Protein AF-0000000084495466 (afdb_homodimer)

Organism: NCBI:txid1637975

Structure (mmCIF, N/CA/C/O backbone):
data_AF-0000000084495466-model_v1
#
loop_
_entity.id
_entity.type
_entity.pdbx_description
1 polymer 'threonine-phosphate decarboxylase'
#
loop_
_atom_site.group_PDB
_atom_site.id
_atom_site.type_symbol
_atom_site.label_atom_id
_atom_site.label_alt_id
_atom_site.label_comp_id
_atom_site.label_asym_id
_atom_site.label_entity_id
_atom_site.label_seq_id
_atom_site.pdbx_PDB_ins_code
_atom_site.Cartn_x
_atom_site.Cartn_y
_atom_site.Cartn_z
_atom_site.occupancy
_atom_site.B_iso_or_equiv
_atom_site.auth_seq_id
_atom_site.auth_comp_id
_atom_site.auth_asym_id
_atom_site.auth_atom_id
_atom_site.pdbx_PDB_model_num
ATOM 1 N N . MET A 1 1 ? -22.172 -17.531 -14.336 1 53.22 1 MET A N 1
ATOM 2 C CA . MET A 1 1 ? -21.578 -17.438 -13 1 53.22 1 MET A CA 1
ATOM 3 C C . MET A 1 1 ? -20.312 -16.594 -13.023 1 53.22 1 MET A C 1
ATOM 5 O O . MET A 1 1 ? -19.547 -16.641 -13.977 1 53.22 1 MET A O 1
ATOM 9 N N . LYS A 1 2 ? -20.25 -15.656 -12.023 1 61.97 2 LYS A N 1
ATOM 10 C CA . LYS A 1 2 ? -19.031 -14.844 -11.891 1 61.97 2 LYS A CA 1
ATOM 11 C C . LYS A 1 2 ? -18.016 -15.523 -10.977 1 61.97 2 LYS A C 1
ATOM 13 O O . LYS A 1 2 ? -18.172 -15.523 -9.758 1 61.97 2 LYS A O 1
ATOM 18 N N . TRP A 1 3 ? -17.016 -16.141 -11.609 1 68.62 3 TRP A N 1
ATOM 19 C CA . TRP A 1 3 ? -15.977 -16.844 -10.859 1 68.62 3 TRP A CA 1
ATOM 20 C C . TRP A 1 3 ? -15.008 -15.859 -10.227 1 68.62 3 TRP A C 1
ATOM 22 O O . TRP A 1 3 ? -14.625 -14.867 -10.852 1 68.62 3 TRP A O 1
ATOM 32 N N . PRO A 1 4 ? -14.711 -16.203 -8.953 1 70.19 4 PRO A N 1
ATOM 33 C CA . PRO A 1 4 ? -13.703 -15.32 -8.359 1 70.19 4 PRO A CA 1
ATOM 34 C C . PRO A 1 4 ? -12.383 -15.32 -9.117 1 70.19 4 PRO A C 1
ATOM 36 O O . PRO A 1 4 ? -11.961 -16.359 -9.633 1 70.19 4 PRO A O 1
ATOM 39 N N . ALA A 1 5 ? -11.828 -14.234 -9.172 1 66.81 5 ALA A N 1
ATOM 40 C CA . ALA A 1 5 ? -10.633 -14.039 -9.984 1 66.81 5 ALA A CA 1
ATOM 41 C C . ALA A 1 5 ? -9.406 -14.664 -9.305 1 66.81 5 ALA A C 1
ATOM 43 O O . ALA A 1 5 ? -8.398 -14.93 -9.961 1 66.81 5 ALA A O 1
ATOM 44 N N . HIS A 1 6 ? -9.461 -14.781 -8.062 1 72.56 6 HIS A N 1
ATOM 45 C CA . HIS A 1 6 ? -8.305 -15.289 -7.332 1 72.56 6 HIS A CA 1
ATOM 46 C C . HIS A 1 6 ? -8.695 -16.406 -6.367 1 72.56 6 HIS A C 1
ATOM 48 O O . HIS A 1 6 ? -9.875 -16.531 -6.008 1 72.56 6 HIS A O 1
ATOM 54 N N . GLY A 1 7 ? -7.625 -17.125 -6.332 1 69.62 7 GLY A N 1
ATOM 55 C CA . GLY A 1 7 ? -7.773 -18.031 -5.207 1 69.62 7 GLY A CA 1
ATOM 56 C C . GLY A 1 7 ? -7.664 -17.344 -3.863 1 69.62 7 GLY A C 1
ATOM 57 O O . GLY A 1 7 ? -7.691 -16.109 -3.791 1 69.62 7 GLY A O 1
ATOM 58 N N . ALA A 1 8 ? -7.957 -17.844 -2.998 1 63.94 8 ALA A N 1
ATOM 59 C CA . ALA A 1 8 ? -7.961 -17.281 -1.646 1 63.94 8 ALA A CA 1
ATOM 60 C C . ALA A 1 8 ? -9.328 -16.719 -1.286 1 63.94 8 ALA A C 1
ATOM 62 O O . ALA A 1 8 ? -10.195 -16.578 -2.154 1 63.94 8 ALA A O 1
ATOM 63 N N . ASN A 1 9 ? -9.641 -16.641 -0.195 1 65.25 9 ASN A N 1
ATOM 64 C CA . ASN A 1 9 ? -10.914 -16.156 0.339 1 65.25 9 ASN A CA 1
ATOM 65 C C . ASN A 1 9 ? -12.078 -17.031 -0.117 1 65.25 9 ASN A C 1
ATOM 67 O O . ASN A 1 9 ? -12.953 -16.562 -0.855 1 65.25 9 ASN A O 1
ATOM 71 N N . PRO A 1 10 ? -12.023 -18.156 0.239 1 72.44 10 PRO A N 1
ATOM 72 C CA . PRO A 1 10 ? -12.992 -19.156 -0.218 1 72.44 10 PRO A CA 1
ATOM 73 C C . PRO A 1 10 ? -14.438 -18.688 -0.057 1 72.4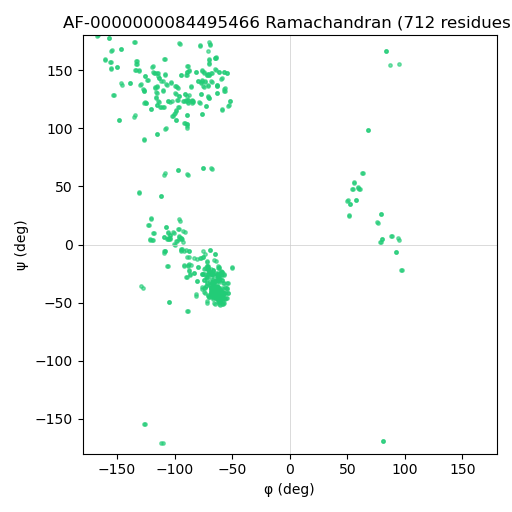4 10 PRO A C 1
ATOM 75 O O . PRO A 1 10 ? -15.336 -19.188 -0.733 1 72.44 10 PRO A O 1
ATOM 78 N N . HIS A 1 11 ? -14.602 -17.688 0.816 1 70.75 11 HIS A N 1
ATOM 79 C CA . HIS A 1 11 ? -15.969 -17.219 1.034 1 70.75 11 HIS A CA 1
ATOM 80 C C . HIS A 1 11 ? -16.562 -16.656 -0.25 1 70.75 11 HIS A C 1
ATOM 82 O O . HIS A 1 11 ? -17.766 -16.844 -0.513 1 70.75 11 HIS A O 1
ATOM 88 N N . TYR A 1 12 ? -15.773 -16.141 -1.076 1 70.06 12 TYR A N 1
ATOM 89 C CA . TYR A 1 12 ? -16.266 -15.578 -2.332 1 70.06 12 TYR A CA 1
ATOM 90 C C . TYR A 1 12 ? -16.688 -16.688 -3.289 1 70.06 12 TYR A C 1
ATOM 92 O O . TYR A 1 12 ? -17.656 -16.547 -4.035 1 70.06 12 TYR A O 1
ATOM 100 N N . LEU A 1 13 ? -15.914 -17.766 -3.203 1 73.56 13 LEU A N 1
ATOM 101 C CA . LEU A 1 13 ? -16.219 -18.906 -4.055 1 73.56 13 LEU A CA 1
ATOM 102 C C . LEU A 1 13 ? -17.531 -19.547 -3.65 1 73.56 13 LEU A C 1
ATOM 104 O O . LEU A 1 13 ? -18.391 -19.797 -4.5 1 73.56 13 LEU A O 1
ATOM 108 N N . PHE A 1 14 ? -17.766 -19.703 -2.373 1 72.62 14 PHE A N 1
ATOM 109 C CA . PHE A 1 14 ? -18.984 -20.359 -1.885 1 72.62 14 PHE A CA 1
ATOM 110 C C . PHE A 1 14 ? -20.203 -19.469 -2.088 1 72.62 14 PHE A C 1
ATOM 112 O O . PHE A 1 14 ? -21.281 -19.953 -2.393 1 72.62 14 PHE A O 1
ATOM 119 N N . GLU A 1 15 ? -19.938 -18.141 -1.978 1 69.69 15 GLU A N 1
ATOM 120 C CA . GLU A 1 15 ? -21.016 -17.203 -2.279 1 69.69 15 GLU A CA 1
ATOM 121 C C . GLU A 1 15 ? -21.391 -17.25 -3.758 1 69.69 15 GLU A C 1
ATOM 123 O O . GLU A 1 15 ? -22.578 -17.281 -4.102 1 69.69 15 GLU A O 1
ATOM 128 N N . ALA A 1 16 ? -20.375 -17.391 -4.566 1 68.62 16 ALA A N 1
ATOM 129 C CA . ALA A 1 16 ? -20.609 -17.438 -6.008 1 68.62 16 ALA A CA 1
ATOM 130 C C . ALA A 1 16 ? -21.328 -18.719 -6.406 1 68.62 16 ALA A C 1
ATOM 132 O O . ALA A 1 16 ? -22.172 -18.719 -7.305 1 68.62 16 ALA A O 1
ATOM 133 N N . LEU A 1 17 ? -21 -19.719 -5.617 1 69.06 17 LEU A N 1
ATOM 134 C CA . LEU A 1 17 ? -21.562 -21.031 -5.934 1 69.06 17 LEU A CA 1
ATOM 135 C C . LEU A 1 17 ? -22.875 -21.234 -5.188 1 69.06 17 LEU A C 1
ATOM 137 O O . LEU A 1 17 ? -23.625 -22.172 -5.484 1 69.06 17 LEU A O 1
ATOM 141 N N . ARG A 1 18 ? -23.359 -20.344 -4.277 1 68.31 18 ARG A N 1
ATOM 142 C CA . ARG A 1 18 ? -24.562 -20.406 -3.475 1 68.31 18 ARG A CA 1
ATOM 143 C C . ARG A 1 18 ? -24.672 -21.734 -2.742 1 68.31 18 ARG A C 1
ATOM 145 O O . ARG A 1 18 ? -25.734 -22.359 -2.74 1 68.31 18 ARG A O 1
ATOM 152 N N . ILE A 1 19 ? -23.516 -22.203 -2.281 1 73.38 19 ILE A N 1
ATOM 153 C CA . ILE A 1 19 ? -23.5 -23.422 -1.466 1 73.38 19 ILE A CA 1
ATOM 154 C C . ILE A 1 19 ? -22.938 -23.109 -0.082 1 73.38 19 ILE A C 1
ATOM 156 O O . ILE A 1 19 ? -22.109 -22.203 0.068 1 73.38 19 ILE A O 1
ATOM 160 N N . PRO A 1 20 ? -23.406 -23.812 0.908 1 73.88 20 PRO A N 1
ATOM 161 C CA . PRO A 1 20 ? -22.906 -23.562 2.26 1 73.88 20 PRO A CA 1
ATOM 162 C C . PRO A 1 20 ? -21.438 -23.984 2.434 1 73.88 20 PRO A C 1
ATOM 164 O O . PRO A 1 20 ? -21.016 -24.984 1.842 1 73.88 20 PRO A O 1
ATOM 167 N N . MET A 1 21 ? -20.812 -23.203 3.119 1 75.19 21 MET A N 1
ATOM 168 C CA . MET A 1 21 ? -19.438 -23.547 3.447 1 75.19 21 MET A CA 1
ATOM 169 C C . MET A 1 21 ? -19.391 -24.703 4.445 1 75.19 21 MET A C 1
ATOM 171 O O . MET A 1 21 ? -20.062 -24.656 5.477 1 75.19 21 MET A O 1
ATOM 175 N N . PRO A 1 22 ? -18.625 -25.703 4.027 1 76.06 22 PRO A N 1
ATOM 176 C CA . PRO A 1 22 ? -18.516 -26.812 4.965 1 76.06 22 PRO A CA 1
ATOM 177 C C . PRO A 1 22 ? -17.812 -26.422 6.262 1 76.06 22 PRO A C 1
ATOM 179 O O . PRO A 1 22 ? -17.062 -25.453 6.293 1 76.06 22 PRO A O 1
ATOM 182 N N . ASP A 1 23 ? -18.047 -27.25 7.277 1 77.12 23 ASP A N 1
ATOM 183 C CA . ASP A 1 23 ? -17.5 -26.984 8.602 1 77.12 23 ASP A CA 1
ATOM 184 C C . ASP A 1 23 ? -15.977 -27.141 8.594 1 77.12 23 ASP A C 1
ATOM 186 O O . ASP A 1 23 ? -15.266 -26.312 9.18 1 77.12 23 ASP A O 1
ATOM 190 N N . GLN A 1 24 ? -15.602 -28.266 7.867 1 84.38 24 GLN A N 1
ATOM 191 C CA . GLN A 1 24 ? -14.172 -28.5 7.746 1 84.38 24 GLN A CA 1
ATOM 192 C C . GLN A 1 24 ? -13.695 -28.266 6.312 1 84.38 24 GLN A C 1
ATOM 194 O O . GLN A 1 24 ? -14.242 -28.859 5.375 1 84.38 24 GLN A O 1
ATOM 199 N N . LYS A 1 25 ? -12.812 -27.297 6.176 1 91.19 25 LYS A N 1
ATOM 200 C CA . LYS A 1 25 ? -12.328 -26.984 4.832 1 91.19 25 LYS A CA 1
ATOM 201 C C . LYS A 1 25 ? -10.805 -26.953 4.789 1 91.19 25 LYS A C 1
ATOM 203 O O . LYS A 1 25 ? -10.164 -26.578 5.773 1 91.19 25 LYS A O 1
ATOM 208 N N . ILE A 1 26 ? -10.258 -27.547 3.701 1 94.19 26 ILE A N 1
ATOM 209 C CA . ILE A 1 26 ? -8.844 -27.438 3.377 1 94.19 26 ILE A CA 1
ATOM 210 C C . ILE A 1 26 ? -8.672 -26.625 2.09 1 94.19 26 ILE A C 1
ATOM 212 O O . ILE A 1 26 ? -9.18 -27.016 1.035 1 94.19 26 ILE A O 1
ATOM 216 N N . ASP A 1 27 ? -7.984 -25.484 2.18 1 93.38 27 ASP A N 1
ATOM 217 C CA . ASP A 1 27 ? -7.816 -24.594 1.039 1 93.38 27 ASP A CA 1
ATOM 218 C C . ASP A 1 27 ? -6.57 -24.953 0.236 1 93.38 27 ASP A C 1
ATOM 220 O O . ASP A 1 27 ? -5.449 -24.625 0.628 1 93.38 27 ASP A O 1
ATOM 224 N N . PHE A 1 28 ? -6.766 -25.609 -0.916 1 96.62 28 PHE A N 1
ATOM 225 C CA . PHE A 1 28 ? -5.676 -25.938 -1.83 1 96.62 28 PHE A CA 1
ATOM 226 C C . PHE A 1 28 ? -5.527 -24.875 -2.9 1 96.62 28 PHE A C 1
ATOM 228 O O . PHE A 1 28 ? -4.691 -24.984 -3.797 1 96.62 28 PHE A O 1
ATOM 235 N N . SER A 1 29 ? -6.32 -23.781 -2.775 1 93.81 29 SER A N 1
ATOM 236 C CA . SER A 1 29 ? -6.359 -22.797 -3.848 1 93.81 29 SER A CA 1
ATOM 237 C C . SER A 1 29 ? -5.258 -21.75 -3.68 1 93.81 29 SER A C 1
ATOM 239 O O . SER A 1 29 ? -4.875 -21.078 -4.641 1 93.81 29 SER A O 1
ATOM 241 N N . ALA A 1 30 ? -4.754 -21.578 -2.475 1 91.31 30 ALA A N 1
ATOM 242 C CA . ALA A 1 30 ? -3.713 -20.578 -2.221 1 91.31 30 ALA A CA 1
ATOM 243 C C . ALA A 1 30 ? -2.334 -21.234 -2.168 1 91.31 30 ALA A C 1
ATOM 245 O O . ALA A 1 30 ? -2.125 -22.203 -1.437 1 91.31 30 ALA A O 1
ATOM 246 N N . ASN A 1 31 ? -1.439 -20.672 -2.896 1 95.31 31 ASN A N 1
ATOM 247 C CA . ASN A 1 31 ? -0.088 -21.219 -3 1 95.31 31 ASN A CA 1
ATOM 248 C C . ASN A 1 31 ? 0.825 -20.656 -1.914 1 95.31 31 ASN A C 1
ATOM 250 O O . ASN A 1 31 ? 1.861 -20.062 -2.215 1 95.31 31 ASN A O 1
ATOM 254 N N . ILE A 1 32 ? 0.455 -20.906 -0.684 1 95.81 32 ILE A N 1
ATOM 255 C CA . ILE A 1 32 ? 1.203 -20.391 0.454 1 95.81 32 ILE A CA 1
ATOM 256 C C . ILE A 1 32 ? 1.949 -21.531 1.147 1 95.81 32 ILE A C 1
ATOM 258 O O . ILE A 1 32 ? 1.452 -22.656 1.217 1 95.81 32 ILE A O 1
ATOM 262 N N . ASN A 1 33 ? 3.119 -21.25 1.676 1 97.94 33 ASN A N 1
ATOM 263 C CA . ASN A 1 33 ? 3.916 -22.219 2.418 1 97.94 33 ASN A CA 1
ATOM 264 C C . ASN A 1 33 ? 3.105 -22.875 3.531 1 97.94 33 ASN A C 1
ATOM 266 O O . ASN A 1 33 ? 2.65 -22.203 4.457 1 97.94 33 ASN A O 1
ATOM 270 N N . PRO A 1 34 ? 2.955 -24.172 3.484 1 96.62 34 PRO A N 1
ATOM 271 C CA . PRO A 1 34 ? 2.123 -24.844 4.484 1 96.62 34 PRO A CA 1
ATOM 272 C C . PRO A 1 34 ? 2.771 -24.875 5.867 1 96.62 34 PRO A C 1
ATOM 274 O O . PRO A 1 34 ? 2.098 -25.141 6.863 1 96.62 34 PRO A O 1
ATOM 277 N N . LEU A 1 35 ? 4.039 -24.594 5.922 1 97.31 35 LEU A N 1
ATOM 278 C CA . LEU A 1 35 ? 4.719 -24.578 7.215 1 97.31 35 LEU A CA 1
ATOM 279 C C . LEU A 1 35 ? 4.406 -23.297 7.977 1 97.31 35 LEU A C 1
ATOM 281 O O . LEU A 1 35 ? 4.707 -23.188 9.172 1 97.31 35 LEU A O 1
ATOM 285 N N . GLY A 1 36 ? 3.824 -22.359 7.324 1 97.31 36 GLY A N 1
ATOM 286 C CA . GLY A 1 36 ? 3.566 -21.078 7.961 1 97.31 36 GLY A CA 1
ATOM 287 C C . GLY A 1 36 ? 4.777 -20.172 7.98 1 97.31 36 GLY A C 1
ATOM 288 O O . GLY A 1 36 ? 5.766 -20.422 7.285 1 97.31 36 GLY A O 1
ATOM 289 N N . PRO A 1 37 ? 4.645 -19.078 8.75 1 98.38 37 PRO A N 1
ATOM 290 C CA . PRO A 1 37 ? 5.777 -18.156 8.836 1 98.38 37 PRO A CA 1
ATOM 291 C C . PRO A 1 37 ? 6.953 -18.734 9.617 1 98.38 37 PRO A C 1
ATOM 293 O O . PRO A 1 37 ? 6.777 -19.641 10.43 1 98.38 37 PRO A O 1
ATOM 296 N N . PRO A 1 38 ? 8.117 -18.188 9.312 1 98.31 38 PRO A N 1
ATOM 297 C CA . PRO A 1 38 ? 9.258 -18.594 10.125 1 98.31 38 PRO A CA 1
ATOM 298 C C . PRO A 1 38 ? 9.031 -18.391 11.617 1 98.31 38 PRO A C 1
ATOM 300 O O . PRO A 1 38 ? 8.391 -17.406 12.016 1 98.31 38 PRO A O 1
ATOM 303 N N . ARG A 1 39 ? 9.609 -19.25 12.383 1 97.38 39 ARG A N 1
ATOM 304 C CA . ARG A 1 39 ? 9.43 -19.25 13.828 1 97.38 39 ARG A CA 1
ATOM 305 C C . ARG A 1 39 ? 9.828 -17.906 14.43 1 97.38 39 ARG A C 1
ATOM 307 O O . ARG A 1 39 ? 9.211 -17.438 15.391 1 97.38 39 ARG A O 1
ATOM 314 N N . ILE A 1 40 ? 10.797 -17.281 13.844 1 98 40 ILE A N 1
ATOM 315 C CA . ILE A 1 40 ? 11.344 -16.031 14.359 1 98 40 ILE A CA 1
ATOM 316 C C . ILE A 1 40 ? 10.266 -14.953 14.359 1 98 40 ILE A C 1
ATOM 318 O O . ILE A 1 40 ? 10.273 -14.062 15.211 1 98 40 ILE A O 1
ATOM 322 N N . LEU A 1 41 ? 9.336 -14.984 13.445 1 98.31 41 LEU A N 1
ATOM 323 C CA . LEU A 1 41 ? 8.273 -13.984 13.391 1 98.31 41 LEU A CA 1
ATOM 324 C C . LEU A 1 41 ? 7.395 -14.062 14.633 1 98.31 41 LEU A C 1
ATOM 326 O O . LEU A 1 41 ? 7.09 -13.039 15.25 1 98.31 41 LEU A O 1
ATOM 330 N N . LYS A 1 42 ? 7.023 -15.25 14.992 1 97.5 42 LYS A N 1
ATOM 331 C CA . LYS A 1 42 ? 6.223 -15.438 16.203 1 97.5 42 LYS A CA 1
ATOM 332 C C . LYS A 1 42 ? 7.012 -15.055 17.453 1 97.5 42 LYS A C 1
ATOM 334 O O . LYS A 1 42 ? 6.484 -14.398 18.344 1 97.5 42 LYS A O 1
ATOM 339 N N . GLU A 1 43 ? 8.25 -15.438 17.469 1 98 43 GLU A N 1
ATOM 340 C CA . GLU A 1 43 ? 9.109 -15.188 18.625 1 98 43 GLU A CA 1
ATOM 341 C C . GLU A 1 43 ? 9.297 -13.695 18.859 1 98 43 GLU A C 1
ATOM 343 O O . GLU A 1 43 ? 9.359 -13.242 20 1 98 43 GLU A O 1
ATOM 348 N N . LYS A 1 44 ? 9.359 -12.945 17.797 1 98.12 44 LYS A N 1
ATOM 349 C CA . LYS A 1 44 ? 9.648 -11.523 17.906 1 98.12 44 LYS A CA 1
ATOM 350 C C . LYS A 1 44 ? 8.406 -10.68 17.641 1 98.12 44 LYS A C 1
ATOM 352 O O . LYS A 1 44 ? 8.5 -9.461 17.469 1 98.12 44 LYS A O 1
ATOM 357 N N . TRP A 1 45 ? 7.281 -11.297 17.672 1 98.25 45 TRP A N 1
ATOM 358 C CA . TRP A 1 45 ? 6.035 -10.672 17.25 1 98.25 45 TRP A CA 1
ATOM 359 C C . TRP A 1 45 ? 5.781 -9.383 18.031 1 98.25 45 TRP A C 1
ATOM 361 O O . TRP A 1 45 ? 5.453 -8.352 17.453 1 98.25 45 TRP A O 1
ATOM 371 N N . ASP A 1 46 ? 6.016 -9.352 19.266 1 97.88 46 ASP A N 1
ATOM 372 C CA . ASP A 1 46 ? 5.691 -8.227 20.125 1 97.88 46 ASP A CA 1
ATOM 373 C C . ASP A 1 46 ? 6.559 -7.012 19.812 1 97.88 46 ASP A C 1
ATOM 375 O O . ASP A 1 46 ? 6.152 -5.871 20.031 1 97.88 46 ASP A O 1
ATOM 379 N N . GLN A 1 47 ? 7.723 -7.273 19.25 1 97.75 47 GLN A N 1
ATOM 380 C CA . GLN A 1 47 ? 8.617 -6.18 18.906 1 97.75 47 GLN A CA 1
ATOM 381 C C . GLN A 1 47 ? 8.039 -5.336 17.766 1 97.75 47 GLN A C 1
ATOM 383 O O . GLN A 1 47 ? 8.391 -4.164 17.609 1 97.75 47 GLN A O 1
ATOM 388 N N . LEU A 1 48 ? 7.141 -5.922 17.031 1 98.06 48 LEU A N 1
ATOM 389 C CA . LEU A 1 48 ? 6.547 -5.199 15.922 1 98.06 48 LEU A CA 1
ATOM 390 C C . LEU A 1 48 ? 5.625 -4.09 16.422 1 98.06 48 LEU A C 1
ATOM 392 O O . LEU A 1 48 ? 5.375 -3.117 15.703 1 98.06 48 LEU A O 1
ATOM 396 N N . TYR A 1 49 ? 5.121 -4.199 17.609 1 98.06 49 TYR A N 1
ATOM 397 C CA . TYR A 1 49 ? 4.277 -3.156 18.188 1 98.06 49 TYR A CA 1
ATOM 398 C C . TYR A 1 49 ? 5.027 -1.834 18.266 1 98.06 49 TYR A C 1
ATOM 400 O O . TYR A 1 49 ? 4.438 -0.763 18.125 1 98.06 49 TYR A O 1
ATOM 408 N N . ASP A 1 50 ? 6.309 -1.914 18.344 1 95.81 50 ASP A N 1
ATOM 409 C CA . ASP A 1 50 ? 7.145 -0.738 18.562 1 95.81 50 ASP A CA 1
ATOM 410 C C . ASP A 1 50 ? 7.184 0.146 17.312 1 95.81 50 ASP A C 1
ATOM 412 O O . ASP A 1 50 ? 7.516 1.33 17.406 1 95.81 50 ASP A O 1
ATOM 416 N N . VAL A 1 51 ? 6.832 -0.407 16.188 1 96.25 51 VAL A N 1
ATOM 417 C CA . VAL A 1 51 ? 6.977 0.37 14.961 1 96.25 51 VAL A CA 1
ATOM 418 C C . VAL A 1 51 ? 5.602 0.769 14.438 1 96.25 51 VAL A C 1
ATOM 420 O O . VAL A 1 51 ? 5.488 1.375 13.367 1 96.25 51 VAL A O 1
ATOM 423 N N . VAL A 1 52 ? 4.582 0.498 15.195 1 97.5 52 VAL A N 1
ATOM 424 C CA . VAL A 1 52 ? 3.219 0.82 14.797 1 97.5 52 VAL A CA 1
ATOM 425 C C . VAL A 1 52 ? 3.043 2.336 14.727 1 97.5 52 VAL A C 1
ATOM 427 O O . VAL A 1 52 ? 2.381 2.85 13.82 1 97.5 52 VAL A O 1
ATOM 430 N N . SER A 1 53 ? 3.689 3.076 15.602 1 95.56 53 SER A N 1
ATOM 431 C CA . SER A 1 53 ? 3.451 4.508 15.758 1 95.56 53 SER A CA 1
ATOM 432 C C . SER A 1 53 ? 4.465 5.324 14.969 1 95.56 53 SER A C 1
ATOM 434 O O . SER A 1 53 ? 4.477 6.555 15.047 1 95.56 53 SER A O 1
ATOM 436 N N . ASP A 1 54 ? 5.266 4.656 14.18 1 89.44 54 ASP A N 1
ATOM 437 C CA . ASP A 1 54 ? 6.25 5.344 13.352 1 89.44 54 ASP A CA 1
ATOM 438 C C . ASP A 1 54 ? 5.898 5.227 11.875 1 89.44 54 ASP A C 1
ATOM 440 O O . ASP A 1 54 ? 5.449 4.172 11.414 1 89.44 54 ASP A O 1
ATOM 444 N N . TYR A 1 55 ? 6.137 6.367 11.219 1 90.19 55 TYR A N 1
ATOM 445 C CA . TYR A 1 55 ? 6.062 6.234 9.766 1 90.19 55 TYR A CA 1
ATOM 446 C C . TYR A 1 55 ? 7.137 5.285 9.25 1 90.19 55 TYR A C 1
ATOM 448 O O . TYR A 1 55 ? 8.281 5.32 9.719 1 90.19 55 TYR A O 1
ATOM 456 N N . PRO A 1 56 ? 6.711 4.473 8.352 1 93.19 56 PRO A N 1
ATOM 457 C CA . PRO A 1 56 ? 7.719 3.586 7.773 1 93.19 56 PRO A CA 1
ATOM 458 C C . PRO A 1 56 ? 8.789 4.344 6.992 1 93.19 56 PRO A C 1
ATOM 460 O O . PRO A 1 56 ? 8.547 5.453 6.512 1 93.19 56 PRO A O 1
ATOM 463 N N . ASP A 1 57 ? 9.922 3.77 6.965 1 89.56 57 ASP A N 1
ATOM 464 C CA . ASP A 1 57 ? 10.93 4.297 6.047 1 89.56 57 ASP A CA 1
ATOM 465 C C . ASP A 1 57 ? 10.43 4.25 4.605 1 89.56 57 ASP A C 1
ATOM 467 O O . ASP A 1 57 ? 10.172 3.17 4.062 1 89.56 57 ASP A O 1
ATOM 471 N N . PRO A 1 58 ? 10.281 5.375 4.02 1 86.69 58 PRO A N 1
ATOM 472 C CA . PRO A 1 58 ? 9.695 5.395 2.68 1 86.69 58 PRO A CA 1
ATOM 473 C C . PRO A 1 58 ? 10.523 4.621 1.658 1 86.69 58 PRO A C 1
ATOM 475 O O . PRO A 1 58 ? 10 4.203 0.623 1 86.69 58 PRO A O 1
ATOM 478 N N . LYS A 1 59 ? 11.766 4.391 1.969 1 87.69 59 LYS A N 1
ATOM 479 C CA . LYS A 1 59 ? 12.633 3.693 1.019 1 87.69 59 LYS A CA 1
ATOM 480 C C . LYS A 1 59 ? 12.938 2.275 1.489 1 87.69 59 LYS A C 1
ATOM 482 O O . LYS A 1 59 ? 13.57 1.501 0.773 1 87.69 59 LYS A O 1
ATOM 487 N N . GLY A 1 60 ? 12.5 1.938 2.678 1 92.56 60 GLY A N 1
ATOM 488 C CA . GLY A 1 60 ? 12.828 0.625 3.213 1 92.56 60 GLY A CA 1
ATOM 489 C C . GLY A 1 60 ? 14.312 0.338 3.225 1 92.56 60 GLY A C 1
ATOM 490 O O . GLY A 1 60 ? 14.75 -0.728 2.783 1 92.56 60 GLY A O 1
ATOM 491 N N . TYR A 1 61 ? 15 1.25 3.689 1 92.44 61 TYR A N 1
ATOM 492 C CA . TYR A 1 61 ? 16.453 1.276 3.529 1 92.44 61 TYR A CA 1
ATOM 493 C C . TYR A 1 61 ? 17.078 0.015 4.102 1 92.44 61 TYR A C 1
ATOM 495 O O . TYR A 1 61 ? 17.891 -0.643 3.434 1 92.44 61 TYR A O 1
ATOM 503 N N . GLN A 1 62 ? 16.734 -0.337 5.336 1 95.38 62 GLN A N 1
ATOM 504 C CA . GLN A 1 62 ? 17.375 -1.473 5.992 1 95.38 62 GLN A CA 1
ATOM 505 C C . GLN A 1 62 ? 17.078 -2.771 5.242 1 95.38 62 GLN A C 1
ATOM 507 O O . GLN A 1 62 ? 18 -3.568 5 1 95.38 62 GLN A O 1
ATOM 512 N N . LEU A 1 63 ? 15.898 -2.984 4.863 1 97.56 63 LEU A N 1
ATOM 513 C CA . LEU A 1 63 ? 15.539 -4.176 4.102 1 97.56 63 LEU A CA 1
ATOM 514 C C . LEU A 1 63 ? 16.203 -4.164 2.732 1 97.56 63 LEU A C 1
ATOM 516 O O . LEU A 1 63 ? 16.719 -5.191 2.273 1 97.56 63 LEU A O 1
ATOM 520 N N . LYS A 1 64 ? 16.188 -3.02 2.109 1 97.56 64 LYS A N 1
ATOM 521 C CA . LYS A 1 64 ? 16.812 -2.859 0.8 1 97.56 64 LYS A CA 1
ATOM 522 C C . LYS A 1 64 ? 18.297 -3.209 0.857 1 97.56 64 LYS A C 1
ATOM 524 O O . LYS A 1 64 ? 18.812 -3.885 -0.034 1 97.56 64 LYS A O 1
ATOM 529 N N . LYS A 1 65 ? 18.938 -2.781 1.874 1 97.75 65 LYS A N 1
ATOM 530 C CA . LYS A 1 65 ? 20.359 -3.066 2.07 1 97.75 65 LYS A CA 1
ATOM 531 C C . LYS A 1 65 ? 20.609 -4.566 2.207 1 97.75 65 LYS A C 1
ATOM 533 O O . LYS A 1 65 ? 21.516 -5.109 1.59 1 97.75 65 LYS A O 1
ATOM 538 N N . LYS A 1 66 ? 19.828 -5.211 2.973 1 97.88 66 LYS A N 1
ATOM 539 C CA . LYS A 1 66 ? 19.969 -6.652 3.168 1 97.88 66 LYS A CA 1
ATOM 540 C C . LYS A 1 66 ? 19.703 -7.414 1.869 1 97.88 66 LYS A C 1
ATOM 542 O O . LYS A 1 66 ? 20.422 -8.367 1.554 1 97.88 66 LYS A O 1
ATOM 547 N N . LEU A 1 67 ? 18.766 -6.949 1.129 1 98.31 67 LEU A N 1
ATOM 548 C CA . LEU A 1 67 ? 18.453 -7.566 -0.155 1 98.31 67 LEU A CA 1
ATOM 549 C C . LEU A 1 67 ? 19.609 -7.379 -1.139 1 98.31 67 LEU A C 1
ATOM 551 O O . LEU A 1 67 ? 19.953 -8.297 -1.881 1 98.31 67 LEU A O 1
ATOM 555 N N . ALA A 1 68 ? 20.109 -6.172 -1.146 1 98.19 68 ALA A N 1
ATOM 556 C CA . ALA A 1 68 ? 21.219 -5.859 -2.041 1 98.19 68 ALA A CA 1
ATOM 557 C C . ALA A 1 68 ? 22.406 -6.773 -1.772 1 98.19 68 ALA A C 1
ATOM 559 O O . ALA A 1 68 ? 23.031 -7.277 -2.707 1 98.19 68 ALA A O 1
ATOM 560 N N . ILE A 1 69 ? 22.672 -6.992 -0.51 1 97.56 69 ILE A N 1
ATOM 561 C CA . ILE A 1 69 ? 23.766 -7.859 -0.112 1 97.56 69 ILE A CA 1
ATOM 562 C C . ILE A 1 69 ? 23.469 -9.297 -0.531 1 97.56 69 ILE A C 1
ATOM 564 O O . ILE A 1 69 ? 24.312 -9.953 -1.159 1 97.56 69 ILE A O 1
ATOM 568 N N . LYS A 1 70 ? 22.344 -9.734 -0.281 1 96.31 70 LYS A N 1
ATOM 569 C CA . LYS A 1 70 ? 21.953 -11.117 -0.564 1 96.31 70 LYS A CA 1
ATOM 570 C C . LYS A 1 70 ? 22.016 -11.406 -2.061 1 96.31 70 LYS A C 1
ATOM 572 O O . LYS A 1 70 ? 22.438 -12.492 -2.469 1 96.31 70 LYS A O 1
ATOM 577 N N . GLU A 1 71 ? 21.562 -10.422 -2.881 1 97.12 71 GLU A N 1
ATOM 578 C CA . GLU A 1 71 ? 21.453 -10.633 -4.32 1 97.12 71 GLU A CA 1
ATOM 579 C C . GLU A 1 71 ? 22.688 -10.148 -5.059 1 97.12 71 GLU A C 1
ATOM 581 O O . GLU A 1 71 ? 22.797 -10.305 -6.277 1 97.12 71 GLU A O 1
ATOM 586 N N . ASP A 1 72 ? 23.578 -9.555 -4.348 1 97.12 72 ASP A N 1
ATOM 587 C CA . ASP A 1 72 ? 24.844 -9.047 -4.879 1 97.12 72 ASP A CA 1
ATOM 588 C C . ASP A 1 72 ? 24.594 -8.016 -5.977 1 97.12 72 ASP A C 1
ATOM 590 O O . ASP A 1 72 ? 25.109 -8.141 -7.086 1 97.12 72 ASP A O 1
ATOM 594 N N . ILE A 1 73 ? 23.719 -7.047 -5.695 1 98.06 73 ILE A N 1
ATOM 595 C CA . ILE A 1 73 ? 23.469 -5.898 -6.559 1 98.06 73 ILE A CA 1
ATOM 596 C C . ILE A 1 73 ? 23.438 -4.625 -5.719 1 98.06 73 ILE A C 1
ATOM 598 O O . ILE A 1 73 ? 23.594 -4.672 -4.5 1 98.06 73 ILE A O 1
ATOM 602 N N . ARG A 1 74 ? 23.328 -3.389 -6.383 1 98.06 74 ARG A N 1
ATOM 603 C CA . ARG A 1 74 ? 23.297 -2.104 -5.691 1 98.06 74 ARG A CA 1
ATOM 604 C C . ARG A 1 74 ? 21.891 -1.797 -5.168 1 98.06 74 ARG A C 1
ATOM 606 O O . ARG A 1 74 ? 20.891 -2.223 -5.758 1 98.06 74 ARG A O 1
ATOM 613 N N . GLU A 1 75 ? 21.859 -1.104 -4.09 1 98.06 75 GLU A N 1
ATOM 614 C CA . GLU A 1 75 ? 20.594 -0.673 -3.516 1 98.06 75 GLU A CA 1
ATOM 615 C C . GLU A 1 75 ? 19.75 0.082 -4.543 1 98.06 75 GLU A C 1
ATOM 617 O O . GLU A 1 75 ? 18.516 -0.024 -4.543 1 98.06 75 GLU A O 1
ATOM 622 N N . SER A 1 76 ? 20.406 0.812 -5.434 1 98 76 SER A N 1
ATOM 623 C CA . SER A 1 76 ? 19.719 1.622 -6.438 1 98 76 SER A CA 1
ATOM 624 C C . SER A 1 76 ? 19.016 0.749 -7.469 1 98 76 SER A C 1
ATOM 626 O O . SER A 1 76 ? 18.25 1.248 -8.289 1 98 76 SER A O 1
ATOM 628 N N . GLN A 1 77 ? 19.188 -0.608 -7.383 1 98.69 77 GLN A N 1
ATOM 629 C CA . GLN A 1 77 ? 18.594 -1.546 -8.336 1 98.69 77 GLN A CA 1
ATOM 630 C C . GLN A 1 77 ? 17.406 -2.283 -7.715 1 98.69 77 GLN A C 1
ATOM 632 O O . GLN A 1 77 ? 16.906 -3.256 -8.289 1 98.69 77 GLN A O 1
ATOM 637 N N . ILE A 1 78 ? 17.016 -1.775 -6.539 1 98.81 78 ILE A N 1
ATOM 638 C CA . ILE A 1 78 ? 15.953 -2.475 -5.824 1 98.81 78 ILE A CA 1
ATOM 639 C C . ILE A 1 78 ? 14.836 -1.498 -5.484 1 98.81 78 ILE A C 1
ATOM 641 O O . ILE A 1 78 ? 15.094 -0.38 -5.031 1 98.81 78 ILE A O 1
ATOM 645 N N . LEU A 1 79 ? 13.633 -1.879 -5.754 1 98.62 79 LEU A N 1
ATOM 646 C CA . LEU A 1 79 ? 12.43 -1.188 -5.297 1 98.62 79 LEU A CA 1
ATOM 647 C C . LEU A 1 79 ? 11.562 -2.109 -4.445 1 98.62 79 LEU A C 1
ATOM 649 O O . LEU A 1 79 ? 11.109 -3.154 -4.918 1 98.62 79 LEU A O 1
ATOM 653 N N . ILE A 1 80 ? 11.375 -1.762 -3.166 1 98.44 80 ILE A N 1
ATOM 654 C CA . ILE A 1 80 ? 10.492 -2.525 -2.289 1 98.44 80 ILE A CA 1
ATOM 655 C C . ILE A 1 80 ? 9.039 -2.135 -2.551 1 98.44 80 ILE A C 1
ATOM 657 O O . ILE A 1 80 ? 8.742 -0.96 -2.77 1 98.44 80 ILE A O 1
ATOM 661 N N . GLY A 1 81 ? 8.18 -3.129 -2.521 1 98.06 81 GLY A N 1
ATOM 662 C CA . GLY A 1 81 ? 6.781 -2.855 -2.82 1 98.06 81 GLY A CA 1
ATOM 663 C C . GLY A 1 81 ? 5.824 -3.48 -1.824 1 98.06 81 GLY A C 1
ATOM 664 O O . GLY A 1 81 ? 6.168 -4.457 -1.156 1 98.06 81 GLY A O 1
ATOM 665 N N . ASN A 1 82 ? 4.633 -2.863 -1.729 1 97.75 82 ASN A N 1
ATOM 666 C CA . ASN A 1 82 ? 3.51 -3.422 -0.983 1 97.75 82 ASN A CA 1
ATOM 667 C C . ASN A 1 82 ? 2.965 -4.684 -1.647 1 97.75 82 ASN A C 1
ATOM 669 O O . ASN A 1 82 ? 1.811 -4.715 -2.078 1 97.75 82 ASN A O 1
ATOM 673 N N . GLY A 1 83 ? 3.816 -5.715 -1.661 1 96.75 83 GLY A N 1
ATOM 674 C CA . GLY A 1 83 ? 3.537 -6.938 -2.398 1 96.75 83 GLY A CA 1
ATOM 675 C C . GLY A 1 83 ? 3.912 -6.844 -3.867 1 96.75 83 GLY A C 1
ATOM 676 O O . GLY A 1 83 ? 4.172 -5.754 -4.379 1 96.75 83 GLY A O 1
ATOM 677 N N . GLY A 1 84 ? 3.914 -8.039 -4.457 1 96.94 84 GLY A N 1
ATOM 678 C CA . GLY A 1 84 ? 4.148 -8.078 -5.891 1 96.94 84 GLY A CA 1
ATOM 679 C C . GLY A 1 84 ? 3.07 -7.375 -6.691 1 96.94 84 GLY A C 1
ATOM 680 O O . GLY A 1 84 ? 3.34 -6.84 -7.77 1 96.94 84 GLY A O 1
ATOM 681 N N . ALA A 1 85 ? 1.923 -7.289 -6.145 1 96.5 85 ALA A N 1
ATOM 682 C CA . ALA A 1 85 ? 0.789 -6.672 -6.828 1 96.5 85 ALA A CA 1
ATOM 683 C C . ALA A 1 85 ? 1.046 -5.191 -7.09 1 96.5 85 ALA A C 1
ATOM 685 O O . ALA A 1 85 ? 0.746 -4.688 -8.172 1 96.5 85 ALA A O 1
ATOM 686 N N . GLU A 1 86 ? 1.617 -4.512 -6.102 1 97.94 86 GLU A N 1
ATOM 687 C CA . GLU A 1 86 ? 1.928 -3.104 -6.328 1 97.94 86 GLU A CA 1
ATOM 688 C C . GLU A 1 86 ? 2.982 -2.939 -7.418 1 97.94 86 GLU A C 1
ATOM 690 O O . GLU A 1 86 ? 2.873 -2.049 -8.266 1 97.94 86 GLU A O 1
ATOM 695 N N . ILE A 1 87 ? 3.969 -3.797 -7.398 1 98.62 87 ILE A N 1
ATOM 696 C CA . ILE A 1 87 ? 5.047 -3.73 -8.375 1 98.62 87 ILE A CA 1
ATOM 697 C C . ILE A 1 87 ? 4.48 -3.916 -9.781 1 98.62 87 ILE A C 1
ATOM 699 O O . ILE A 1 87 ? 4.809 -3.156 -10.695 1 98.62 87 ILE A O 1
ATOM 703 N N . ILE A 1 88 ? 3.609 -4.867 -9.922 1 98.69 88 ILE A N 1
ATOM 704 C CA . ILE A 1 88 ? 2.98 -5.129 -11.211 1 98.69 88 ILE A CA 1
ATOM 705 C C . ILE A 1 88 ? 2.162 -3.916 -11.648 1 98.69 88 ILE A C 1
ATOM 707 O O . ILE A 1 88 ? 2.197 -3.52 -12.812 1 98.69 88 ILE A O 1
ATOM 711 N N . SER A 1 89 ? 1.485 -3.293 -10.742 1 98.06 89 SER A N 1
ATOM 712 C CA . SER A 1 89 ? 0.708 -2.092 -11.031 1 98.06 89 SER A CA 1
ATOM 713 C C . SER A 1 89 ? 1.606 -0.951 -11.5 1 98.06 89 SER A C 1
ATOM 715 O O . SER A 1 89 ? 1.279 -0.245 -12.453 1 98.06 89 SER A O 1
ATOM 717 N N . LEU A 1 90 ? 2.721 -0.76 -10.812 1 98.38 90 LEU A N 1
ATOM 718 C CA . LEU A 1 90 ? 3.674 0.285 -11.172 1 98.38 90 LEU A CA 1
ATOM 719 C C . LEU A 1 90 ? 4.242 0.042 -12.562 1 98.38 90 LEU A C 1
ATOM 721 O O . LEU A 1 90 ? 4.387 0.98 -13.352 1 98.38 90 LEU A O 1
ATOM 725 N N . ILE A 1 91 ? 4.512 -1.224 -12.883 1 98.75 91 ILE A N 1
ATOM 726 C CA . ILE A 1 91 ? 5.012 -1.577 -14.211 1 98.75 91 ILE A CA 1
ATOM 727 C C . ILE A 1 91 ? 3.943 -1.275 -15.258 1 98.75 91 ILE A C 1
ATOM 729 O O . ILE A 1 91 ? 4.254 -0.75 -16.328 1 98.75 91 ILE A O 1
ATOM 733 N N . GLY A 1 92 ? 2.717 -1.625 -14.945 1 98.19 92 GLY A N 1
ATOM 734 C CA . GLY A 1 92 ? 1.632 -1.271 -15.844 1 98.19 92 GLY A CA 1
ATOM 735 C C . GLY A 1 92 ? 1.591 0.208 -16.172 1 98.19 92 GLY A C 1
ATOM 736 O O . GLY A 1 92 ? 1.394 0.583 -17.328 1 98.19 92 GLY A O 1
ATOM 737 N N . ARG A 1 93 ? 1.806 1.01 -15.164 1 97 93 ARG A N 1
ATOM 738 C CA . ARG A 1 93 ? 1.812 2.455 -15.367 1 97 93 ARG A CA 1
ATOM 739 C C . ARG A 1 93 ? 2.965 2.875 -16.281 1 97 93 ARG A C 1
ATOM 741 O O . ARG A 1 93 ? 2.785 3.701 -17.172 1 97 93 ARG A O 1
ATOM 748 N N . MET A 1 94 ? 4.062 2.332 -16.016 1 97.5 94 MET A N 1
ATOM 749 C CA . MET A 1 94 ? 5.246 2.625 -16.812 1 97.5 94 MET A CA 1
ATOM 750 C C . MET A 1 94 ? 5.016 2.266 -18.281 1 97.5 94 MET A C 1
ATOM 752 O O . MET A 1 94 ? 5.523 2.939 -19.172 1 97.5 94 MET A O 1
ATOM 756 N N . LEU A 1 95 ? 4.195 1.272 -18.547 1 98.38 95 LEU A N 1
ATOM 757 C CA . LEU A 1 95 ? 3.979 0.731 -19.875 1 98.38 95 LEU A CA 1
ATOM 758 C C . LEU A 1 95 ? 2.738 1.346 -20.516 1 98.38 95 LEU A C 1
ATOM 760 O O . LEU A 1 95 ? 2.25 0.851 -21.531 1 98.38 95 LEU A O 1
ATOM 764 N N . ALA A 1 96 ? 2.23 2.428 -19.922 1 97.12 96 ALA A N 1
ATOM 765 C CA . ALA A 1 96 ? 0.979 3.023 -20.391 1 97.12 96 ALA A CA 1
ATOM 766 C C . ALA A 1 96 ? 1.023 3.291 -21.891 1 97.12 96 ALA A C 1
ATOM 768 O O . ALA A 1 96 ? 1.958 3.926 -22.391 1 97.12 96 ALA A O 1
ATOM 769 N N . GLY A 1 97 ? 0.041 2.707 -22.594 1 97.81 97 GLY A N 1
ATOM 770 C CA . GLY A 1 97 ? -0.125 2.953 -24.016 1 97.81 97 GLY A CA 1
ATOM 771 C C . GLY A 1 97 ? 0.821 2.139 -24.875 1 97.81 97 GLY A C 1
ATOM 772 O O . GLY A 1 97 ? 0.788 2.232 -26.109 1 97.81 97 GLY A O 1
ATOM 773 N N . LYS A 1 98 ? 1.609 1.235 -24.297 1 98.56 98 LYS A N 1
ATOM 774 C CA . LYS A 1 98 ? 2.613 0.477 -25.047 1 98.56 98 LYS A CA 1
ATOM 775 C C . LYS A 1 98 ? 2.068 -0.885 -25.469 1 98.56 98 LYS A C 1
ATOM 777 O O . LYS A 1 98 ? 0.925 -1.226 -25.156 1 98.56 98 LYS A O 1
ATOM 782 N N . ARG A 1 99 ? 2.848 -1.578 -26.25 1 98.75 99 ARG A N 1
ATOM 783 C CA . ARG A 1 99 ? 2.506 -2.924 -26.703 1 98.75 99 ARG A CA 1
ATOM 784 C C . ARG A 1 99 ? 3.199 -3.98 -25.844 1 98.75 99 ARG A C 1
ATOM 786 O O . ARG A 1 99 ? 4.426 -3.977 -25.719 1 98.75 99 ARG A O 1
ATOM 793 N N . VAL A 1 100 ? 2.4 -4.879 -25.281 1 98.75 100 VAL A N 1
ATOM 794 C CA . VAL A 1 100 ? 2.957 -5.867 -24.359 1 98.75 100 VAL A CA 1
ATOM 795 C C . VAL A 1 100 ? 2.57 -7.273 -24.812 1 98.75 100 VAL A C 1
ATOM 797 O O . VAL A 1 100 ? 1.516 -7.465 -25.422 1 98.75 100 VAL A O 1
ATOM 800 N N . VAL A 1 101 ? 3.475 -8.219 -24.609 1 98.69 101 VAL A N 1
ATOM 801 C CA . VAL A 1 101 ? 3.197 -9.641 -24.812 1 98.69 101 VAL A CA 1
ATOM 802 C C . VAL A 1 101 ? 3.172 -10.352 -23.453 1 98.69 101 VAL A C 1
ATOM 804 O O . VAL A 1 101 ? 4.012 -10.086 -22.594 1 98.69 101 VAL A O 1
ATOM 807 N N . ILE A 1 102 ? 2.189 -11.148 -23.203 1 98.31 102 ILE A N 1
ATOM 808 C CA . ILE A 1 102 ? 2.088 -11.953 -22 1 98.31 102 ILE A CA 1
ATOM 809 C C . ILE A 1 102 ? 2.156 -13.438 -22.359 1 98.31 102 ILE A C 1
ATOM 811 O O . ILE A 1 102 ? 1.363 -13.922 -23.172 1 98.31 102 ILE A O 1
ATOM 815 N N . VAL A 1 103 ? 3.137 -14.141 -21.844 1 97.88 103 VAL A N 1
ATOM 816 C CA . VAL A 1 103 ? 3.164 -15.594 -22 1 97.88 103 VAL A CA 1
ATOM 817 C C . VAL A 1 103 ? 2.055 -16.219 -21.156 1 97.88 103 VAL A C 1
ATOM 819 O O . VAL A 1 103 ? 2.004 -16.031 -19.938 1 97.88 103 VAL A O 1
ATOM 822 N N . GLN A 1 104 ? 1.224 -17.016 -21.781 1 95 104 GLN A N 1
ATOM 823 C CA . GLN A 1 104 ? 0.033 -17.562 -21.141 1 95 104 GLN A CA 1
ATOM 824 C C . GLN A 1 104 ? 0.083 -19.094 -21.094 1 95 104 GLN A C 1
ATOM 826 O O . GLN A 1 104 ? 0.677 -19.719 -21.984 1 95 104 GLN A O 1
ATOM 831 N N . PRO A 1 105 ? -0.631 -19.75 -20.078 1 95.25 105 PRO A N 1
ATOM 832 C CA . PRO A 1 105 ? -1.436 -19.172 -19 1 95.25 105 PRO A CA 1
ATOM 833 C C . PRO A 1 105 ? -0.59 -18.453 -17.953 1 95.25 105 PRO A C 1
ATOM 835 O O . PRO A 1 105 ? 0.56 -18.828 -17.719 1 95.25 105 PRO A O 1
ATOM 838 N N . ALA A 1 106 ? -1.18 -17.359 -17.406 1 93.5 106 ALA A N 1
ATOM 839 C CA . ALA A 1 106 ? -0.397 -16.5 -16.516 1 93.5 106 ALA A CA 1
ATOM 840 C C . ALA A 1 106 ? -1.274 -15.906 -15.422 1 93.5 106 ALA A C 1
ATOM 842 O O . ALA A 1 106 ? -2.5 -16.047 -15.453 1 93.5 106 ALA A O 1
ATOM 843 N N . PHE A 1 107 ? -0.633 -15.352 -14.492 1 91.88 107 PHE A N 1
ATOM 844 C CA . PHE A 1 107 ? -1.266 -14.57 -13.438 1 91.88 107 PHE A CA 1
ATOM 845 C C . PHE A 1 107 ? -2.084 -13.43 -14.031 1 91.88 107 PHE A C 1
ATOM 847 O O . PHE A 1 107 ? -1.587 -12.672 -14.867 1 91.88 107 PHE A O 1
ATOM 854 N N . SER A 1 108 ? -3.27 -13.203 -13.656 1 92.5 108 SER A N 1
ATOM 855 C CA . SER A 1 108 ? -4.242 -12.312 -14.281 1 92.5 108 SER A CA 1
ATOM 856 C C . SER A 1 108 ? -3.873 -10.852 -14.062 1 92.5 108 SER A C 1
ATOM 858 O O . SER A 1 108 ? -4.27 -9.984 -14.844 1 92.5 108 SER A O 1
ATOM 860 N N . GLU A 1 109 ? -3.074 -10.602 -13.062 1 93.69 109 GLU A N 1
ATOM 861 C CA . GLU A 1 109 ? -2.76 -9.227 -12.695 1 93.69 109 GLU A CA 1
ATOM 862 C C . GLU A 1 109 ? -1.933 -8.539 -13.773 1 93.69 109 GLU A C 1
ATOM 864 O O . GLU A 1 109 ? -1.972 -7.312 -13.906 1 93.69 109 GLU A O 1
ATOM 869 N N . TYR A 1 110 ? -1.181 -9.312 -14.594 1 97.62 110 TYR A N 1
ATOM 870 C CA . TYR A 1 110 ? -0.412 -8.703 -15.672 1 97.62 110 TYR A CA 1
ATOM 871 C C . TYR A 1 110 ? -1.33 -7.996 -16.656 1 97.62 110 TYR A C 1
ATOM 873 O O . TYR A 1 110 ? -1.14 -6.812 -16.953 1 97.62 110 TYR A O 1
ATOM 881 N N . GLU A 1 111 ? -2.311 -8.766 -17.078 1 96.88 111 GLU A N 1
ATOM 882 C CA . GLU A 1 111 ? -3.246 -8.234 -18.062 1 96.88 111 GLU A CA 1
ATOM 883 C C . GLU A 1 111 ? -4.062 -7.082 -17.484 1 96.88 111 GLU A C 1
ATOM 885 O O . GLU A 1 111 ? -4.289 -6.078 -18.172 1 96.88 111 GLU A O 1
ATOM 890 N N . GLU A 1 112 ? -4.504 -7.238 -16.297 1 95.94 112 GLU A N 1
ATOM 891 C CA . GLU A 1 112 ? -5.305 -6.199 -15.664 1 95.94 112 GLU A CA 1
ATOM 892 C C . GLU A 1 112 ? -4.531 -4.891 -15.562 1 95.94 112 GLU A C 1
ATOM 894 O O . GLU A 1 112 ? -5.062 -3.822 -15.883 1 95.94 112 GLU A O 1
ATOM 899 N N . ALA A 1 113 ? -3.287 -4.965 -15.133 1 97.31 113 ALA A N 1
ATOM 900 C CA . ALA A 1 113 ? -2.441 -3.783 -15 1 97.31 113 ALA A CA 1
ATOM 901 C C . ALA A 1 113 ? -2.211 -3.113 -16.344 1 97.31 113 ALA A C 1
ATOM 903 O O . ALA A 1 113 ? -2.201 -1.883 -16.438 1 97.31 113 ALA A O 1
ATOM 904 N N . CYS A 1 114 ? -2.084 -3.908 -17.359 1 98.12 114 CYS A N 1
ATOM 905 C CA . CYS A 1 114 ? -1.842 -3.375 -18.703 1 98.12 114 CYS A CA 1
ATOM 906 C C . CYS A 1 114 ? -3.109 -2.758 -19.281 1 98.12 114 CYS A C 1
ATOM 908 O O . CYS A 1 114 ? -3.066 -1.668 -19.859 1 98.12 114 CYS A O 1
ATOM 910 N N . ARG A 1 115 ? -4.246 -3.43 -19.062 1 97.5 115 ARG A N 1
ATOM 911 C CA . ARG A 1 115 ? -5.512 -2.975 -19.625 1 97.5 115 ARG A CA 1
ATOM 912 C C . ARG A 1 115 ? -5.918 -1.626 -19.031 1 97.5 115 ARG A C 1
ATOM 914 O O . ARG A 1 115 ? -6.32 -0.719 -19.766 1 97.5 115 ARG A O 1
ATOM 921 N N . ILE A 1 116 ? -5.723 -1.469 -17.797 1 95.88 116 ILE A N 1
ATOM 922 C CA . ILE A 1 116 ? -6.168 -0.254 -17.125 1 95.88 116 ILE A CA 1
ATOM 923 C C . ILE A 1 116 ? -5.297 0.923 -17.562 1 95.88 116 ILE A C 1
ATOM 925 O O . ILE A 1 116 ? -5.699 2.082 -17.422 1 95.88 116 ILE A O 1
ATOM 929 N N . ASN A 1 117 ? -4.129 0.635 -18.094 1 96.88 117 ASN A N 1
ATOM 930 C CA . ASN A 1 117 ? -3.207 1.681 -18.531 1 96.88 117 ASN A CA 1
ATOM 931 C C . ASN A 1 117 ? -3.205 1.831 -20.047 1 96.88 117 ASN A C 1
ATOM 933 O O . ASN A 1 117 ? -2.324 2.48 -20.609 1 96.88 117 ASN A O 1
ATOM 937 N N . GLY A 1 118 ? -4.121 1.144 -20.75 1 97.56 118 GLY A N 1
ATOM 938 C CA . GLY A 1 118 ? -4.332 1.354 -22.172 1 97.56 118 GLY A CA 1
ATOM 939 C C . GLY A 1 118 ? -3.301 0.658 -23.031 1 97.56 118 GLY A C 1
ATOM 940 O O . GLY A 1 118 ? -3.033 1.091 -24.156 1 97.56 118 GLY A O 1
ATOM 941 N N . CYS A 1 119 ? -2.725 -0.377 -22.578 1 98.44 119 CYS A N 1
ATOM 942 C CA . CYS A 1 119 ? -1.753 -1.135 -23.359 1 98.44 119 CYS A CA 1
ATOM 943 C C . CYS A 1 119 ? -2.445 -1.955 -24.438 1 98.44 119 CYS A C 1
ATOM 945 O O . CYS A 1 119 ? -3.613 -2.32 -24.297 1 98.44 119 CYS A O 1
ATOM 947 N N . THR A 1 120 ? -1.71 -2.121 -25.547 1 98.56 120 THR A N 1
ATOM 948 C CA . THR A 1 120 ? -2.074 -3.168 -26.5 1 98.56 120 THR A CA 1
ATOM 949 C C . THR A 1 120 ? -1.476 -4.508 -26.078 1 98.56 120 THR A C 1
ATOM 951 O O . THR A 1 120 ? -0.258 -4.633 -25.938 1 98.56 120 THR A O 1
ATOM 954 N N . ILE A 1 121 ? -2.338 -5.527 -25.922 1 98 121 ILE A N 1
ATOM 955 C CA . ILE A 1 121 ? -1.864 -6.77 -25.328 1 98 121 ILE A CA 1
ATOM 956 C C . ILE A 1 121 ? -1.923 -7.898 -26.344 1 98 121 ILE A C 1
ATOM 958 O O . ILE A 1 121 ? -2.967 -8.133 -26.969 1 98 121 ILE A O 1
ATOM 962 N N . ASP A 1 122 ? -0.799 -8.523 -26.578 1 97.31 122 ASP A N 1
ATOM 963 C CA . ASP A 1 122 ? -0.692 -9.773 -27.328 1 97.31 122 ASP A CA 1
ATOM 964 C C . ASP A 1 122 ? -0.347 -10.938 -26.406 1 97.31 122 ASP A C 1
ATOM 966 O O . ASP A 1 122 ? 0.121 -10.734 -25.281 1 97.31 122 ASP A O 1
ATOM 970 N N . TYR A 1 123 ? -0.644 -12.148 -26.922 1 96.5 123 TYR A N 1
ATOM 971 C CA . TYR A 1 123 ? -0.422 -13.328 -26.094 1 96.5 123 TYR A CA 1
ATOM 972 C C . TYR A 1 123 ? 0.489 -14.32 -26.797 1 96.5 123 TYR A C 1
ATOM 974 O O . TYR A 1 123 ? 0.483 -14.422 -28.016 1 96.5 123 TYR A O 1
ATOM 982 N N . HIS A 1 124 ? 1.338 -14.922 -26.047 1 97 124 HIS A N 1
ATOM 983 C CA . HIS A 1 124 ? 2.057 -16.125 -26.438 1 97 124 HIS A CA 1
ATOM 984 C C . HIS A 1 124 ? 1.54 -17.344 -25.688 1 97 124 HIS A C 1
ATOM 986 O O . HIS A 1 124 ? 1.978 -17.625 -24.578 1 97 124 HIS A O 1
ATOM 992 N N . GLN A 1 125 ? 0.72 -18.109 -26.328 1 94.94 125 GLN A N 1
ATOM 993 C CA . GLN A 1 125 ? -0.005 -19.203 -25.688 1 94.94 125 GLN A CA 1
ATOM 994 C C . GLN A 1 125 ? 0.839 -20.469 -25.641 1 94.94 125 GLN A C 1
ATOM 996 O O . GLN A 1 125 ? 1.289 -20.953 -26.688 1 94.94 125 GLN A O 1
ATOM 1001 N N . LEU A 1 126 ? 1.007 -20.969 -24.422 1 94.44 126 LEU A N 1
ATOM 1002 C CA . LEU A 1 126 ? 1.688 -22.25 -24.266 1 94.44 126 LEU A CA 1
ATOM 1003 C C . LEU A 1 126 ? 0.699 -23.406 -24.375 1 94.44 126 LEU A C 1
ATOM 1005 O O . LEU A 1 126 ? -0.431 -23.312 -23.891 1 94.44 126 LEU A O 1
ATOM 1009 N N . GLU A 1 127 ? 1.195 -24.438 -24.828 1 88.88 127 GLU A N 1
ATOM 1010 C CA . GLU A 1 127 ? 0.355 -25.625 -24.953 1 88.88 127 GLU A CA 1
ATOM 1011 C C . GLU A 1 127 ? 0.429 -26.484 -23.703 1 88.88 127 GLU A C 1
ATOM 1013 O O . GLU A 1 127 ? 1.52 -26.781 -23.203 1 88.88 127 GLU A O 1
ATOM 1018 N N . PRO A 1 128 ? -0.698 -26.922 -23.062 1 82.19 128 PRO A N 1
ATOM 1019 C CA . PRO A 1 128 ? -0.764 -27.609 -21.766 1 82.19 128 PRO A CA 1
ATOM 1020 C C . PRO A 1 128 ? 0.063 -28.891 -21.75 1 82.19 128 PRO A C 1
ATOM 1022 O O . PRO A 1 128 ? 0.571 -29.297 -20.703 1 82.19 128 PRO A O 1
ATOM 1025 N N . ASP A 1 129 ? 0.343 -29.578 -22.797 1 77.5 129 ASP A N 1
ATOM 1026 C CA . ASP A 1 129 ? 1.055 -30.859 -22.781 1 77.5 129 ASP A CA 1
ATOM 1027 C C . ASP A 1 129 ? 2.566 -30.641 -22.844 1 77.5 129 ASP A C 1
ATOM 1029 O O . ASP A 1 129 ? 3.336 -31.438 -22.297 1 77.5 129 ASP A O 1
ATOM 1033 N N . ASN A 1 130 ? 2.943 -29.484 -23.234 1 84.44 130 ASN A N 1
ATOM 1034 C CA . ASN A 1 130 ? 4.363 -29.203 -23.422 1 84.44 130 ASN A CA 1
ATOM 1035 C C . ASN A 1 130 ? 4.801 -27.953 -22.672 1 84.44 130 ASN A C 1
ATOM 1037 O O . ASN A 1 130 ? 5.828 -27.953 -22 1 84.44 130 ASN A O 1
ATOM 1041 N N . TRP A 1 131 ? 4.062 -27 -22.594 1 92.81 131 TRP A N 1
ATOM 1042 C CA . TRP A 1 131 ? 4.25 -25.703 -21.953 1 92.81 131 TRP A CA 1
ATOM 1043 C C . TRP A 1 131 ? 5.559 -25.062 -22.391 1 92.81 131 TRP A C 1
ATOM 1045 O O . TRP A 1 131 ? 6.176 -24.312 -21.641 1 92.81 131 TRP A O 1
ATOM 1055 N N . GLU A 1 132 ? 6.109 -25.422 -23.609 1 93 132 GLU A N 1
ATOM 1056 C CA . GLU A 1 132 ? 7.316 -24.812 -24.172 1 93 132 GLU A CA 1
ATOM 1057 C C . GLU A 1 132 ? 7.02 -23.422 -24.75 1 93 132 GLU A C 1
ATOM 1059 O O . GLU A 1 132 ? 5.969 -23.219 -25.359 1 93 132 GLU A O 1
ATOM 1064 N N . TRP A 1 133 ? 7.957 -22.5 -24.562 1 93.19 133 TRP A N 1
ATOM 1065 C CA . TRP A 1 133 ? 7.664 -21.109 -24.938 1 93.19 133 TRP A CA 1
ATOM 1066 C C . TRP A 1 133 ? 8.469 -20.719 -26.172 1 93.19 133 TRP A C 1
ATOM 1068 O O . TRP A 1 133 ? 8.195 -19.688 -26.797 1 93.19 133 TRP A O 1
ATOM 1078 N N . GLN A 1 134 ? 9.391 -21.469 -26.719 1 91.5 134 GLN A N 1
ATOM 1079 C CA . GLN A 1 134 ? 10.445 -21.016 -27.625 1 91.5 134 GLN A CA 1
ATOM 1080 C C . GLN A 1 134 ? 9.906 -20.766 -29.016 1 91.5 134 GLN A C 1
ATOM 1082 O O . GLN A 1 134 ? 10.305 -19.797 -29.688 1 91.5 134 GLN A O 1
ATOM 1087 N N . GLU A 1 135 ? 9.047 -21.547 -29.375 1 90.81 135 GLU A N 1
ATOM 1088 C CA . GLU A 1 135 ? 8.578 -21.438 -30.75 1 90.81 135 GLU A CA 1
ATOM 1089 C C . GLU A 1 135 ? 7.695 -20.203 -30.953 1 90.81 135 GLU A C 1
ATOM 1091 O O . GLU A 1 135 ? 6.727 -20.016 -30.203 1 90.81 135 GLU A O 1
ATOM 1096 N N . GLY A 1 136 ? 8.109 -19.312 -31.812 1 92.81 136 GLY A N 1
ATOM 1097 C CA . GLY A 1 136 ? 7.246 -18.219 -32.25 1 92.81 136 GLY A CA 1
ATOM 1098 C C . GLY A 1 136 ? 7.398 -16.969 -31.422 1 92.81 136 GLY A C 1
ATOM 1099 O O . GLY A 1 136 ? 6.887 -15.906 -31.797 1 92.81 136 GLY A O 1
ATOM 1100 N N . ILE A 1 137 ? 8.148 -17.047 -30.375 1 95.25 137 ILE A N 1
ATOM 1101 C CA . ILE A 1 137 ? 8.203 -15.914 -29.469 1 95.25 137 ILE A CA 1
ATOM 1102 C C . ILE A 1 137 ? 9.039 -14.789 -30.078 1 95.25 137 ILE A C 1
ATOM 1104 O O . ILE A 1 137 ? 8.75 -13.609 -29.875 1 95.25 137 ILE A O 1
ATOM 1108 N N . ALA A 1 138 ? 9.984 -15.102 -30.859 1 93.62 138 ALA A N 1
ATOM 1109 C CA . ALA A 1 138 ? 10.891 -14.117 -31.453 1 93.62 138 ALA A CA 1
ATOM 1110 C C . ALA A 1 138 ? 10.133 -13.141 -32.344 1 93.62 138 ALA A C 1
ATOM 1112 O O . ALA A 1 138 ? 10.43 -11.945 -32.375 1 93.62 138 ALA A O 1
ATOM 1113 N N . SER A 1 139 ? 9.203 -13.609 -33.094 1 94.81 139 SER A N 1
ATOM 1114 C CA . SER A 1 139 ? 8.438 -12.766 -34 1 94.81 139 SER A CA 1
ATOM 1115 C C . SER A 1 139 ? 7.57 -11.766 -33.219 1 94.81 139 SER A C 1
ATOM 1117 O O . SER A 1 139 ? 7.348 -10.648 -33.688 1 94.81 139 SER A O 1
ATOM 1119 N N . LYS A 1 140 ? 7.148 -12.141 -32.062 1 96.5 140 LYS A N 1
ATOM 1120 C CA . LYS A 1 140 ? 6.301 -11.281 -31.266 1 96.5 140 LYS A CA 1
ATOM 1121 C C . LYS A 1 140 ? 7.109 -10.164 -30.609 1 96.5 140 LYS A C 1
ATOM 1123 O O . LYS A 1 140 ? 6.602 -9.062 -30.391 1 96.5 140 LYS A O 1
ATOM 1128 N N . LEU A 1 141 ? 8.359 -10.414 -30.406 1 97.25 141 LEU A N 1
ATOM 1129 C CA . LEU A 1 141 ? 9.219 -9.461 -29.734 1 97.25 141 LEU A CA 1
ATOM 1130 C C . LEU A 1 141 ? 9.555 -8.281 -30.641 1 97.25 141 LEU A C 1
ATOM 1132 O O . LEU A 1 141 ? 9.836 -7.184 -30.156 1 97.25 141 LEU A O 1
ATOM 1136 N N . LYS A 1 142 ? 9.422 -8.43 -31.922 1 95.69 142 LYS A N 1
ATOM 1137 C CA . LYS A 1 142 ? 9.781 -7.395 -32.875 1 95.69 142 LYS A CA 1
ATOM 1138 C C . LYS A 1 142 ? 8.867 -6.18 -32.75 1 95.69 142 LYS A C 1
ATOM 1140 O O . LYS A 1 142 ? 9.273 -5.055 -33.062 1 95.69 142 LYS A O 1
ATOM 1145 N N . LYS A 1 143 ? 7.719 -6.414 -32.219 1 95.12 143 LYS A N 1
ATOM 1146 C CA . LYS A 1 143 ? 6.73 -5.34 -32.156 1 95.12 143 LYS A CA 1
ATOM 1147 C C . LYS A 1 143 ? 6.355 -5.02 -30.703 1 95.12 143 LYS A C 1
ATOM 1149 O O . LYS A 1 143 ? 5.492 -4.176 -30.453 1 95.12 143 LYS A O 1
ATOM 1154 N N . ALA A 1 144 ? 6.992 -5.652 -29.781 1 98.31 144 ALA A N 1
ATOM 1155 C CA . ALA A 1 144 ? 6.566 -5.527 -28.391 1 98.31 144 ALA A CA 1
ATOM 1156 C C . ALA A 1 144 ? 7.496 -4.594 -27.609 1 98.31 144 ALA A C 1
ATOM 1158 O O . ALA A 1 144 ? 8.711 -4.617 -27.812 1 98.31 144 ALA A O 1
ATOM 1159 N N . ASP A 1 145 ? 6.863 -3.758 -26.75 1 98.75 145 ASP A N 1
ATOM 1160 C CA . ASP A 1 145 ? 7.641 -2.92 -25.844 1 98.75 145 ASP A CA 1
ATOM 1161 C C . ASP A 1 145 ? 8.039 -3.693 -24.594 1 98.75 145 ASP A C 1
ATOM 1163 O O . ASP A 1 145 ? 9.031 -3.357 -23.938 1 98.75 145 ASP A O 1
ATOM 1167 N N . ALA A 1 146 ? 7.285 -4.719 -24.25 1 98.88 146 ALA A N 1
ATOM 1168 C CA . ALA A 1 146 ? 7.559 -5.496 -23.047 1 98.88 146 ALA A CA 1
ATOM 1169 C C . ALA A 1 146 ? 6.988 -6.906 -23.172 1 98.88 146 ALA A C 1
ATOM 1171 O O . ALA A 1 146 ? 6.035 -7.137 -23.906 1 98.88 146 ALA A O 1
ATOM 1172 N N . LEU A 1 147 ? 7.617 -7.852 -22.484 1 98.88 147 LEU A N 1
ATOM 1173 C CA . LEU A 1 147 ? 7.199 -9.242 -22.359 1 98.88 147 LEU A CA 1
ATOM 1174 C C . LEU A 1 147 ? 7.098 -9.656 -20.891 1 98.88 147 LEU A C 1
ATOM 1176 O O . LEU A 1 147 ? 8.062 -9.492 -20.125 1 98.88 147 LEU A O 1
ATOM 1180 N N . PHE A 1 148 ? 5.895 -10.109 -20.484 1 98.88 148 PHE A N 1
ATOM 1181 C CA . PHE A 1 148 ? 5.734 -10.734 -19.172 1 98.88 148 PHE A CA 1
ATOM 1182 C C . PHE A 1 148 ? 6.004 -12.234 -19.25 1 98.88 148 PHE A C 1
ATOM 1184 O O . PHE A 1 148 ? 5.398 -12.938 -20.062 1 98.88 148 PHE A O 1
ATOM 1191 N N . PHE A 1 149 ? 6.918 -12.695 -18.453 1 98.62 149 PHE A N 1
ATOM 1192 C CA . PHE A 1 149 ? 7.316 -14.094 -18.391 1 98.62 149 PHE A CA 1
ATOM 1193 C C . PHE A 1 149 ? 7.43 -14.578 -16.953 1 98.62 149 PHE A C 1
ATOM 1195 O O . PHE A 1 149 ? 8.297 -14.117 -16.203 1 98.62 149 PHE A O 1
ATOM 1202 N N . CYS A 1 150 ? 6.555 -15.43 -16.562 1 98.38 150 CYS A N 1
ATOM 1203 C CA . CYS A 1 150 ? 6.535 -15.945 -15.203 1 98.38 150 CYS A CA 1
ATOM 1204 C C . CYS A 1 150 ? 7.34 -17.234 -15.102 1 98.38 150 CYS A C 1
ATOM 1206 O O . CYS A 1 150 ? 7.035 -18.219 -15.781 1 98.38 150 CYS A O 1
ATOM 1208 N N . ASN A 1 151 ? 8.352 -17.25 -14.195 1 98.25 151 ASN A N 1
ATOM 1209 C CA . ASN A 1 151 ? 9.234 -18.406 -14.055 1 98.25 151 ASN A CA 1
ATOM 1210 C C . ASN A 1 151 ? 9.719 -18.562 -12.617 1 98.25 151 ASN A C 1
ATOM 1212 O O . ASN A 1 151 ? 10.578 -17.797 -12.164 1 98.25 151 ASN A O 1
ATOM 1216 N N . PRO A 1 152 ? 9.219 -19.562 -11.867 1 97.94 152 PRO A N 1
ATOM 1217 C CA . PRO A 1 152 ? 8.305 -20.641 -12.25 1 97.94 152 PRO A CA 1
ATOM 1218 C C . PRO A 1 152 ? 6.902 -20.141 -12.594 1 97.94 152 PRO A C 1
ATOM 1220 O O . PRO A 1 152 ? 6.422 -19.172 -11.984 1 97.94 152 PRO A O 1
ATOM 1223 N N . SER A 1 153 ? 6.324 -20.844 -13.492 1 97.06 153 SER A N 1
ATOM 1224 C CA . SER A 1 153 ? 5.078 -20.359 -14.078 1 97.06 153 SER A CA 1
ATOM 1225 C C . SER A 1 153 ? 3.895 -20.609 -13.148 1 97.06 153 SER A C 1
ATOM 1227 O O . SER A 1 153 ? 3.684 -21.734 -12.695 1 97.06 153 SER A O 1
ATOM 1229 N N . ASN A 1 154 ? 3.186 -19.609 -12.766 1 96.25 154 ASN A N 1
ATOM 1230 C CA . ASN A 1 154 ? 1.837 -19.703 -12.211 1 96.25 154 ASN A CA 1
ATOM 1231 C C . ASN A 1 154 ? 0.776 -19.578 -13.305 1 96.25 154 ASN A C 1
ATOM 1233 O O . ASN A 1 154 ? 0.645 -18.516 -13.922 1 96.25 154 ASN A O 1
ATOM 1237 N N . PRO A 1 155 ? 0.202 -20.672 -13.648 1 96 155 PRO A N 1
ATOM 1238 C CA . PRO A 1 155 ? -0.305 -21.672 -12.695 1 96 155 PRO A CA 1
ATOM 1239 C C . PRO A 1 155 ? 0.332 -23.047 -12.891 1 96 155 PRO A C 1
ATOM 1241 O O . PRO A 1 155 ? -0.017 -24 -12.18 1 96 155 PRO A O 1
ATOM 1244 N N . THR A 1 156 ? 1.29 -23.234 -13.773 1 96.44 156 THR A N 1
ATOM 1245 C CA . THR A 1 156 ? 1.665 -24.578 -14.18 1 96.44 156 THR A CA 1
ATOM 1246 C C . THR A 1 156 ? 2.711 -25.172 -13.234 1 96.44 156 THR A C 1
ATOM 1248 O O . THR A 1 156 ? 2.881 -26.391 -13.164 1 96.44 156 THR A O 1
ATOM 1251 N N . GLY A 1 157 ? 3.439 -24.297 -12.625 1 97.25 157 GLY A N 1
ATOM 1252 C CA . GLY A 1 157 ? 4.539 -24.734 -11.781 1 97.25 157 GLY A CA 1
ATOM 1253 C C . GLY A 1 157 ? 5.777 -25.109 -12.562 1 97.25 157 GLY A C 1
ATOM 1254 O O . GLY A 1 157 ? 6.797 -25.484 -11.977 1 97.25 157 GLY A O 1
ATOM 1255 N N . VAL A 1 158 ? 5.754 -24.969 -13.891 1 97.12 158 VAL A N 1
ATOM 1256 C CA . VAL A 1 158 ? 6.879 -25.312 -14.75 1 97.12 158 VAL A CA 1
ATOM 1257 C C . VAL A 1 158 ? 8.016 -24.312 -14.562 1 97.12 158 VAL A C 1
ATOM 1259 O O . VAL A 1 158 ? 7.773 -23.109 -14.469 1 97.12 158 VAL A O 1
ATOM 1262 N N . PHE A 1 159 ? 9.234 -24.859 -14.477 1 97.38 159 PHE A N 1
ATOM 1263 C CA . PHE A 1 159 ? 10.43 -24.031 -14.344 1 97.38 159 PHE A CA 1
ATOM 1264 C C . PHE A 1 159 ? 11.336 -24.203 -15.555 1 97.38 159 PHE A C 1
ATOM 1266 O O . PHE A 1 159 ? 11.609 -25.328 -15.984 1 97.38 159 PHE A O 1
ATOM 1273 N N . TYR A 1 160 ? 11.711 -23.141 -16.188 1 97.31 160 TYR A N 1
ATOM 1274 C CA . TYR A 1 160 ? 12.648 -23.125 -17.297 1 97.31 160 TYR A CA 1
ATOM 1275 C C . TYR A 1 160 ? 14.062 -22.812 -16.812 1 97.31 160 TYR A C 1
ATOM 1277 O O . TYR A 1 160 ? 14.289 -21.797 -16.156 1 97.31 160 TYR A O 1
ATOM 1285 N N . PRO A 1 161 ? 15.016 -23.625 -17.156 1 96.62 161 PRO A N 1
ATOM 1286 C CA . PRO A 1 161 ? 16.391 -23.422 -16.672 1 96.62 161 PRO A CA 1
ATOM 1287 C C . PRO A 1 161 ? 17.016 -22.141 -17.172 1 96.62 161 PRO A C 1
ATOM 1289 O O . PRO A 1 161 ? 16.562 -21.578 -18.188 1 96.62 161 PRO A O 1
ATOM 1292 N N . LYS A 1 162 ? 18.016 -21.719 -16.531 1 97.81 162 LYS A N 1
ATOM 1293 C CA . LYS A 1 162 ? 18.688 -20.453 -16.781 1 97.81 162 LYS A CA 1
ATOM 1294 C C . LYS A 1 162 ? 19.109 -20.328 -18.234 1 97.81 162 LYS A C 1
ATOM 1296 O O . LYS A 1 162 ? 18.984 -19.25 -18.844 1 97.81 162 LYS A O 1
ATOM 1301 N N . ILE A 1 163 ? 19.547 -21.375 -18.828 1 96.75 163 ILE A N 1
ATOM 1302 C CA . ILE A 1 163 ? 20.062 -21.344 -20.188 1 96.75 163 ILE A CA 1
ATOM 1303 C C . ILE A 1 163 ? 18.969 -20.906 -21.156 1 96.75 163 ILE A C 1
ATOM 1305 O O . ILE A 1 163 ? 19.203 -20.156 -22.094 1 96.75 163 ILE A O 1
ATOM 1309 N N . LEU A 1 164 ? 17.781 -21.359 -20.906 1 96.5 164 LEU A N 1
ATOM 1310 C CA . LEU A 1 164 ? 16.656 -21.016 -21.766 1 96.5 164 LEU A CA 1
ATOM 1311 C C . LEU A 1 164 ? 16.219 -19.578 -21.516 1 96.5 164 LEU A C 1
ATOM 1313 O O . LEU A 1 164 ? 15.891 -18.844 -22.453 1 96.5 164 LEU A O 1
ATOM 1317 N N . VAL A 1 165 ? 16.25 -19.125 -20.281 1 97.69 165 VAL A N 1
ATOM 1318 C CA . VAL A 1 165 ? 15.844 -17.766 -19.938 1 97.69 165 VAL A CA 1
ATOM 1319 C C . VAL A 1 165 ? 16.844 -16.766 -20.484 1 97.69 165 VAL A C 1
ATOM 1321 O O . VAL A 1 165 ? 16.469 -15.664 -20.906 1 97.69 165 VAL A O 1
ATOM 1324 N N . LEU A 1 166 ? 18.094 -17.141 -20.5 1 97.81 166 LEU A N 1
ATOM 1325 C CA . LEU A 1 166 ? 19.125 -16.266 -21.047 1 97.81 166 LEU A CA 1
ATOM 1326 C C . LEU A 1 166 ? 18.891 -15.992 -22.531 1 97.81 166 LEU A C 1
ATOM 1328 O O . LEU A 1 166 ? 19.156 -14.883 -23 1 97.81 166 LEU A O 1
ATOM 1332 N N . GLU A 1 167 ? 18.422 -17.016 -23.203 1 97.12 167 GLU A N 1
ATOM 1333 C CA . GLU A 1 167 ? 18.062 -16.812 -24.609 1 97.12 167 GLU A CA 1
ATOM 1334 C C . GLU A 1 167 ? 16.969 -15.75 -24.75 1 97.12 167 GLU A C 1
ATOM 1336 O O . GLU A 1 167 ? 17.047 -14.898 -25.641 1 97.12 167 GLU A O 1
ATOM 1341 N N . LEU A 1 168 ? 16.094 -15.805 -23.922 1 97.69 168 LEU A N 1
ATOM 1342 C CA . LEU A 1 168 ? 14.992 -14.852 -23.938 1 97.69 168 LEU A CA 1
ATOM 1343 C C . LEU A 1 168 ? 15.484 -13.445 -23.578 1 97.69 168 LEU A C 1
ATOM 1345 O O . LEU A 1 168 ? 15.055 -12.469 -24.188 1 97.69 168 LEU A O 1
ATOM 1349 N N . ILE A 1 169 ? 16.375 -13.336 -22.594 1 98.44 169 ILE A N 1
ATOM 1350 C CA . ILE A 1 169 ? 16.969 -12.062 -22.172 1 98.44 169 ILE A CA 1
ATOM 1351 C C . ILE A 1 169 ? 17.672 -11.414 -23.375 1 98.44 169 ILE A C 1
ATOM 1353 O O . ILE A 1 169 ? 17.438 -10.242 -23.672 1 98.44 169 ILE A O 1
ATOM 1357 N N . LYS A 1 170 ? 18.422 -12.203 -24.078 1 97.81 170 LYS A N 1
ATOM 1358 C CA . LYS A 1 170 ? 19.172 -11.703 -25.234 1 97.81 170 LYS A CA 1
ATOM 1359 C C . LYS A 1 170 ? 18.234 -11.273 -26.359 1 97.81 170 LYS A C 1
ATOM 1361 O O . LYS A 1 170 ? 18.453 -10.242 -26.984 1 97.81 170 LYS A O 1
ATOM 1366 N N . ALA A 1 171 ? 17.25 -12.078 -26.578 1 97.56 171 ALA A N 1
ATOM 1367 C CA . ALA A 1 171 ? 16.297 -11.766 -27.641 1 97.56 171 ALA A CA 1
ATOM 1368 C C . ALA A 1 171 ? 15.555 -10.469 -27.344 1 97.56 171 ALA A C 1
ATOM 1370 O O . ALA A 1 171 ? 15.344 -9.648 -28.25 1 97.56 171 ALA A O 1
ATOM 1371 N N . CYS A 1 172 ? 15.156 -10.258 -26.109 1 98.25 172 CYS A N 1
ATOM 1372 C CA . CYS A 1 172 ? 14.461 -9.039 -25.719 1 98.25 172 CYS A CA 1
ATOM 1373 C C . CYS A 1 172 ? 15.375 -7.82 -25.844 1 98.25 172 CYS A C 1
ATOM 1375 O O . CYS A 1 172 ? 14.953 -6.773 -26.344 1 98.25 172 CYS A O 1
ATOM 1377 N N . GLU A 1 173 ? 16.594 -8.008 -25.406 1 97.5 173 GLU A N 1
ATOM 1378 C CA . GLU A 1 173 ? 17.562 -6.918 -25.516 1 97.5 173 GLU A CA 1
ATOM 1379 C C . GLU A 1 173 ? 17.75 -6.484 -26.969 1 97.5 173 GLU A C 1
ATOM 1381 O O . GLU A 1 173 ? 17.75 -5.289 -27.266 1 97.5 173 GLU A O 1
ATOM 1386 N N . LYS A 1 174 ? 17.844 -7.441 -27.812 1 97.06 174 LYS A N 1
ATOM 1387 C CA . LYS A 1 174 ? 18.062 -7.188 -29.234 1 97.06 174 LYS A CA 1
ATOM 1388 C C . LYS A 1 174 ? 16.906 -6.391 -29.828 1 97.06 174 LYS A C 1
ATOM 1390 O O . LYS A 1 174 ? 17.109 -5.598 -30.766 1 97.06 174 LYS A O 1
ATOM 1395 N N . ASN A 1 175 ? 15.75 -6.527 -29.312 1 97.75 175 ASN A N 1
ATOM 1396 C CA . ASN A 1 175 ? 14.562 -5.895 -29.859 1 97.75 175 ASN A CA 1
ATOM 1397 C C . ASN A 1 175 ? 14.125 -4.688 -29.031 1 97.75 175 ASN A C 1
ATOM 1399 O O . ASN A 1 175 ? 13.039 -4.145 -29.25 1 97.75 175 ASN A O 1
ATOM 1403 N N . ASP A 1 176 ? 14.922 -4.324 -28.031 1 97.31 176 ASP A N 1
ATOM 1404 C CA . ASP A 1 176 ? 14.602 -3.225 -27.125 1 97.31 176 ASP A CA 1
ATOM 1405 C C . ASP A 1 176 ? 13.258 -3.451 -26.438 1 97.31 176 ASP A C 1
ATOM 1407 O O . ASP A 1 176 ? 12.422 -2.549 -26.391 1 97.31 176 ASP A O 1
ATOM 1411 N N . CYS A 1 177 ? 13.023 -4.711 -26.094 1 98.44 177 CYS A N 1
ATOM 1412 C CA . CYS A 1 177 ? 11.836 -5.172 -25.391 1 98.44 177 CYS A CA 1
ATOM 1413 C C . CYS A 1 177 ? 12.133 -5.449 -23.922 1 98.44 177 CYS A C 1
ATOM 1415 O O . CYS A 1 177 ? 13.062 -6.199 -23.609 1 98.44 177 CYS A O 1
ATOM 1417 N N . LEU A 1 178 ? 11.398 -4.777 -23.016 1 98.75 178 LEU A N 1
ATOM 1418 C CA . LEU A 1 178 ? 11.562 -5.098 -21.594 1 98.75 178 LEU A CA 1
ATOM 1419 C C . LEU A 1 178 ? 11.156 -6.539 -21.312 1 98.75 178 LEU A C 1
ATOM 1421 O O . LEU A 1 178 ? 10.125 -7.004 -21.812 1 98.75 178 LEU A O 1
ATOM 1425 N N . LEU A 1 179 ? 11.977 -7.273 -20.641 1 98.88 179 LEU A N 1
ATOM 1426 C CA . LEU A 1 179 ? 11.617 -8.594 -20.141 1 98.88 179 LEU A CA 1
ATOM 1427 C C . LEU A 1 179 ? 11.289 -8.539 -18.656 1 98.88 179 LEU A C 1
ATOM 1429 O O . LEU A 1 179 ? 12.18 -8.328 -17.828 1 98.88 179 LEU A O 1
ATOM 1433 N N . ILE A 1 180 ? 10.047 -8.734 -18.328 1 98.94 180 ILE A N 1
ATOM 1434 C CA . ILE A 1 180 ? 9.602 -8.773 -16.938 1 98.94 180 ILE A CA 1
ATOM 1435 C C . ILE A 1 180 ? 9.461 -10.227 -16.484 1 98.94 180 ILE A C 1
ATOM 1437 O O . ILE A 1 180 ? 8.5 -10.906 -16.859 1 98.94 180 ILE A O 1
ATOM 1441 N N . VAL A 1 181 ? 10.359 -10.656 -15.68 1 98.88 181 VAL A N 1
ATOM 1442 C CA . VAL A 1 181 ? 10.336 -12.016 -15.156 1 98.88 181 VAL A CA 1
ATOM 1443 C C . VAL A 1 181 ? 9.742 -12.023 -13.75 1 98.88 181 VAL A C 1
ATOM 1445 O O . VAL A 1 181 ? 10.32 -11.453 -12.828 1 98.88 181 VAL A O 1
ATOM 1448 N N . ASP A 1 182 ? 8.625 -12.656 -13.602 1 98.81 182 ASP A N 1
ATOM 1449 C CA . ASP A 1 182 ? 8.008 -12.828 -12.289 1 98.81 182 ASP A CA 1
ATOM 1450 C C . ASP A 1 182 ? 8.508 -14.109 -11.617 1 98.81 182 ASP A C 1
ATOM 1452 O O . ASP A 1 182 ? 8.156 -15.211 -12.039 1 98.81 182 ASP A O 1
ATOM 1456 N N . GLU A 1 183 ? 9.258 -13.883 -10.562 1 98.75 183 GLU A N 1
ATOM 1457 C CA . GLU A 1 183 ? 9.844 -14.992 -9.812 1 98.75 183 GLU A CA 1
ATOM 1458 C C . GLU A 1 183 ? 9.219 -15.117 -8.43 1 98.75 183 GLU A C 1
ATOM 1460 O O . GLU A 1 183 ? 9.914 -15.406 -7.449 1 98.75 183 GLU A O 1
ATOM 1465 N N . ALA A 1 184 ? 7.918 -14.969 -8.367 1 98.12 184 ALA A N 1
ATOM 1466 C CA . ALA A 1 184 ? 7.207 -14.984 -7.094 1 98.12 184 ALA A CA 1
ATOM 1467 C C . ALA A 1 184 ? 7.422 -16.312 -6.363 1 98.12 184 ALA A C 1
ATOM 1469 O O . ALA A 1 184 ? 7.344 -16.375 -5.133 1 98.12 184 ALA A O 1
ATOM 1470 N N . PHE A 1 185 ? 7.789 -17.422 -7.109 1 98.31 185 PHE A N 1
ATOM 1471 C CA . PHE A 1 185 ? 7.824 -18.734 -6.488 1 98.31 185 PHE A CA 1
ATOM 1472 C C . PHE A 1 185 ? 9.203 -19.359 -6.625 1 98.31 185 PHE A C 1
ATOM 1474 O O . PHE A 1 185 ? 9.383 -20.547 -6.355 1 98.31 185 PHE A O 1
ATOM 1481 N N . TYR A 1 186 ? 10.195 -18.594 -6.938 1 97.81 186 TYR A N 1
ATOM 1482 C CA . TYR A 1 186 ? 11.539 -19.109 -7.199 1 97.81 186 TYR A CA 1
ATOM 1483 C C . TYR A 1 186 ? 12.102 -19.797 -5.969 1 97.81 186 TYR A C 1
ATOM 1485 O O . TYR A 1 186 ? 12.891 -20.75 -6.09 1 97.81 186 TYR A O 1
ATOM 1493 N N . ASP A 1 187 ? 11.695 -19.328 -4.836 1 97.31 187 ASP A N 1
ATOM 1494 C CA . ASP A 1 187 ? 12.328 -19.75 -3.594 1 97.31 187 ASP A CA 1
ATOM 1495 C C . ASP A 1 187 ? 11.891 -21.172 -3.211 1 97.31 187 ASP A C 1
ATOM 1497 O O . ASP A 1 187 ? 12.445 -21.766 -2.283 1 97.31 187 ASP A O 1
ATOM 1501 N N . PHE A 1 188 ? 10.984 -21.719 -3.939 1 98.25 188 PHE A N 1
ATOM 1502 C CA . PHE A 1 188 ? 10.562 -23.094 -3.684 1 98.25 188 PHE A CA 1
ATOM 1503 C C . PHE A 1 188 ? 11.422 -24.078 -4.465 1 98.25 188 PHE A C 1
ATOM 1505 O O . PHE A 1 188 ? 11.367 -25.281 -4.219 1 98.25 188 PHE A O 1
ATOM 1512 N N . LEU A 1 189 ? 12.234 -23.594 -5.391 1 97.88 189 LEU A N 1
ATOM 1513 C CA . LEU A 1 189 ? 13.07 -24.453 -6.219 1 97.88 189 LEU A CA 1
ATOM 1514 C C . LEU A 1 189 ? 14.289 -24.938 -5.441 1 97.88 189 LEU A C 1
ATOM 1516 O O . LEU A 1 189 ? 14.906 -24.156 -4.703 1 97.88 189 LEU A O 1
ATOM 1520 N N . ILE A 1 190 ? 14.648 -26.141 -5.598 1 94.5 190 ILE A N 1
ATOM 1521 C CA . ILE A 1 190 ? 15.836 -26.703 -4.961 1 94.5 190 ILE A CA 1
ATOM 1522 C C . ILE A 1 190 ? 17.078 -26.328 -5.773 1 94.5 190 ILE A C 1
ATOM 1524 O O . ILE A 1 190 ? 18.094 -25.922 -5.207 1 94.5 190 ILE A O 1
ATOM 1528 N N . ASP A 1 191 ? 17.031 -26.438 -7.109 1 90.69 191 ASP A N 1
ATOM 1529 C CA . ASP A 1 191 ? 18.156 -26.172 -7.992 1 90.69 191 ASP A CA 1
ATOM 1530 C C . ASP A 1 191 ? 17.953 -24.875 -8.773 1 90.69 191 ASP A C 1
ATOM 1532 O O . ASP A 1 191 ? 17.984 -24.875 -10.008 1 90.69 191 ASP A O 1
ATOM 1536 N N . TYR A 1 192 ? 17.859 -23.797 -8.016 1 95.81 192 TYR A N 1
ATOM 1537 C CA . TYR A 1 192 ? 17.672 -22.516 -8.664 1 95.81 192 TYR A CA 1
ATOM 1538 C C . TYR A 1 192 ? 19 -21.859 -9.008 1 95.81 192 TYR A C 1
ATOM 1540 O O . TYR A 1 192 ? 19.891 -21.781 -8.156 1 95.81 192 TYR A O 1
ATOM 1548 N N . GLU A 1 193 ? 19.141 -21.453 -10.305 1 97 193 GLU A N 1
ATOM 1549 C CA . GLU A 1 193 ? 20.25 -20.609 -10.742 1 97 193 GLU A CA 1
ATOM 1550 C C . GLU A 1 193 ? 19.766 -19.172 -11 1 97 193 GLU A C 1
ATOM 1552 O O . GLU A 1 193 ? 18.938 -18.938 -11.883 1 97 193 GLU A O 1
ATOM 1557 N N . SER A 1 194 ? 20.406 -18.281 -10.305 1 97.81 194 SER A N 1
ATOM 1558 C CA . SER A 1 194 ? 19.906 -16.906 -10.297 1 97.81 194 SER A CA 1
ATOM 1559 C C . SER A 1 194 ? 20.203 -16.203 -11.625 1 97.81 194 SER A C 1
ATOM 1561 O O . SER A 1 194 ? 21.281 -16.359 -12.195 1 97.81 194 SER A O 1
ATOM 1563 N N . ILE A 1 195 ? 19.234 -15.422 -12.078 1 98.25 195 ILE A N 1
ATOM 1564 C CA . ILE A 1 195 ? 19.422 -14.594 -13.273 1 98.25 195 ILE A CA 1
ATOM 1565 C C . ILE A 1 195 ? 19.625 -13.133 -12.859 1 98.25 195 ILE A C 1
ATOM 1567 O O . ILE A 1 195 ? 19.797 -12.266 -13.711 1 98.25 195 ILE A O 1
ATOM 1571 N N . VAL A 1 196 ? 19.703 -12.797 -11.57 1 98.44 196 VAL A N 1
ATOM 1572 C CA . VAL A 1 196 ? 19.75 -11.445 -11.031 1 98.44 196 VAL A CA 1
ATOM 1573 C C . VAL A 1 196 ? 20.984 -10.727 -11.539 1 98.44 196 VAL A C 1
ATOM 1575 O O . VAL A 1 196 ? 20.906 -9.57 -11.961 1 98.44 196 VAL A O 1
ATOM 1578 N N . PRO A 1 197 ? 22.109 -11.414 -11.625 1 97 197 PRO A N 1
ATOM 1579 C CA . PRO A 1 197 ? 23.328 -10.719 -12.055 1 97 197 PRO A CA 1
ATOM 1580 C C . PRO A 1 197 ? 23.219 -10.148 -13.469 1 97 197 PRO A C 1
ATOM 1582 O O . PRO A 1 197 ? 23.922 -9.195 -13.812 1 97 197 PRO A O 1
ATOM 1585 N N . TYR A 1 198 ? 22.328 -10.625 -14.258 1 98.06 198 TYR A N 1
ATOM 1586 C CA . TYR A 1 198 ? 22.203 -10.211 -15.656 1 98.06 198 TYR A CA 1
ATOM 1587 C C . TYR A 1 198 ? 21.578 -8.836 -15.766 1 98.06 198 TYR A C 1
ATOM 1589 O O . TYR A 1 198 ? 21.625 -8.203 -16.828 1 98.06 198 TYR A O 1
ATOM 1597 N N . ILE A 1 199 ? 21.047 -8.328 -14.68 1 97.75 199 ILE A N 1
ATOM 1598 C CA . ILE A 1 199 ? 20.484 -6.98 -14.648 1 97.75 199 ILE A CA 1
ATOM 1599 C C . ILE A 1 199 ? 21.578 -5.961 -14.953 1 97.75 199 ILE A C 1
ATOM 1601 O O . ILE A 1 199 ? 21.312 -4.914 -15.547 1 97.75 199 ILE A O 1
ATOM 1605 N N . ASN A 1 200 ? 22.797 -6.293 -14.633 1 96.94 200 ASN A N 1
ATOM 1606 C CA . ASN A 1 200 ? 23.922 -5.383 -14.812 1 96.94 200 ASN A CA 1
ATOM 1607 C C . ASN A 1 200 ? 24.281 -5.227 -16.281 1 96.94 200 ASN A C 1
ATOM 1609 O O . ASN A 1 200 ? 24.781 -4.172 -16.703 1 96.94 200 ASN A O 1
ATOM 1613 N N . ASN A 1 201 ? 24 -6.266 -17.062 1 97 201 ASN A N 1
ATOM 1614 C CA . ASN A 1 201 ? 24.406 -6.27 -18.469 1 97 201 ASN A CA 1
ATOM 1615 C C . ASN A 1 201 ? 23.219 -6.062 -19.391 1 97 201 ASN A C 1
ATOM 1617 O O . ASN A 1 201 ? 23.375 -5.723 -20.562 1 97 201 ASN A O 1
ATOM 1621 N N . PHE A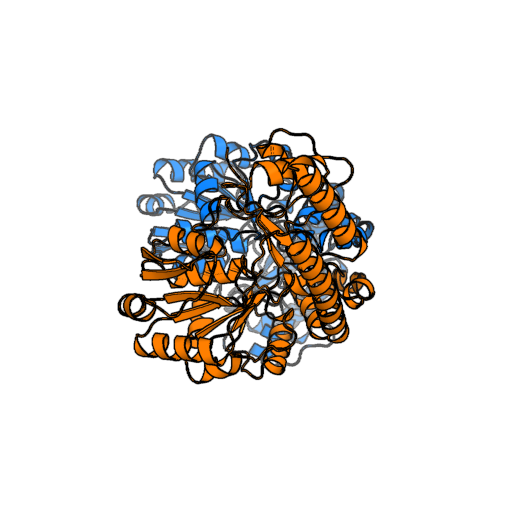 1 202 ? 22.078 -6.293 -18.875 1 98.19 202 PHE A N 1
ATOM 1622 C CA . PHE A 1 202 ? 20.859 -6.199 -19.672 1 98.19 202 PHE A CA 1
ATOM 1623 C C . PHE A 1 202 ? 19.859 -5.273 -19.016 1 98.19 202 PHE A C 1
ATOM 1625 O O . PHE A 1 202 ? 18.953 -5.73 -18.297 1 98.19 202 PHE A O 1
ATOM 1632 N N . PRO A 1 203 ? 19.891 -4.008 -19.328 1 97.38 203 PRO A N 1
ATOM 1633 C CA . PRO A 1 203 ? 19.016 -3.021 -18.672 1 97.38 203 PRO A CA 1
ATOM 1634 C C . PRO A 1 203 ? 17.547 -3.248 -18.969 1 97.38 203 PRO A C 1
ATOM 1636 O O . PRO A 1 203 ? 16.672 -2.658 -18.312 1 97.38 203 PRO A O 1
ATOM 1639 N N . THR A 1 204 ? 17.25 -4.176 -19.891 1 98 204 THR A N 1
ATOM 1640 C CA . THR A 1 204 ? 15.859 -4.457 -20.25 1 98 204 THR A CA 1
ATOM 1641 C C . THR A 1 204 ? 15.273 -5.516 -19.312 1 98 204 THR A C 1
ATOM 1643 O O . THR A 1 204 ? 14.07 -5.781 -19.359 1 98 204 THR A O 1
ATOM 1646 N N . LEU A 1 205 ? 16.078 -6.07 -18.453 1 98.81 205 LEU A N 1
ATOM 1647 C CA . LEU A 1 205 ? 15.617 -7.152 -17.578 1 98.81 205 LEU A CA 1
ATOM 1648 C C . LEU A 1 205 ? 15.055 -6.602 -16.281 1 98.81 205 LEU A C 1
ATOM 1650 O O . LEU A 1 205 ? 15.719 -5.828 -15.586 1 98.81 205 LEU A O 1
ATOM 1654 N N . LEU A 1 206 ? 13.828 -6.922 -15.922 1 98.94 206 LEU A N 1
ATOM 1655 C CA . LEU A 1 206 ? 13.172 -6.688 -14.641 1 98.94 206 LEU A CA 1
ATOM 1656 C C . LEU A 1 206 ? 12.797 -8.008 -13.969 1 98.94 206 LEU A C 1
ATOM 1658 O O . LEU A 1 206 ? 12.266 -8.906 -14.617 1 98.94 206 LEU A O 1
ATOM 1662 N N . ILE A 1 207 ? 13.07 -8.117 -12.672 1 98.94 207 ILE A N 1
ATOM 1663 C CA . ILE A 1 207 ? 12.75 -9.328 -11.93 1 98.94 207 ILE A CA 1
ATOM 1664 C C . ILE A 1 207 ? 11.875 -8.977 -10.727 1 98.94 207 ILE A C 1
ATOM 1666 O O . ILE A 1 207 ? 12.266 -8.188 -9.875 1 98.94 207 ILE A O 1
ATOM 1670 N N . ILE A 1 208 ? 10.711 -9.562 -10.648 1 98.88 208 ILE A N 1
ATOM 1671 C CA . ILE A 1 208 ? 9.789 -9.375 -9.531 1 98.88 208 ILE A CA 1
ATOM 1672 C C . ILE A 1 208 ? 9.906 -10.555 -8.57 1 98.88 208 ILE A C 1
ATOM 1674 O O . ILE A 1 208 ? 9.922 -11.711 -8.992 1 98.88 208 ILE A O 1
ATOM 1678 N N . ARG A 1 209 ? 9.938 -10.242 -7.297 1 98.69 209 ARG A N 1
ATOM 1679 C CA . ARG A 1 209 ? 9.93 -11.297 -6.285 1 98.69 209 ARG A CA 1
ATOM 1680 C C . ARG A 1 209 ? 8.93 -10.992 -5.176 1 98.69 209 ARG A C 1
ATOM 1682 O O . ARG A 1 209 ? 8.609 -9.828 -4.93 1 98.69 209 ARG A O 1
ATOM 1689 N N . SER A 1 210 ? 8.422 -12.055 -4.625 1 97.38 210 SER A N 1
ATOM 1690 C CA . SER A 1 210 ? 7.496 -11.977 -3.5 1 97.38 210 SER A CA 1
ATOM 1691 C C . SER A 1 210 ? 8.117 -12.555 -2.232 1 97.38 210 SER A C 1
ATOM 1693 O O . SER A 1 210 ? 8.828 -13.555 -2.289 1 97.38 210 SER A O 1
ATOM 1695 N N . MET A 1 211 ? 7.797 -11.938 -1.146 1 97.62 211 MET A N 1
ATOM 1696 C CA . MET A 1 211 ? 8.203 -12.508 0.134 1 97.62 211 MET A CA 1
ATOM 1697 C C . MET A 1 211 ? 7.012 -13.117 0.864 1 97.62 211 MET A C 1
ATOM 1699 O O . MET A 1 211 ? 7.148 -13.594 1.993 1 97.62 211 MET A O 1
ATOM 1703 N N . THR A 1 212 ? 5.855 -13.133 0.221 1 97.31 212 THR A N 1
ATOM 1704 C CA . THR A 1 212 ? 4.617 -13.492 0.905 1 97.31 212 THR A CA 1
ATOM 1705 C C . THR A 1 212 ? 4.344 -14.984 0.774 1 97.31 212 THR A C 1
ATOM 1707 O O . THR A 1 212 ? 3.547 -15.547 1.529 1 97.31 212 THR A O 1
ATOM 1710 N N . LYS A 1 213 ? 5.031 -15.633 -0.231 1 97.88 213 LYS A N 1
ATOM 1711 C CA . LYS A 1 213 ? 4.711 -17.031 -0.52 1 97.88 213 LYS A CA 1
ATOM 1712 C C . LYS A 1 213 ? 5.559 -17.984 0.322 1 97.88 213 LYS A C 1
ATOM 1714 O O . LYS A 1 213 ? 5.039 -18.688 1.189 1 97.88 213 LYS A O 1
ATOM 1719 N N . MET A 1 214 ? 6.832 -17.859 0.203 1 98.19 214 MET A N 1
ATOM 1720 C CA . MET A 1 214 ? 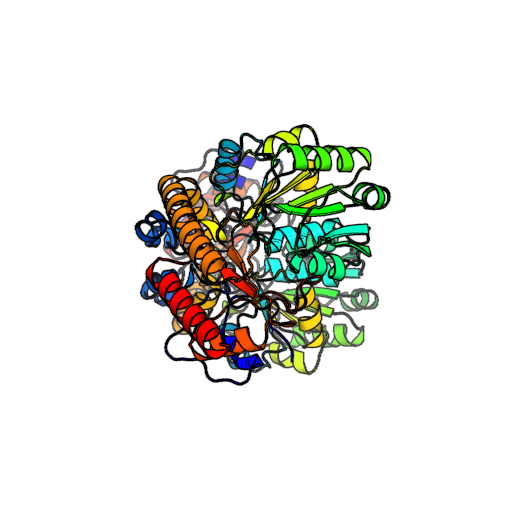7.777 -18.719 0.911 1 98.19 214 MET A CA 1
ATOM 1721 C C . MET A 1 214 ? 7.66 -18.531 2.42 1 98.19 214 MET A C 1
ATOM 1723 O O . MET A 1 214 ? 7.684 -19.5 3.176 1 98.19 214 MET A O 1
ATOM 1727 N N . PHE A 1 215 ? 7.414 -17.266 2.814 1 98.56 215 PHE A N 1
ATOM 1728 C CA . PHE A 1 215 ? 7.441 -16.969 4.238 1 98.56 215 PHE A CA 1
ATOM 1729 C C . PHE A 1 215 ? 6.031 -16.922 4.812 1 98.56 215 PHE A C 1
ATOM 1731 O O . PHE A 1 215 ? 5.848 -16.625 5.996 1 98.56 215 PHE A O 1
ATOM 1738 N N . ALA A 1 216 ? 5.043 -17.141 4 1 98.12 216 ALA A N 1
ATOM 1739 C CA . ALA A 1 216 ? 3.645 -17.25 4.41 1 98.12 216 ALA A CA 1
ATOM 1740 C C . ALA A 1 216 ? 3.205 -16 5.176 1 98.12 216 ALA A C 1
ATOM 1742 O O . ALA A 1 216 ? 2.641 -16.094 6.27 1 98.12 216 ALA A O 1
ATOM 1743 N N . ILE A 1 217 ? 3.426 -14.836 4.539 1 98.25 217 ILE A N 1
ATOM 1744 C CA . ILE A 1 217 ? 3.029 -13.594 5.188 1 98.25 217 ILE A CA 1
ATOM 1745 C C . ILE A 1 217 ? 2.232 -12.734 4.207 1 98.25 217 ILE A C 1
ATOM 1747 O O . ILE A 1 217 ? 2.494 -11.531 4.066 1 98.25 217 ILE A O 1
ATOM 1751 N N . PRO A 1 218 ? 1.287 -13.328 3.484 1 97.19 218 PRO A N 1
ATOM 1752 C CA . PRO A 1 218 ? 0.518 -12.508 2.543 1 97.19 218 PRO A CA 1
ATOM 1753 C C . PRO A 1 218 ? -0.235 -11.367 3.23 1 97.19 218 PRO A C 1
ATOM 1755 O O . PRO A 1 218 ? -0.517 -10.344 2.604 1 97.19 218 PRO A O 1
ATOM 1758 N N . GLY A 1 219 ? -0.517 -11.484 4.496 1 97.75 219 GLY A N 1
ATOM 1759 C CA . GLY A 1 219 ? -1.229 -10.461 5.242 1 97.75 219 GLY A CA 1
ATOM 1760 C C . GLY A 1 219 ? -0.403 -9.211 5.477 1 97.75 219 GLY A C 1
ATOM 1761 O O . GLY A 1 219 ? -0.948 -8.148 5.785 1 97.75 219 GLY A O 1
ATOM 1762 N N . LEU A 1 220 ? 0.893 -9.305 5.398 1 98.25 220 LEU A N 1
ATOM 1763 C CA . LEU A 1 220 ? 1.775 -8.164 5.637 1 98.25 220 LEU A CA 1
ATOM 1764 C C . LEU A 1 220 ? 2.039 -7.402 4.344 1 98.25 220 LEU A C 1
ATOM 1766 O O . LEU A 1 220 ? 2.328 -6.203 4.375 1 98.25 220 LEU A O 1
ATOM 1770 N N . ARG A 1 221 ? 1.982 -8.102 3.205 1 97.75 221 ARG A N 1
ATOM 1771 C CA . ARG A 1 221 ? 2.188 -7.508 1.888 1 97.75 221 ARG A CA 1
ATOM 1772 C C . ARG A 1 221 ? 3.633 -7.055 1.71 1 97.75 221 ARG A C 1
ATOM 1774 O O . ARG A 1 221 ? 3.99 -5.938 2.09 1 97.75 221 ARG A O 1
ATOM 1781 N N . LEU A 1 222 ? 4.418 -7.859 1.056 1 98.38 222 LEU A N 1
ATOM 1782 C CA . LEU A 1 222 ? 5.82 -7.496 0.872 1 98.38 222 LEU A CA 1
ATOM 1783 C C . LEU A 1 222 ? 6.391 -8.148 -0.382 1 98.38 222 LEU A C 1
ATOM 1785 O O . LEU A 1 222 ? 6.199 -9.352 -0.604 1 98.38 222 LEU A O 1
ATOM 1789 N N . GLY A 1 223 ? 6.984 -7.41 -1.197 1 98.19 223 GLY A N 1
ATOM 1790 C CA . GLY A 1 223 ? 7.699 -7.84 -2.389 1 98.19 223 GLY A CA 1
ATOM 1791 C C . GLY A 1 223 ? 8.742 -6.844 -2.854 1 98.19 223 GLY A C 1
ATOM 1792 O O . GLY A 1 223 ? 8.969 -5.824 -2.199 1 98.19 223 GLY A O 1
ATOM 1793 N N . TYR A 1 224 ? 9.453 -7.215 -3.92 1 98.69 224 TYR A N 1
ATOM 1794 C CA . TYR A 1 224 ? 10.445 -6.27 -4.422 1 98.69 224 TYR A CA 1
ATOM 1795 C C . TYR A 1 224 ? 10.734 -6.516 -5.895 1 98.69 224 TYR A C 1
ATOM 1797 O O . TYR A 1 224 ? 10.422 -7.582 -6.426 1 98.69 224 TYR A O 1
ATOM 1805 N N . LEU A 1 225 ? 11.211 -5.484 -6.516 1 98.81 225 LEU A N 1
ATOM 1806 C CA . LEU A 1 225 ? 11.641 -5.465 -7.91 1 98.81 225 LEU A CA 1
ATOM 1807 C C . LEU A 1 225 ? 13.141 -5.203 -8.016 1 98.81 225 LEU A C 1
ATOM 1809 O O . LEU A 1 225 ? 13.68 -4.367 -7.285 1 98.81 225 LEU A O 1
ATOM 1813 N N . MET A 1 226 ? 13.789 -5.949 -8.852 1 98.94 226 MET A N 1
ATOM 1814 C CA . MET A 1 226 ? 15.188 -5.695 -9.203 1 98.94 226 MET A CA 1
ATOM 1815 C C . MET A 1 226 ? 15.32 -5.336 -10.68 1 98.94 226 MET A C 1
ATOM 1817 O O . MET A 1 226 ? 14.758 -6.016 -11.539 1 98.94 226 MET A O 1
ATOM 1821 N N . ALA A 1 227 ? 16 -4.293 -11 1 98.88 227 ALA A N 1
ATOM 1822 C CA . ALA A 1 227 ? 16.156 -3.777 -12.359 1 98.88 227 ALA A CA 1
ATOM 1823 C C . ALA A 1 227 ? 17.281 -2.746 -12.43 1 98.88 227 ALA A C 1
ATOM 1825 O O . ALA A 1 227 ? 17.953 -2.48 -11.43 1 98.88 227 ALA A O 1
ATOM 1826 N N . ALA A 1 228 ? 17.484 -2.232 -13.641 1 98.62 228 ALA A N 1
ATOM 1827 C CA . ALA A 1 228 ? 18.422 -1.132 -13.82 1 98.62 228 ALA A CA 1
ATOM 1828 C C . ALA A 1 228 ? 17.984 0.095 -13.023 1 98.62 228 ALA A C 1
ATOM 1830 O O . ALA A 1 228 ? 16.797 0.349 -12.867 1 98.62 228 ALA A O 1
ATOM 1831 N N . PRO A 1 229 ? 18.969 0.909 -12.531 1 98.31 229 PRO A N 1
ATOM 1832 C CA . PRO A 1 229 ? 18.641 2.072 -11.703 1 98.31 229 PRO A CA 1
ATOM 1833 C C . PRO A 1 229 ? 17.672 3.031 -12.391 1 98.31 229 PRO A C 1
ATOM 1835 O O . PRO A 1 229 ? 16.812 3.607 -11.734 1 98.31 229 PRO A O 1
ATOM 1838 N N . SER A 1 230 ? 17.812 3.17 -13.648 1 98.06 230 SER A N 1
ATOM 1839 C CA . SER A 1 230 ? 16.938 4.09 -14.367 1 98.06 230 SER A CA 1
ATOM 1840 C C . SER A 1 230 ? 15.492 3.633 -14.32 1 98.06 230 SER A C 1
ATOM 1842 O O . SER A 1 230 ? 14.578 4.453 -14.195 1 98.06 230 SER A O 1
ATOM 1844 N N . VAL A 1 231 ? 15.281 2.326 -14.398 1 98.38 231 VAL A N 1
ATOM 1845 C CA . VAL A 1 231 ? 13.938 1.755 -14.312 1 98.38 231 VAL A CA 1
ATOM 1846 C C . VAL A 1 231 ? 13.383 1.942 -12.906 1 98.38 231 VAL A C 1
ATOM 1848 O O . VAL A 1 231 ? 12.219 2.326 -12.742 1 98.38 231 VAL A O 1
ATOM 1851 N N . ILE A 1 232 ? 14.234 1.729 -11.906 1 98.62 232 ILE A N 1
ATOM 1852 C CA . ILE A 1 232 ? 13.836 1.87 -10.508 1 98.62 232 ILE A CA 1
ATOM 1853 C C . ILE A 1 232 ? 13.422 3.314 -10.234 1 98.62 232 ILE A C 1
ATOM 1855 O O . ILE A 1 232 ? 12.406 3.561 -9.578 1 98.62 232 ILE A O 1
ATOM 1859 N N . GLU A 1 233 ? 14.164 4.219 -10.734 1 97.62 233 GLU A N 1
ATOM 1860 C CA . GLU A 1 233 ? 13.859 5.637 -10.555 1 97.62 233 GLU A CA 1
ATOM 1861 C C . GLU A 1 233 ? 12.516 5.996 -11.18 1 97.62 233 GLU A C 1
ATOM 1863 O O . GLU A 1 233 ? 11.711 6.703 -10.57 1 97.62 233 GLU A O 1
ATOM 1868 N N . GLU A 1 234 ? 12.297 5.48 -1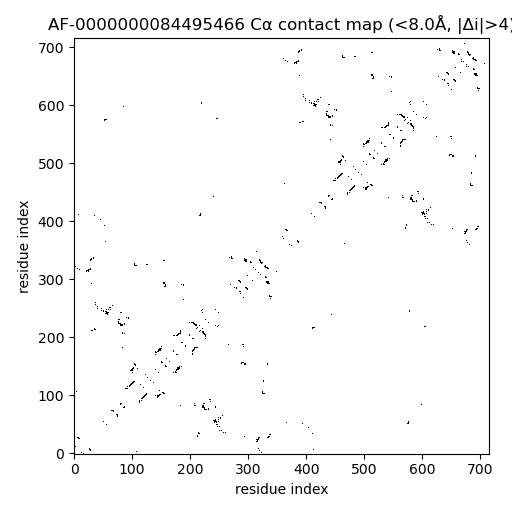2.312 1 97.31 234 GLU A N 1
ATOM 1869 C CA . GLU A 1 234 ? 11.039 5.754 -12.992 1 97.31 234 GLU A CA 1
ATOM 1870 C C . GLU A 1 234 ? 9.852 5.168 -12.227 1 97.31 234 GLU A C 1
ATOM 1872 O O . GLU A 1 234 ? 8.852 5.848 -12.016 1 97.31 234 GLU A O 1
ATOM 1877 N N . LEU A 1 235 ? 10.023 3.975 -11.812 1 98.06 235 LEU A N 1
ATOM 1878 C CA . LEU A 1 235 ? 8.93 3.309 -11.109 1 98.06 235 LEU A CA 1
ATOM 1879 C C . LEU A 1 235 ? 8.688 3.959 -9.75 1 98.06 235 LEU A C 1
ATOM 1881 O O . LEU A 1 235 ? 7.543 4.086 -9.312 1 98.06 235 LEU A O 1
ATOM 1885 N N . SER A 1 236 ? 9.75 4.359 -9.109 1 97.06 236 SER A N 1
ATOM 1886 C CA . SER A 1 236 ? 9.648 4.977 -7.793 1 97.06 236 SER A CA 1
ATOM 1887 C C . SER A 1 236 ? 8.859 6.281 -7.852 1 97.06 236 SER A C 1
ATOM 1889 O O . SER A 1 236 ? 8.18 6.641 -6.891 1 97.06 236 SER A O 1
ATOM 1891 N N . ALA A 1 237 ? 8.914 6.938 -8.938 1 95.25 237 ALA A N 1
ATOM 1892 C CA . ALA A 1 237 ? 8.203 8.203 -9.102 1 95.25 237 ALA A CA 1
ATOM 1893 C C . ALA A 1 237 ? 6.691 7.98 -9.086 1 95.25 237 ALA A C 1
ATOM 1895 O O . ALA A 1 237 ? 5.934 8.867 -8.695 1 95.25 237 ALA A O 1
ATOM 1896 N N . PHE A 1 238 ? 6.262 6.738 -9.469 1 96.38 238 PHE A N 1
ATOM 1897 C CA . PHE A 1 238 ? 4.84 6.406 -9.508 1 96.38 238 PHE A CA 1
ATOM 1898 C C . PHE A 1 238 ? 4.363 5.883 -8.164 1 96.38 238 PHE A C 1
ATOM 1900 O O . PHE A 1 238 ? 3.16 5.816 -7.906 1 96.38 238 PHE A O 1
ATOM 1907 N N . GLN A 1 239 ? 5.262 5.473 -7.336 1 96.94 239 GLN A N 1
ATOM 1908 C CA . GLN A 1 239 ? 4.906 4.809 -6.086 1 96.94 239 GLN A CA 1
ATOM 1909 C C . GLN A 1 239 ? 4.441 5.816 -5.039 1 96.94 239 GLN A C 1
ATOM 1911 O O . GLN A 1 239 ? 5.098 6.836 -4.82 1 96.94 239 GLN A O 1
ATOM 1916 N N . PRO A 1 240 ? 3.25 5.547 -4.406 1 94.81 240 PRO A N 1
ATOM 1917 C CA . PRO A 1 240 ? 2.83 6.426 -3.314 1 94.81 240 PRO A CA 1
ATOM 1918 C C . PRO A 1 240 ? 3.867 6.512 -2.197 1 94.81 240 PRO A C 1
ATOM 1920 O O . PRO A 1 240 ? 4.559 5.531 -1.914 1 94.81 240 PRO A O 1
ATOM 1923 N N . GLN A 1 241 ? 3.881 7.691 -1.587 1 90.12 241 GLN A N 1
ATOM 1924 C CA . GLN A 1 241 ? 4.746 7.82 -0.419 1 90.12 241 GLN A CA 1
ATOM 1925 C C . GLN A 1 241 ? 4.305 6.883 0.7 1 90.12 241 GLN A C 1
ATOM 1927 O O . GLN A 1 241 ? 3.107 6.715 0.941 1 90.12 241 GLN A O 1
ATOM 1932 N N . TRP A 1 242 ? 5.176 6.207 1.367 1 92.12 242 TRP A N 1
ATOM 1933 C CA . TRP A 1 242 ? 4.914 5.289 2.471 1 92.12 242 TRP A CA 1
ATOM 1934 C C . TRP A 1 242 ? 4.02 4.137 2.021 1 92.12 242 TRP A C 1
ATOM 1936 O O . TRP A 1 242 ? 3.033 3.814 2.686 1 92.12 242 TRP A O 1
ATOM 1946 N N . SER A 1 243 ? 4.41 3.605 0.942 1 95.19 243 SER A N 1
ATOM 1947 C CA . SER A 1 243 ? 3.625 2.502 0.396 1 95.19 243 SER A CA 1
ATOM 1948 C C . SER A 1 243 ? 3.771 1.245 1.248 1 95.19 243 SER A C 1
ATOM 1950 O O . SER A 1 243 ? 2.859 0.418 1.306 1 95.19 243 SER A O 1
ATOM 1952 N N . MET A 1 244 ? 4.859 1.138 1.945 1 96.62 244 MET A N 1
ATOM 1953 C CA . MET A 1 244 ? 5.098 -0.037 2.779 1 96.62 244 MET A CA 1
ATOM 1954 C C . MET A 1 244 ? 4.645 0.212 4.215 1 96.62 244 MET A C 1
ATOM 1956 O O . MET A 1 244 ? 4.73 1.337 4.711 1 96.62 244 MET A O 1
ATOM 1960 N N . ASN A 1 245 ? 4.164 -0.842 4.793 1 98 245 ASN A N 1
ATOM 1961 C CA . ASN A 1 245 ? 3.922 -0.708 6.227 1 98 245 ASN A CA 1
ATOM 1962 C C . ASN A 1 245 ? 5.16 -1.081 7.039 1 98 245 ASN A C 1
ATOM 1964 O O . ASN A 1 245 ? 6.004 -1.852 6.578 1 98 245 ASN A O 1
ATOM 1968 N N . ALA A 1 246 ? 5.262 -0.525 8.203 1 97.88 246 ALA A N 1
ATOM 1969 C CA . ALA A 1 246 ? 6.465 -0.66 9.023 1 97.88 246 ALA A CA 1
ATOM 1970 C C . ALA A 1 246 ? 6.648 -2.1 9.5 1 97.88 246 ALA A C 1
ATOM 1972 O O . ALA A 1 246 ? 7.777 -2.576 9.633 1 97.88 246 ALA A O 1
ATOM 1973 N N . LEU A 1 247 ? 5.559 -2.807 9.727 1 98.44 247 LEU A N 1
ATOM 1974 C CA . LEU A 1 247 ? 5.625 -4.184 10.211 1 98.44 247 LEU A CA 1
ATOM 1975 C C . LEU A 1 247 ? 6.207 -5.105 9.148 1 98.44 247 LEU A C 1
ATOM 1977 O O . LEU A 1 247 ? 7.043 -5.961 9.453 1 98.44 247 LEU A O 1
ATOM 1981 N N . ALA A 1 248 ? 5.793 -4.891 7.926 1 98.38 248 ALA A N 1
ATOM 1982 C CA . ALA A 1 248 ? 6.293 -5.703 6.82 1 98.38 248 ALA A CA 1
ATOM 1983 C C . ALA A 1 248 ? 7.793 -5.508 6.629 1 98.38 248 ALA A C 1
ATOM 1985 O O . ALA A 1 248 ? 8.523 -6.469 6.383 1 98.38 248 ALA A O 1
ATOM 1986 N N . LEU A 1 249 ? 8.234 -4.258 6.73 1 98.19 249 LEU A N 1
ATOM 1987 C CA . LEU A 1 249 ? 9.656 -3.965 6.555 1 98.19 249 LEU A CA 1
ATOM 1988 C C . LEU A 1 249 ? 10.492 -4.676 7.609 1 98.19 249 LEU A C 1
ATOM 1990 O O . LEU A 1 249 ? 11.477 -5.344 7.281 1 98.19 249 LEU A O 1
ATOM 1994 N N . MET A 1 250 ? 10.055 -4.594 8.844 1 98 250 MET A N 1
ATOM 1995 C CA . MET A 1 250 ? 10.797 -5.219 9.938 1 98 250 MET A CA 1
ATOM 1996 C C . MET A 1 250 ? 10.703 -6.738 9.859 1 98 250 MET A C 1
ATOM 1998 O O . MET A 1 250 ? 11.719 -7.434 9.961 1 98 250 MET A O 1
ATOM 2002 N N . ALA A 1 251 ? 9.547 -7.25 9.625 1 98.44 251 ALA A N 1
ATOM 2003 C CA . ALA A 1 251 ? 9.352 -8.688 9.477 1 98.44 251 ALA A CA 1
ATOM 2004 C C . ALA A 1 251 ? 10.156 -9.234 8.297 1 98.44 251 ALA A C 1
ATOM 2006 O O . ALA A 1 251 ? 10.703 -10.336 8.367 1 98.44 251 ALA A O 1
ATOM 2007 N N . GLY A 1 252 ? 10.18 -8.445 7.238 1 98.31 252 GLY A N 1
ATOM 2008 C CA . GLY A 1 252 ? 10.938 -8.844 6.062 1 98.31 252 GLY A CA 1
ATOM 2009 C C . GLY A 1 252 ? 12.406 -9.078 6.348 1 98.31 252 GLY A C 1
ATOM 2010 O O . GLY A 1 252 ? 13.008 -10.008 5.812 1 98.31 252 GLY A O 1
ATOM 2011 N N . GLU A 1 253 ? 12.953 -8.258 7.199 1 98 253 GLU A N 1
ATOM 2012 C CA . GLU A 1 253 ? 14.352 -8.43 7.59 1 98 253 GLU A CA 1
ATOM 2013 C C . GLU A 1 253 ? 14.57 -9.766 8.289 1 98 253 GLU A C 1
ATOM 2015 O O . GLU A 1 253 ? 15.539 -10.469 8 1 98 253 GLU A O 1
ATOM 2020 N N . TRP A 1 254 ? 13.641 -10.109 9.188 1 98.06 254 TRP A N 1
ATOM 2021 C CA . TRP A 1 254 ? 13.734 -11.367 9.922 1 98.06 254 TRP A CA 1
ATOM 2022 C C . TRP A 1 254 ? 13.555 -12.562 8.984 1 98.06 254 TRP A C 1
ATOM 2024 O O . TRP A 1 254 ? 14.281 -13.555 9.086 1 98.06 254 TRP A O 1
ATOM 2034 N N . CYS A 1 255 ? 12.641 -12.453 8.055 1 97.62 255 CYS A N 1
ATOM 2035 C CA . CYS A 1 255 ? 12.359 -13.523 7.105 1 97.62 255 CYS A CA 1
ATOM 2036 C C . CYS A 1 255 ? 13.555 -13.797 6.211 1 97.62 255 CYS A C 1
ATOM 2038 O O . CYS A 1 255 ? 13.891 -14.945 5.941 1 97.62 255 CYS A O 1
ATOM 2040 N N . LEU A 1 256 ? 14.195 -12.742 5.809 1 95.94 256 LEU A N 1
ATOM 2041 C CA . LEU A 1 256 ? 15.352 -12.859 4.926 1 95.94 256 LEU A CA 1
ATOM 2042 C C . LEU A 1 256 ? 16.469 -13.664 5.586 1 95.94 256 LEU A C 1
ATOM 2044 O O . LEU A 1 256 ? 17.234 -14.328 4.906 1 95.94 256 LEU A O 1
ATOM 2048 N N . GLU A 1 257 ? 16.484 -13.656 6.863 1 94.75 257 GLU A N 1
ATOM 2049 C CA . GLU A 1 257 ? 17.531 -14.328 7.613 1 94.75 257 GLU A CA 1
ATOM 2050 C C . GLU A 1 257 ? 17.125 -15.742 7.996 1 94.75 257 GLU A C 1
ATOM 2052 O O . GLU A 1 257 ? 17.891 -16.484 8.617 1 94.75 257 GLU A O 1
ATOM 2057 N N . SER A 1 258 ? 15.977 -16.234 7.551 1 96.5 258 SER A N 1
ATOM 2058 C CA . SER A 1 258 ? 15.43 -17.531 7.961 1 96.5 258 SER A CA 1
ATOM 2059 C C . SER A 1 258 ? 15.758 -18.625 6.941 1 96.5 258 SER A C 1
ATOM 2061 O O . SER A 1 25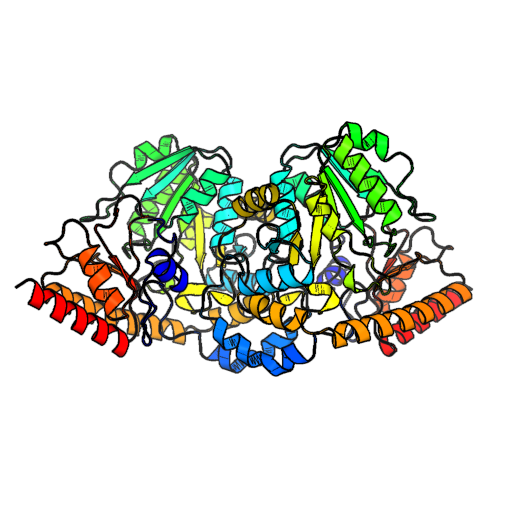8 ? 14.859 -19.312 6.453 1 96.5 258 SER A O 1
ATOM 2063 N N . GLU A 1 259 ? 17.016 -18.922 6.766 1 95.19 259 GLU A N 1
ATOM 2064 C CA . GLU A 1 259 ? 17.484 -19.875 5.766 1 95.19 259 GLU A CA 1
ATOM 2065 C C . GLU A 1 259 ? 17.016 -21.281 6.105 1 95.19 259 GLU A C 1
ATOM 2067 O O . GLU A 1 259 ? 16.672 -22.062 5.211 1 95.19 259 GLU A O 1
ATOM 2072 N N . SER A 1 260 ? 17.062 -21.625 7.352 1 97.44 260 SER A N 1
ATOM 2073 C CA . SER A 1 260 ? 16.656 -22.969 7.77 1 97.44 260 SER A CA 1
ATOM 2074 C C . SER A 1 260 ? 15.188 -23.219 7.41 1 97.44 260 SER A C 1
ATOM 2076 O O . SER A 1 260 ? 14.828 -24.328 7 1 97.44 260 SER A O 1
ATOM 2078 N N . HIS A 1 261 ? 14.383 -22.219 7.57 1 98.12 261 HIS A N 1
ATOM 2079 C CA . HIS A 1 261 ? 12.977 -22.328 7.223 1 98.12 261 HIS A CA 1
ATOM 2080 C C . HIS A 1 261 ? 12.789 -22.625 5.738 1 98.12 261 HIS A C 1
ATOM 2082 O O . HIS A 1 261 ? 11.961 -23.453 5.367 1 98.12 261 HIS A O 1
ATOM 2088 N N . MET A 1 262 ? 13.555 -22.031 4.906 1 97.62 262 MET A N 1
ATOM 2089 C CA . MET A 1 262 ? 13.484 -22.219 3.461 1 97.62 262 MET A CA 1
ATOM 2090 C C . MET A 1 262 ? 13.922 -23.625 3.074 1 97.62 262 MET A C 1
ATOM 2092 O O . MET A 1 262 ? 13.281 -24.281 2.244 1 97.62 262 MET A O 1
ATOM 2096 N N . ILE A 1 263 ? 14.953 -24.078 3.703 1 97.69 263 ILE A N 1
ATOM 2097 C CA . ILE A 1 263 ? 15.484 -25.406 3.422 1 97.69 263 ILE A CA 1
ATOM 2098 C C . ILE A 1 263 ? 14.461 -26.469 3.826 1 97.69 263 ILE A C 1
ATOM 2100 O O . ILE A 1 263 ? 14.188 -27.391 3.062 1 97.69 263 ILE A O 1
ATOM 2104 N N . GLU A 1 264 ? 13.914 -26.25 5 1 98.06 264 GLU A N 1
ATOM 2105 C CA . GLU A 1 264 ? 12.898 -27.188 5.484 1 98.06 264 GLU A CA 1
ATOM 2106 C C . GLU A 1 264 ? 11.688 -27.203 4.562 1 98.06 264 GLU A C 1
ATOM 2108 O O . GLU A 1 264 ? 11.141 -28.266 4.258 1 98.06 264 GLU A O 1
ATOM 2113 N N . THR A 1 265 ? 11.281 -26.047 4.148 1 98.31 265 THR A N 1
ATOM 2114 C CA . THR A 1 265 ? 10.133 -25.922 3.254 1 98.31 265 THR A CA 1
ATOM 2115 C C . THR A 1 265 ? 10.391 -26.656 1.941 1 98.31 265 THR A C 1
ATOM 2117 O O . THR A 1 265 ? 9.555 -27.453 1.496 1 98.31 265 THR A O 1
ATOM 2120 N N . ARG A 1 266 ? 11.539 -26.469 1.32 1 98.38 266 ARG A N 1
ATOM 2121 C CA . ARG A 1 266 ? 11.867 -27.094 0.045 1 98.38 266 ARG A CA 1
ATOM 2122 C C . ARG A 1 266 ? 11.883 -28.609 0.17 1 98.38 266 ARG A C 1
ATOM 2124 O O . ARG A 1 266 ? 11.391 -29.312 -0.712 1 98.38 266 ARG A O 1
ATOM 2131 N N . GLY A 1 267 ? 12.469 -29.031 1.247 1 98.25 267 GLY A N 1
ATOM 2132 C CA . GLY A 1 267 ? 12.5 -30.469 1.477 1 98.25 267 GLY A CA 1
ATOM 2133 C C . GLY A 1 267 ? 11.117 -31.078 1.607 1 98.25 267 GLY A C 1
ATOM 2134 O O . GLY A 1 267 ? 10.82 -32.094 0.962 1 98.25 267 GLY A O 1
ATOM 2135 N N . MET A 1 268 ? 10.297 -30.453 2.402 1 98.19 268 MET A N 1
ATOM 2136 C CA . MET A 1 268 ? 8.938 -30.953 2.631 1 98.19 268 MET A CA 1
ATOM 2137 C C . MET A 1 268 ? 8.125 -30.906 1.343 1 98.19 268 MET A C 1
ATOM 2139 O O . MET A 1 268 ? 7.43 -31.875 1.016 1 98.19 268 MET A O 1
ATOM 2143 N N . ILE A 1 269 ? 8.234 -29.859 0.605 1 98.5 269 ILE A N 1
ATOM 2144 C CA . ILE A 1 269 ? 7.488 -29.688 -0.635 1 98.5 269 ILE A CA 1
ATOM 2145 C C . ILE A 1 269 ? 7.93 -30.75 -1.647 1 98.5 269 ILE A C 1
ATOM 2147 O O . ILE A 1 269 ? 7.098 -31.359 -2.324 1 98.5 269 ILE A O 1
ATOM 2151 N N . LYS A 1 270 ? 9.234 -30.969 -1.735 1 98.19 270 LYS A N 1
ATOM 2152 C CA . LYS A 1 270 ? 9.75 -31.984 -2.648 1 98.19 270 LYS A CA 1
ATOM 2153 C C . LYS A 1 270 ? 9.203 -33.344 -2.299 1 98.19 270 LYS A C 1
ATOM 2155 O O . LYS A 1 270 ? 8.734 -34.094 -3.174 1 98.19 270 LYS A O 1
ATOM 2160 N N . GLN A 1 271 ? 9.211 -33.688 -1.085 1 98.38 271 GLN A N 1
ATOM 2161 C CA . GLN A 1 271 ? 8.742 -34.969 -0.622 1 98.38 271 GLN A CA 1
ATOM 2162 C C . GLN A 1 271 ? 7.262 -35.188 -0.925 1 98.38 271 GLN A C 1
ATOM 2164 O O . GLN A 1 271 ? 6.863 -36.219 -1.468 1 98.38 271 GLN A O 1
ATOM 2169 N N . GLU A 1 272 ? 6.48 -34.219 -0.575 1 98.62 272 GLU A N 1
ATOM 2170 C CA . GLU A 1 272 ? 5.039 -34.312 -0.775 1 98.62 272 GLU A CA 1
ATOM 2171 C C . GLU A 1 272 ? 4.684 -34.281 -2.258 1 98.62 272 GLU A C 1
ATOM 2173 O O . GLU A 1 272 ? 3.738 -34.938 -2.693 1 98.62 272 GLU A O 1
ATOM 2178 N N . ARG A 1 273 ? 5.398 -33.5 -3.016 1 98.5 273 ARG A N 1
ATOM 2179 C CA . ARG A 1 273 ? 5.188 -33.438 -4.461 1 98.5 273 ARG A CA 1
ATOM 2180 C C . ARG A 1 273 ? 5.422 -34.812 -5.102 1 98.5 273 ARG A C 1
ATOM 2182 O O . ARG A 1 273 ? 4.617 -35.281 -5.914 1 98.5 273 ARG A O 1
ATOM 2189 N N . GLU A 1 274 ? 6.5 -35.438 -4.719 1 98.31 274 GLU A N 1
ATOM 2190 C CA . GLU A 1 274 ? 6.828 -36.75 -5.246 1 98.31 274 GLU A CA 1
ATOM 2191 C C . GLU A 1 274 ? 5.781 -37.781 -4.84 1 98.31 274 GLU A C 1
ATOM 2193 O O . GLU A 1 274 ? 5.398 -38.656 -5.641 1 98.31 274 GLU A O 1
ATOM 2198 N N . ARG A 1 275 ? 5.324 -37.688 -3.637 1 98.62 275 ARG A N 1
ATOM 2199 C CA . ARG A 1 275 ? 4.27 -38.562 -3.143 1 98.62 275 ARG A CA 1
ATOM 2200 C C . ARG A 1 275 ? 2.986 -38.375 -3.949 1 98.62 275 ARG A C 1
ATOM 2202 O O . ARG A 1 275 ? 2.4 -39.375 -4.414 1 98.62 275 ARG A O 1
ATOM 2209 N N . LEU A 1 276 ? 2.574 -37.188 -4.156 1 98.81 276 LEU A N 1
ATOM 2210 C CA . LEU A 1 276 ? 1.363 -36.875 -4.906 1 98.81 276 LEU A CA 1
ATOM 2211 C C . LEU A 1 276 ? 1.492 -37.312 -6.359 1 98.81 276 LEU A C 1
ATOM 2213 O O . LEU A 1 276 ? 0.587 -37.969 -6.898 1 98.81 276 LEU A O 1
ATOM 2217 N N . PHE A 1 277 ? 2.615 -37.031 -6.988 1 98.75 277 PHE A N 1
ATOM 2218 C CA . PHE A 1 277 ? 2.812 -37.312 -8.406 1 98.75 277 PHE A CA 1
ATOM 2219 C C . PHE A 1 277 ? 2.869 -38.812 -8.648 1 98.75 277 PHE A C 1
ATOM 2221 O O . PHE A 1 277 ? 2.352 -39.312 -9.656 1 98.75 277 PHE A O 1
ATOM 2228 N N . GLY A 1 278 ? 3.543 -39.5 -7.73 1 98.62 278 GLY A N 1
ATOM 2229 C CA . GLY A 1 278 ? 3.514 -40.969 -7.812 1 98.62 278 GLY A CA 1
ATOM 2230 C C . GLY A 1 278 ? 2.109 -41.531 -7.766 1 98.62 278 GLY A C 1
ATOM 2231 O O . GLY A 1 278 ? 1.76 -42.406 -8.562 1 98.62 278 GLY A O 1
ATOM 2232 N N . PHE A 1 279 ? 1.301 -41.062 -6.867 1 98.38 279 PHE A N 1
ATOM 2233 C CA . PHE A 1 279 ? -0.086 -41.469 -6.707 1 98.38 279 PHE A CA 1
ATOM 2234 C C . PHE A 1 279 ? -0.893 -41.188 -7.965 1 98.38 279 PHE A C 1
ATOM 2236 O O . PHE A 1 279 ? -1.635 -42.031 -8.445 1 98.38 279 PHE A O 1
ATOM 2243 N N . TYR A 1 280 ? -0.77 -39.938 -8.539 1 98.19 280 TYR A N 1
ATOM 2244 C CA . TYR A 1 280 ? -1.526 -39.562 -9.727 1 98.19 280 TYR A CA 1
ATOM 2245 C C . TYR A 1 280 ? -1.155 -40.438 -10.922 1 98.19 280 TYR A C 1
ATOM 2247 O O . TYR A 1 280 ? -2.02 -40.812 -11.711 1 98.19 280 TYR A O 1
ATOM 2255 N N . LYS A 1 281 ? 0.157 -40.75 -11.031 1 97.62 281 LYS A N 1
ATOM 2256 C CA . LYS A 1 281 ? 0.611 -41.625 -12.094 1 97.62 281 LYS A CA 1
ATOM 2257 C C . LYS A 1 281 ? -0.06 -43 -12 1 97.62 281 LYS A C 1
ATOM 2259 O O . LYS A 1 281 ? -0.518 -43.562 -13 1 97.62 281 LYS A O 1
ATOM 2264 N N . GLU A 1 282 ? -0.142 -43.469 -10.844 1 96.94 282 GLU A N 1
ATOM 2265 C CA . GLU A 1 282 ? -0.762 -44.781 -10.602 1 96.94 282 GLU A CA 1
ATOM 2266 C C . GLU A 1 282 ? -2.246 -44.75 -10.961 1 96.94 282 GLU A C 1
ATOM 2268 O O . GLU A 1 282 ? -2.789 -45.75 -11.445 1 96.94 282 GLU A O 1
ATOM 2273 N N . LYS A 1 283 ? -2.883 -43.625 -10.789 1 96.12 283 LYS A N 1
ATOM 2274 C CA . LYS A 1 283 ? -4.324 -43.531 -10.977 1 96.12 283 LYS A CA 1
ATOM 2275 C C . LYS A 1 283 ? -4.664 -43.062 -12.391 1 96.12 283 LYS A C 1
ATOM 2277 O O . LYS A 1 283 ? -5.84 -42.969 -12.75 1 96.12 283 LYS A O 1
ATOM 2282 N N . GLY A 1 284 ? -3.623 -42.75 -13.164 1 95.38 284 GLY A N 1
ATOM 2283 C CA . GLY A 1 284 ? -3.852 -42.312 -14.523 1 95.38 284 GLY A CA 1
ATOM 2284 C C . GLY A 1 284 ? -4.336 -40.875 -14.602 1 95.38 284 GLY A C 1
ATOM 2285 O O . GLY A 1 284 ? -5.023 -40.469 -15.547 1 95.38 284 GLY A O 1
ATOM 2286 N N . ILE A 1 285 ? -4.129 -40.125 -13.562 1 96.69 285 ILE A N 1
ATOM 2287 C CA . ILE A 1 285 ? -4.453 -38.688 -13.508 1 96.69 285 ILE A CA 1
ATOM 2288 C C . ILE A 1 285 ? -3.293 -37.875 -14.078 1 96.69 285 ILE A C 1
ATOM 2290 O O . ILE A 1 285 ? -2.127 -38.188 -13.812 1 96.69 285 ILE A O 1
ATOM 2294 N N . GLN A 1 286 ? -3.613 -36.875 -14.891 1 96.19 286 GLN A N 1
ATOM 2295 C CA . GLN A 1 286 ? -2.584 -36.031 -15.5 1 96.19 286 GLN A CA 1
ATOM 2296 C C . GLN A 1 286 ? -2.25 -34.844 -14.617 1 96.19 286 GLN A C 1
ATOM 2298 O O . GLN A 1 286 ? -3.115 -34.344 -13.898 1 96.19 286 GLN A O 1
ATOM 2303 N N . PHE A 1 287 ? -1.061 -34.406 -14.664 1 97.19 287 PHE A N 1
ATOM 2304 C CA . PHE A 1 287 ? -0.611 -33.281 -13.883 1 97.19 287 PHE A CA 1
ATOM 2305 C C . PHE A 1 287 ? 0.519 -32.531 -14.602 1 97.19 287 P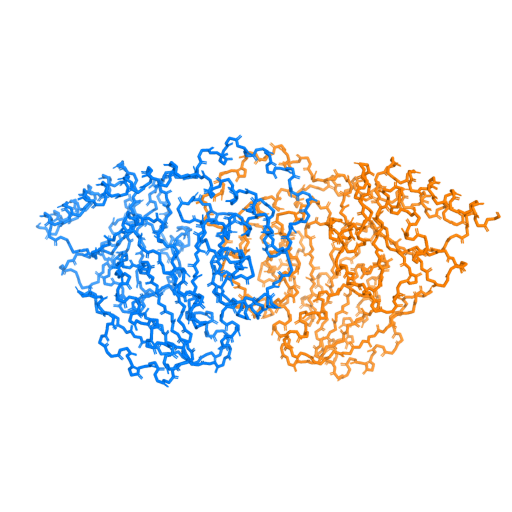HE A C 1
ATOM 2307 O O . PHE A 1 287 ? 1.195 -33.125 -15.453 1 97.19 287 PHE A O 1
ATOM 2314 N N . SER A 1 288 ? 0.724 -31.234 -14.398 1 96.88 288 SER A N 1
ATOM 2315 C CA . SER A 1 288 ? 1.844 -30.484 -14.945 1 96.88 288 SER A CA 1
ATOM 2316 C C . SER A 1 288 ? 3.156 -30.859 -14.273 1 96.88 288 SER A C 1
ATOM 2318 O O . SER A 1 288 ? 3.17 -31.219 -13.094 1 96.88 288 SER A O 1
ATOM 2320 N N . PRO A 1 289 ? 4.234 -30.828 -15 1 96.38 289 PRO A N 1
ATOM 2321 C CA . PRO A 1 289 ? 5.531 -31.156 -14.406 1 96.38 289 PRO A CA 1
ATOM 2322 C C . PRO A 1 289 ? 6.078 -30.031 -13.531 1 96.38 289 PRO A C 1
ATOM 2324 O O . PRO A 1 289 ? 7.148 -29.484 -13.82 1 96.38 289 PRO A O 1
ATOM 2327 N N . SER A 1 290 ? 5.371 -29.781 -12.43 1 97.56 290 SER A N 1
ATOM 2328 C CA . SER A 1 290 ? 5.703 -28.688 -11.523 1 97.56 290 SER A CA 1
ATOM 2329 C C . SER A 1 290 ? 6.973 -28.984 -10.734 1 97.56 290 SER A C 1
ATOM 2331 O O . SER A 1 290 ? 7.25 -30.141 -10.414 1 97.56 290 SER A O 1
ATOM 2333 N N . GLN A 1 291 ? 7.707 -27.922 -10.469 1 97.56 291 GLN A N 1
ATOM 2334 C CA . GLN A 1 291 ? 8.883 -28.047 -9.617 1 97.56 291 GLN A CA 1
ATOM 2335 C C . GLN A 1 291 ? 8.742 -27.203 -8.352 1 97.56 291 GLN A C 1
ATOM 2337 O O . GLN A 1 291 ? 9.711 -27.031 -7.605 1 97.56 291 GLN A O 1
ATOM 2342 N N . VAL A 1 292 ? 7.516 -26.672 -8.125 1 98.19 292 VAL A N 1
ATOM 2343 C CA . VAL A 1 292 ? 7.316 -25.781 -6.992 1 98.19 292 VAL A CA 1
ATOM 2344 C C . VAL A 1 292 ? 6.152 -26.281 -6.137 1 98.19 292 VAL A C 1
ATOM 2346 O O . VAL A 1 292 ? 5.891 -27.484 -6.082 1 98.19 292 VAL A O 1
ATOM 2349 N N . ASN A 1 293 ? 5.453 -25.391 -5.367 1 98.5 293 ASN A N 1
ATOM 2350 C CA . ASN A 1 293 ? 4.523 -25.797 -4.316 1 98.5 293 ASN A CA 1
ATOM 2351 C C . ASN A 1 293 ? 3.086 -25.828 -4.824 1 98.5 293 ASN A C 1
ATOM 2353 O O . ASN A 1 293 ? 2.143 -25.75 -4.035 1 98.5 293 ASN A O 1
ATOM 2357 N N . PHE A 1 294 ? 2.908 -25.938 -6.125 1 98.62 294 PHE A N 1
ATOM 2358 C CA . PHE A 1 294 ? 1.586 -26.109 -6.719 1 98.62 294 PHE A CA 1
ATOM 2359 C C . PHE A 1 294 ? 1.686 -26.797 -8.078 1 98.62 294 PHE A C 1
ATOM 2361 O O . PHE A 1 294 ? 2.779 -26.938 -8.625 1 98.62 294 PHE A O 1
ATOM 2368 N N . TYR A 1 295 ? 0.552 -27.25 -8.578 1 98.19 295 TYR A N 1
ATOM 2369 C CA . TYR A 1 295 ? 0.521 -27.953 -9.852 1 98.19 295 TYR A CA 1
ATOM 2370 C C . TYR A 1 295 ? -0.882 -27.953 -10.445 1 98.19 295 TYR A C 1
ATOM 2372 O O . TYR A 1 295 ? -1.859 -27.688 -9.742 1 98.19 295 TYR A O 1
ATOM 2380 N N . LEU A 1 296 ? -0.916 -28.188 -11.758 1 97.25 296 LEU A N 1
ATOM 2381 C CA . LEU A 1 296 ? -2.18 -28.422 -12.445 1 97.25 296 LEU A CA 1
ATOM 2382 C C . LEU A 1 296 ? -2.518 -29.906 -12.461 1 97.25 296 LEU A C 1
ATOM 2384 O O . LEU A 1 296 ? -1.624 -30.75 -12.555 1 97.25 296 LEU A O 1
ATOM 2388 N N . LEU A 1 297 ? -3.838 -30.172 -12.383 1 97.38 297 LEU A N 1
ATOM 2389 C CA . LEU A 1 297 ? -4.328 -31.547 -12.367 1 97.38 297 LEU A CA 1
ATOM 2390 C C . LEU A 1 297 ? -5.574 -31.688 -13.234 1 97.38 297 LEU A C 1
ATOM 2392 O O . LEU A 1 297 ? -6.441 -30.812 -13.234 1 97.38 297 LEU A O 1
ATOM 2396 N N . LYS A 1 298 ? -5.637 -32.781 -13.969 1 95.69 298 LYS A N 1
ATOM 2397 C CA . LYS A 1 298 ? -6.855 -33.031 -14.727 1 95.69 298 LYS A CA 1
ATOM 2398 C C . LYS A 1 298 ? -7.145 -34.531 -14.812 1 95.69 298 LYS A C 1
ATOM 2400 O O . LYS A 1 298 ? -6.223 -35.344 -14.961 1 95.69 298 LYS A O 1
ATOM 2405 N N . ASP A 1 299 ? -8.367 -34.875 -14.68 1 96.19 299 ASP A N 1
ATOM 2406 C CA . ASP A 1 299 ? -8.859 -36.188 -15.102 1 96.19 299 ASP A CA 1
ATOM 2407 C C . ASP A 1 299 ? -9.016 -36.25 -16.625 1 96.19 299 ASP A C 1
ATOM 2409 O O . ASP A 1 299 ? -9.875 -35.562 -17.188 1 96.19 299 ASP A O 1
ATOM 2413 N N . PRO A 1 300 ? -8.219 -37.031 -17.266 1 93.75 300 PRO A N 1
ATOM 2414 C CA . PRO A 1 300 ? -8.203 -37.031 -18.719 1 93.75 300 PRO A CA 1
ATOM 2415 C C . PRO A 1 300 ? -9.523 -37.5 -19.328 1 93.75 300 PRO A C 1
ATOM 2417 O O . PRO A 1 300 ? -9.773 -37.281 -20.516 1 93.75 300 PRO A O 1
ATOM 2420 N N . VAL A 1 301 ? -10.359 -38.094 -18.547 1 92.56 301 VAL A N 1
ATOM 2421 C CA . VAL A 1 301 ? -11.625 -38.594 -19.062 1 92.56 301 VAL A CA 1
ATOM 2422 C C . VAL A 1 301 ? -12.625 -37.438 -19.188 1 92.56 301 VAL A C 1
ATOM 2424 O O . VAL A 1 301 ? -13.594 -37.531 -19.953 1 92.56 301 VAL A O 1
ATOM 2427 N N . LEU A 1 302 ? -12.32 -36.406 -18.484 1 92.44 302 LEU A N 1
ATOM 2428 C CA . LEU A 1 302 ? -13.219 -35.25 -18.469 1 92.44 302 LEU A CA 1
ATOM 2429 C C . LEU A 1 302 ? -12.75 -34.188 -19.453 1 92.44 302 LEU A C 1
ATOM 2431 O O . LEU A 1 302 ? -11.555 -33.906 -19.562 1 92.44 302 LEU A O 1
ATOM 2435 N N . LYS A 1 303 ? -13.648 -33.656 -20.203 1 86 303 LYS A N 1
ATOM 2436 C CA . LYS A 1 303 ? -13.32 -32.5 -21.031 1 86 303 LYS A CA 1
ATOM 2437 C C . LYS A 1 303 ? -13.133 -31.25 -20.156 1 86 303 LYS A C 1
ATOM 2439 O O . LYS A 1 303 ? -12.18 -30.5 -20.359 1 86 303 LYS A O 1
ATOM 2444 N N . ASP A 1 304 ? -14.062 -31.047 -19.297 1 91.25 304 ASP A N 1
ATOM 2445 C CA . ASP A 1 304 ? -13.961 -29.984 -18.312 1 91.25 304 ASP A CA 1
ATOM 2446 C C . ASP A 1 304 ? -13.938 -30.547 -16.891 1 91.25 304 ASP A C 1
ATOM 2448 O O . ASP A 1 304 ? -14.594 -31.547 -16.594 1 91.25 304 ASP A O 1
ATOM 2452 N N . GLN A 1 305 ? -13.211 -29.875 -15.969 1 95.12 305 GLN A N 1
ATOM 2453 C CA . GLN A 1 305 ? -12.953 -30.453 -14.648 1 95.12 305 GLN A CA 1
ATOM 2454 C C . GLN A 1 305 ? -14.016 -30 -13.648 1 95.12 305 GLN A C 1
ATOM 2456 O O . GLN A 1 305 ? -13.867 -30.219 -12.445 1 95.12 305 GLN A O 1
ATOM 2461 N N . LEU A 1 306 ? -15.102 -29.391 -14.148 1 92.88 306 LEU A N 1
ATOM 2462 C CA . LEU A 1 306 ? -16.156 -28.859 -13.266 1 92.88 306 LEU A CA 1
ATOM 2463 C C . LEU A 1 306 ? -16.734 -29.984 -12.398 1 92.88 306 LEU A C 1
ATOM 2465 O O . LEU A 1 306 ? -16.938 -29.781 -11.203 1 92.88 306 LEU A O 1
ATOM 2469 N N . PRO A 1 307 ? -16.969 -31.219 -12.93 1 93.88 307 PRO A N 1
ATOM 2470 C CA . PRO A 1 307 ? -17.484 -32.281 -12.078 1 93.88 307 PRO A CA 1
ATOM 2471 C C . PRO A 1 307 ? -16.531 -32.656 -10.953 1 93.88 307 PRO A C 1
ATOM 2473 O O . PRO A 1 307 ? -16.953 -32.875 -9.812 1 93.88 307 PRO A O 1
ATOM 2476 N N . LEU A 1 308 ? -15.266 -32.75 -11.289 1 95.56 308 LEU A N 1
ATOM 2477 C CA . LEU A 1 308 ? -14.266 -33.031 -10.266 1 95.56 308 LEU A CA 1
ATOM 2478 C C . LEU A 1 308 ? -14.195 -31.922 -9.242 1 95.56 308 LEU A C 1
ATOM 2480 O O . LEU A 1 308 ? -14.094 -32.156 -8.039 1 95.56 308 LEU A O 1
ATOM 2484 N N . PHE A 1 309 ? -14.289 -30.719 -9.742 1 94.69 309 PHE A N 1
ATOM 2485 C CA . PHE A 1 309 ? -14.281 -29.531 -8.891 1 94.69 309 PHE A CA 1
ATOM 2486 C C . PHE A 1 309 ? -15.43 -29.594 -7.887 1 94.69 309 PHE A C 1
ATOM 2488 O O . PHE A 1 309 ? -15.219 -29.422 -6.684 1 94.69 309 PHE A O 1
ATOM 2495 N N . GLN A 1 310 ? -16.578 -29.812 -8.281 1 91.62 310 GLN A N 1
ATOM 2496 C CA . GLN A 1 310 ? -17.766 -29.891 -7.441 1 91.62 310 GLN A CA 1
ATOM 2497 C C . GLN A 1 310 ? -17.656 -31.031 -6.434 1 91.62 310 GLN A C 1
ATOM 2499 O O . GLN A 1 310 ? -18 -30.859 -5.262 1 91.62 310 GLN A O 1
ATOM 2504 N N . PHE A 1 311 ? -17.203 -32.156 -6.93 1 93.69 311 PHE A N 1
ATOM 2505 C CA . PHE A 1 311 ? -17.016 -33.344 -6.074 1 93.69 311 PHE A CA 1
ATOM 2506 C C . PHE A 1 311 ? -16.109 -33 -4.891 1 93.69 311 PHE A C 1
ATOM 2508 O O . PHE A 1 311 ? -16.438 -33.344 -3.748 1 93.69 311 PHE A O 1
ATOM 2515 N N . LEU A 1 312 ? -15 -32.312 -5.125 1 95.56 312 LEU A N 1
ATOM 2516 C CA . LEU A 1 312 ? -14.008 -31.984 -4.105 1 95.56 312 LEU A CA 1
ATOM 2517 C C . LEU A 1 312 ? -14.547 -30.938 -3.139 1 95.56 312 LEU A C 1
ATOM 2519 O O . LEU A 1 312 ? -14.391 -31.062 -1.924 1 95.56 312 LEU A O 1
ATOM 2523 N N . ILE A 1 313 ? -15.219 -29.891 -3.627 1 93 313 ILE A N 1
ATOM 2524 C CA . ILE A 1 313 ? -15.695 -28.797 -2.785 1 93 313 ILE A CA 1
ATOM 2525 C C . ILE A 1 313 ? -16.781 -29.312 -1.833 1 93 313 ILE A C 1
ATOM 2527 O O . ILE A 1 313 ? -16.875 -28.859 -0.692 1 93 313 ILE A O 1
ATOM 2531 N N . GLU A 1 314 ? -17.531 -30.25 -2.254 1 90.12 314 GLU A N 1
ATOM 2532 C CA . GLU A 1 314 ? -18.547 -30.859 -1.413 1 90.12 314 GLU A CA 1
ATOM 2533 C C . GLU A 1 314 ? -17.922 -31.578 -0.226 1 90.12 314 GLU A C 1
ATOM 2535 O O . GLU A 1 314 ? -18.578 -31.75 0.811 1 90.12 314 GLU A O 1
ATOM 2540 N N . ARG A 1 315 ? -16.734 -31.953 -0.406 1 91.94 315 ARG A N 1
ATOM 2541 C CA . ARG A 1 315 ? -16.016 -32.656 0.645 1 91.94 315 ARG A CA 1
ATOM 2542 C C . ARG A 1 315 ? -15.117 -31.734 1.439 1 91.94 315 ARG A C 1
ATOM 2544 O O . ARG A 1 315 ? -14.312 -32.188 2.256 1 91.94 315 ARG A O 1
ATOM 2551 N N . GLY A 1 316 ? -15.156 -30.438 1.113 1 93.19 316 GLY A N 1
ATOM 2552 C CA . GLY A 1 316 ? -14.398 -29.453 1.852 1 93.19 316 GLY A CA 1
ATOM 2553 C C . GLY A 1 316 ? -12.984 -29.25 1.321 1 93.19 316 GLY A C 1
ATOM 2554 O O . GLY A 1 316 ? -12.148 -28.641 1.981 1 93.19 316 GLY A O 1
ATOM 2555 N N . ILE A 1 317 ? -12.664 -29.859 0.202 1 96.19 317 ILE A N 1
ATOM 2556 C CA . ILE A 1 317 ? -11.375 -29.688 -0.455 1 96.19 317 ILE A CA 1
ATOM 2557 C C . ILE A 1 317 ? -11.5 -28.641 -1.563 1 96.19 317 ILE A C 1
ATOM 2559 O O . ILE A 1 317 ? -12.211 -28.859 -2.547 1 96.19 317 ILE A O 1
ATOM 2563 N N . ILE A 1 318 ? -10.734 -27.5 -1.446 1 94.56 318 ILE A N 1
ATOM 2564 C CA . ILE A 1 318 ? -10.992 -26.359 -2.322 1 94.56 318 ILE A CA 1
ATOM 2565 C C . ILE A 1 318 ? -9.789 -26.125 -3.234 1 94.56 318 ILE A C 1
ATOM 2567 O O . ILE A 1 318 ? -8.852 -25.422 -2.863 1 94.56 318 ILE A O 1
ATOM 2571 N N . PRO A 1 319 ? -9.859 -26.703 -4.453 1 96.25 319 PRO A N 1
ATOM 2572 C CA . PRO A 1 319 ? -8.828 -26.359 -5.434 1 96.25 319 PRO A CA 1
ATOM 2573 C C . PRO A 1 319 ? -9.062 -25 -6.082 1 96.25 319 PRO A C 1
ATOM 2575 O O . PRO A 1 319 ? -10.062 -24.344 -5.801 1 96.25 319 PRO A O 1
ATOM 2578 N N . ARG A 1 320 ? -8.133 -24.531 -6.82 1 95.06 320 ARG A N 1
ATOM 2579 C CA . ARG A 1 320 ? -8.305 -23.344 -7.645 1 95.06 320 ARG A CA 1
ATOM 2580 C C . ARG A 1 320 ? -8.852 -23.703 -9.023 1 95.06 320 ARG A C 1
ATOM 2582 O O . ARG A 1 320 ? -8.242 -24.5 -9.75 1 95.06 320 ARG A O 1
ATOM 2589 N N . HIS A 1 321 ? -10 -23.094 -9.328 1 91.94 321 HIS A N 1
ATOM 2590 C CA . HIS A 1 321 ? -10.5 -23.25 -10.695 1 91.94 321 HIS A CA 1
ATOM 2591 C C . HIS A 1 321 ? -9.633 -22.484 -11.688 1 91.94 321 HIS A C 1
ATOM 2593 O O . HIS A 1 321 ? -8.891 -21.578 -11.312 1 91.94 321 HIS A O 1
ATOM 2599 N N . THR A 1 322 ? -9.711 -22.875 -12.984 1 92.31 322 THR A N 1
ATOM 2600 C CA . THR A 1 322 ? -8.867 -22.234 -13.984 1 92.31 322 THR A CA 1
ATOM 2601 C C . THR A 1 322 ? -9.727 -21.578 -15.07 1 92.31 322 THR A C 1
ATOM 2603 O O . THR A 1 322 ? -9.242 -21.312 -16.172 1 92.31 322 THR A O 1
ATOM 2606 N N . MET A 1 323 ? -10.953 -21.297 -14.75 1 87.56 323 MET A N 1
ATOM 2607 C CA . MET A 1 323 ? -11.883 -20.734 -15.719 1 87.56 323 MET A CA 1
ATOM 2608 C C . MET A 1 323 ? -11.414 -19.359 -16.203 1 87.56 323 MET A C 1
ATOM 2610 O O . MET A 1 323 ? -11.688 -18.969 -17.344 1 87.56 323 MET A O 1
ATOM 2614 N N . ASN A 1 324 ? -10.664 -18.719 -15.352 1 85.31 324 ASN A N 1
ATOM 2615 C CA . ASN A 1 324 ? -10.25 -17.359 -15.68 1 85.31 324 ASN A CA 1
ATOM 2616 C C . ASN A 1 324 ? -8.82 -17.312 -16.203 1 85.31 324 ASN A C 1
ATOM 2618 O O . ASN A 1 324 ? -8.227 -16.234 -16.297 1 85.31 324 ASN A O 1
ATOM 2622 N N . PHE A 1 325 ? -8.289 -18.484 -16.453 1 87.5 325 PHE A N 1
ATOM 2623 C CA . PHE A 1 325 ? -6.969 -18.547 -17.062 1 87.5 325 PHE A CA 1
ATOM 2624 C C . PHE A 1 325 ? -7.074 -18.797 -18.562 1 87.5 325 PHE A C 1
ATOM 2626 O O . PHE A 1 325 ? -7.453 -19.891 -18.984 1 87.5 325 PHE A O 1
ATOM 2633 N N . PRO A 1 326 ? -6.684 -17.844 -19.266 1 84.44 326 PRO A N 1
ATOM 2634 C CA . PRO A 1 326 ? -6.668 -18.125 -20.719 1 84.44 326 PRO A CA 1
ATOM 2635 C C . PRO A 1 326 ? -5.805 -19.328 -21.078 1 84.44 326 PRO A C 1
ATOM 2637 O O . PRO A 1 326 ? -4.738 -19.531 -20.484 1 84.44 326 PRO A O 1
ATOM 2640 N N . GLY A 1 327 ? -6.34 -20.188 -21.906 1 85.31 327 GLY A N 1
ATOM 2641 C CA . GLY A 1 327 ? -5.602 -21.359 -22.344 1 85.31 327 GLY A CA 1
ATOM 2642 C C . GLY A 1 327 ? -5.945 -22.609 -21.562 1 85.31 327 GLY A C 1
ATOM 2643 O O . GLY A 1 327 ? -5.688 -23.719 -22.016 1 85.31 327 GLY A O 1
ATOM 2644 N N . LEU A 1 328 ? -6.457 -22.438 -20.391 1 89.94 328 LEU A N 1
ATOM 2645 C CA . LEU A 1 328 ? -6.867 -23.578 -19.578 1 89.94 328 LEU A CA 1
ATOM 2646 C C . LEU A 1 328 ? -8.383 -23.719 -19.578 1 89.94 328 LEU A C 1
ATOM 2648 O O . LEU A 1 328 ? -8.906 -24.812 -19.812 1 89.94 328 LEU A O 1
ATOM 2652 N N . ARG A 1 329 ? -9.086 -22.641 -19.312 1 88.12 329 ARG A N 1
ATOM 2653 C CA . ARG A 1 329 ? -10.531 -22.5 -19.469 1 88.12 329 ARG A CA 1
ATOM 2654 C C . ARG A 1 329 ? -11.281 -23.625 -18.766 1 88.12 329 ARG A C 1
ATOM 2656 O O . ARG A 1 329 ? -12.172 -24.234 -19.344 1 88.12 329 ARG A O 1
ATOM 2663 N N . GLY A 1 330 ? -10.734 -24.031 -17.688 1 91.06 330 GLY A N 1
ATOM 2664 C CA . GLY A 1 330 ? -11.445 -25 -16.875 1 91.06 330 GLY A CA 1
ATOM 2665 C C . GLY A 1 330 ? -11.047 -26.438 -17.156 1 91.06 330 GLY A C 1
ATOM 2666 O O . GLY A 1 330 ? -11.531 -27.359 -16.5 1 91.06 330 GLY A O 1
ATOM 2667 N N . GLU A 1 331 ? -10.102 -26.641 -17.984 1 93.94 331 GLU A N 1
ATOM 2668 C CA . GLU A 1 331 ? -9.664 -27.984 -18.344 1 93.94 331 GLU A CA 1
ATOM 2669 C C . GLU A 1 331 ? -8.727 -28.578 -17.297 1 93.94 331 GLU A C 1
ATOM 2671 O O . GLU A 1 331 ? -8.445 -29.781 -17.312 1 93.94 331 GLU A O 1
ATOM 2676 N N . TRP A 1 332 ? -8.297 -27.75 -16.453 1 95.38 332 TRP A N 1
ATOM 2677 C CA . TRP A 1 332 ? -7.398 -28.125 -15.367 1 95.38 332 TRP A CA 1
ATOM 2678 C C . TRP A 1 332 ? -7.875 -27.531 -14.039 1 95.38 332 TRP A C 1
ATOM 2680 O O . TRP A 1 332 ? -8.656 -26.578 -14.023 1 95.38 332 TRP A O 1
ATOM 2690 N N . LEU A 1 333 ? -7.484 -28.094 -12.977 1 96.88 333 LEU A N 1
ATOM 2691 C CA . LEU A 1 333 ? -7.539 -27.516 -11.641 1 96.88 333 LEU A CA 1
ATOM 2692 C C . LEU A 1 333 ? -6.133 -27.297 -11.086 1 96.88 333 LEU A C 1
ATOM 2694 O O . LEU A 1 333 ? -5.199 -28.016 -11.453 1 96.88 333 LEU A O 1
ATOM 2698 N N . ARG A 1 334 ? -5.992 -26.281 -10.312 1 97.69 334 ARG A N 1
ATOM 2699 C CA . ARG A 1 334 ? -4.695 -26.062 -9.672 1 97.69 334 ARG A CA 1
ATOM 2700 C C . ARG A 1 334 ? -4.75 -26.406 -8.188 1 97.69 334 ARG A C 1
ATOM 2702 O O . ARG A 1 334 ? -5.707 -26.062 -7.496 1 97.69 334 ARG A O 1
ATOM 2709 N N . PHE A 1 335 ? -3.701 -27.078 -7.73 1 98.31 335 PHE A N 1
ATOM 2710 C CA . PHE A 1 335 ? -3.609 -27.484 -6.332 1 98.31 335 PHE A CA 1
ATOM 2711 C C . PHE A 1 335 ? -2.295 -27.016 -5.719 1 98.31 335 PHE A C 1
ATOM 2713 O O . PHE A 1 335 ? -1.229 -27.188 -6.316 1 98.31 335 PHE A O 1
ATOM 2720 N N . ALA A 1 336 ? -2.439 -26.453 -4.559 1 98.12 336 ALA A N 1
ATOM 2721 C CA . ALA A 1 336 ? -1.244 -26.234 -3.746 1 98.12 336 ALA A CA 1
ATOM 2722 C C . ALA A 1 336 ? -0.773 -27.531 -3.098 1 98.12 336 ALA A C 1
ATOM 2724 O O . ALA A 1 336 ? -1.575 -28.438 -2.85 1 98.12 336 ALA A O 1
ATOM 2725 N N . ILE A 1 337 ? 0.493 -27.625 -2.887 1 98.56 337 ILE A N 1
ATOM 2726 C CA . ILE A 1 337 ? 1.037 -28.719 -2.088 1 98.56 337 ILE A CA 1
ATOM 2727 C C . ILE A 1 337 ? 0.979 -28.359 -0.606 1 98.56 337 ILE A C 1
ATOM 2729 O O . ILE A 1 337 ? 1.483 -27.312 -0.2 1 98.56 337 ILE A O 1
ATOM 2733 N N . LYS A 1 338 ? 0.287 -29.203 0.175 1 97.75 338 LYS A N 1
ATOM 2734 C CA . LYS A 1 338 ? 0.123 -28.969 1.605 1 97.75 338 LYS A CA 1
ATOM 2735 C C . LYS A 1 338 ? 0.908 -29.984 2.428 1 97.75 338 LYS A C 1
ATOM 2737 O O . LYS A 1 338 ? 1.832 -30.609 1.919 1 97.75 338 LYS A O 1
ATOM 2742 N N . GLY A 1 339 ? 0.674 -29.984 3.746 1 96.56 339 GLY A N 1
ATOM 2743 C CA . GLY A 1 339 ? 1.3 -30.984 4.602 1 96.56 339 GLY A CA 1
ATOM 2744 C C . GLY A 1 339 ? 0.767 -32.375 4.375 1 96.56 339 GLY A C 1
ATOM 2745 O O . GLY A 1 339 ? -0.221 -32.562 3.66 1 96.56 339 GLY A O 1
ATOM 2746 N N . SER A 1 340 ? 1.434 -33.312 5.023 1 97.62 340 SER A N 1
ATOM 2747 C CA . SER A 1 340 ? 1.169 -34.75 4.797 1 97.62 340 SER A CA 1
ATOM 2748 C C . SER A 1 340 ? -0.292 -35.094 5.074 1 97.62 340 SER A C 1
ATOM 2750 O O . SER A 1 340 ? -0.926 -35.812 4.293 1 97.62 340 SER A O 1
ATOM 2752 N N . LYS A 1 341 ? -0.839 -34.562 6.109 1 97.44 341 LYS A N 1
ATOM 2753 C CA . LYS A 1 341 ? -2.215 -34.844 6.5 1 97.44 341 LYS A CA 1
ATOM 2754 C C . LYS A 1 341 ? -3.203 -34.344 5.453 1 97.44 341 LYS A C 1
ATOM 2756 O O . LYS A 1 341 ? -4.09 -35.062 5.016 1 97.44 341 LYS A O 1
ATOM 2761 N N . ASP A 1 342 ? -3.064 -33.094 5.078 1 97.62 342 ASP A N 1
ATOM 2762 C CA . ASP A 1 342 ? -3.963 -32.5 4.102 1 97.62 342 ASP A CA 1
ATOM 2763 C C . ASP A 1 342 ? -3.828 -33.156 2.734 1 97.62 342 ASP A C 1
ATOM 2765 O O . ASP A 1 342 ? -4.828 -33.406 2.059 1 97.62 342 ASP A O 1
ATOM 2769 N N . ASN A 1 343 ? -2.617 -33.5 2.328 1 98.5 343 ASN A N 1
ATOM 2770 C CA . ASN A 1 343 ? -2.395 -34.188 1.056 1 98.5 343 ASN A CA 1
ATOM 2771 C C . ASN A 1 343 ? -3.008 -35.594 1.05 1 98.5 343 ASN A C 1
ATOM 2773 O O . ASN A 1 343 ? -3.52 -36.031 0.025 1 98.5 343 ASN A O 1
ATOM 2777 N N . SER A 1 344 ? -2.955 -36.25 2.178 1 98.44 344 SER A N 1
ATOM 2778 C CA . SER A 1 344 ? -3.559 -37.562 2.277 1 98.44 344 SER A CA 1
ATOM 2779 C C . SER A 1 344 ? -5.07 -37.5 2.09 1 98.44 344 SER A C 1
ATOM 2781 O O . SER A 1 344 ? -5.66 -38.375 1.447 1 98.44 344 SER A O 1
ATOM 2783 N N . ARG A 1 345 ? -5.648 -36.469 2.674 1 97.81 345 ARG A N 1
ATOM 2784 C CA . ARG A 1 345 ? -7.086 -36.281 2.504 1 97.81 345 ARG A CA 1
ATOM 2785 C C . ARG A 1 345 ? -7.438 -36.062 1.036 1 97.81 345 ARG A C 1
ATOM 2787 O O . ARG A 1 345 ? -8.445 -36.594 0.548 1 97.81 345 ARG A O 1
ATOM 2794 N N . LEU A 1 346 ? -6.633 -35.312 0.362 1 98.31 346 LEU A N 1
ATOM 2795 C CA . LEU A 1 346 ? -6.836 -35.094 -1.065 1 98.31 346 LEU A CA 1
ATOM 2796 C C . LEU A 1 346 ? -6.707 -36.406 -1.842 1 98.31 346 LEU A C 1
ATOM 2798 O O . LEU A 1 346 ? -7.539 -36.719 -2.701 1 98.31 346 LEU A O 1
ATOM 2802 N N . MET A 1 347 ? -5.707 -37.188 -1.534 1 98.38 347 MET A N 1
ATOM 2803 C CA . MET A 1 347 ? -5.48 -38.438 -2.223 1 98.38 347 MET A CA 1
ATOM 2804 C C . MET A 1 347 ? -6.656 -39.406 -2.012 1 98.38 347 MET A C 1
ATOM 2806 O O . MET A 1 347 ? -7.078 -40.094 -2.943 1 98.38 347 MET A O 1
ATOM 2810 N N . GLU A 1 348 ? -7.18 -39.406 -0.819 1 97.81 348 GLU A N 1
ATOM 2811 C CA . GLU A 1 348 ? -8.336 -40.25 -0.528 1 97.81 348 GLU A CA 1
ATOM 2812 C C . GLU A 1 348 ? -9.547 -39.812 -1.356 1 97.81 348 GLU A C 1
ATOM 2814 O O . GLU A 1 348 ? -10.273 -40.656 -1.889 1 97.81 348 GLU A O 1
ATOM 2819 N N . ALA A 1 349 ? -9.75 -38.562 -1.405 1 97 349 ALA A N 1
ATOM 2820 C CA . ALA A 1 349 ? -10.867 -38.031 -2.193 1 97 349 ALA A CA 1
ATOM 2821 C C . ALA A 1 349 ? -10.703 -38.375 -3.67 1 97 349 ALA A C 1
ATOM 2823 O O . ALA A 1 349 ? -11.672 -38.75 -4.34 1 97 349 ALA A O 1
ATOM 2824 N N . ILE A 1 350 ? -9.516 -38.312 -4.199 1 97.38 350 ILE A N 1
ATOM 2825 C CA . ILE A 1 350 ? -9.242 -38.625 -5.598 1 97.38 350 ILE A CA 1
ATOM 2826 C C . ILE A 1 350 ? -9.438 -40.094 -5.848 1 97.38 350 ILE A C 1
ATOM 2828 O O . ILE A 1 350 ? -9.93 -40.5 -6.906 1 97.38 350 ILE A O 1
ATOM 2832 N N . LYS A 1 351 ? -9.016 -40.906 -4.898 1 96.5 351 LYS A N 1
ATOM 2833 C CA . LYS A 1 351 ? -9.234 -42.344 -5 1 96.5 351 LYS A CA 1
ATOM 2834 C C . LYS A 1 351 ? -10.727 -42.656 -5.105 1 96.5 351 LYS A C 1
ATOM 2836 O O . LYS A 1 351 ? -11.133 -43.469 -5.93 1 96.5 351 LYS A O 1
ATOM 2841 N N . GLU A 1 352 ? -11.461 -42 -4.234 1 96.31 352 GLU A N 1
ATOM 2842 C CA . GLU A 1 352 ? -12.906 -42.188 -4.277 1 96.31 352 GLU A CA 1
ATOM 2843 C C . GLU A 1 352 ? -13.484 -41.75 -5.625 1 96.31 352 GLU A C 1
ATOM 2845 O O . GLU A 1 352 ? -14.352 -42.438 -6.18 1 96.31 352 GLU A O 1
ATOM 2850 N N . TRP A 1 353 ? -13.055 -40.688 -6.098 1 95.38 353 TRP A N 1
ATOM 2851 C CA . TRP A 1 353 ? -13.484 -40.188 -7.395 1 95.38 353 TRP A CA 1
ATOM 2852 C C . TRP A 1 353 ? -13.172 -41.156 -8.508 1 95.38 353 TRP A C 1
ATOM 2854 O O . TRP A 1 353 ? -14.023 -41.469 -9.344 1 95.38 353 TRP A O 1
ATOM 2864 N N . SER A 1 354 ? -12.016 -41.719 -8.508 1 91.75 354 SER A N 1
ATOM 2865 C CA . SER A 1 354 ? -11.555 -42.625 -9.547 1 91.75 354 SER A CA 1
ATOM 2866 C C . SER A 1 354 ? -12.336 -43.938 -9.516 1 91.75 354 SER A C 1
ATOM 2868 O O . SER A 1 354 ? -12.531 -44.562 -10.555 1 91.75 354 SER A O 1
ATOM 2870 N N . SER A 1 355 ? -12.812 -44.281 -8.336 1 89 355 SER A N 1
ATOM 2871 C CA . SER A 1 355 ? -13.562 -45.5 -8.188 1 89 355 SER A CA 1
ATOM 2872 C C . SER A 1 355 ? -15.016 -45.312 -8.633 1 89 355 SER A C 1
ATOM 2874 O O . SER A 1 355 ? -15.664 -46.281 -9.039 1 89 355 SER A O 1
ATOM 2876 N N . SER A 1 356 ? -15.5 -44.125 -8.445 1 79.56 356 SER A N 1
ATOM 2877 C CA . SER A 1 356 ? -16.891 -43.875 -8.805 1 79.56 356 SER A CA 1
ATOM 2878 C C . SER A 1 356 ? -17.062 -43.812 -10.32 1 79.56 356 SER A C 1
ATOM 2880 O O . SER A 1 356 ? -18.172 -44 -10.82 1 79.56 356 SER A O 1
ATOM 2882 N N . HIS A 1 357 ? -16.109 -43.5 -11.047 1 65.75 357 HIS A N 1
ATOM 2883 C CA . HIS A 1 357 ? -16.219 -43.438 -12.5 1 65.75 357 HIS A CA 1
ATOM 2884 C C . HIS A 1 357 ? -15.734 -44.75 -13.133 1 65.75 357 HIS A C 1
ATOM 2886 O O . HIS A 1 357 ? -15.742 -44.875 -14.359 1 65.75 357 HIS A O 1
ATOM 2892 N N . LEU A 1 358 ? -15.375 -45.812 -12.281 1 50.34 358 LEU A N 1
ATOM 2893 C CA . LEU A 1 358 ? -15.172 -47.188 -12.773 1 50.34 358 LEU A CA 1
ATOM 2894 C C . LEU A 1 358 ? -16.453 -48 -12.633 1 50.34 358 LEU A C 1
ATOM 2896 O O . LEU A 1 358 ? -17.172 -47.875 -11.648 1 50.34 358 LEU A O 1
ATOM 2900 N N . MET B 1 1 ? 21.141 23.016 -0.006 1 54.19 1 MET B N 1
ATOM 2901 C CA . MET B 1 1 ? 20.75 21.922 0.881 1 54.19 1 MET B CA 1
ATOM 2902 C C . MET B 1 1 ? 19.453 21.281 0.429 1 54.19 1 MET B C 1
ATOM 2904 O O . MET B 1 1 ? 18.531 21.984 -0.016 1 54.19 1 MET B O 1
ATOM 2908 N N . LYS B 1 2 ? 19.453 19.922 0.357 1 61.91 2 LYS B N 1
ATOM 2909 C CA . LYS B 1 2 ? 18.219 19.203 0.028 1 61.91 2 LYS B CA 1
ATOM 2910 C C . LYS B 1 2 ? 17.422 18.875 1.285 1 61.91 2 LYS B C 1
ATOM 2912 O O . LYS B 1 2 ? 17.75 17.953 2.029 1 61.91 2 LYS B O 1
ATOM 2917 N N . TRP B 1 3 ? 16.406 19.688 1.528 1 68.94 3 TRP B N 1
ATOM 2918 C CA . TRP B 1 3 ? 15.555 19.516 2.703 1 68.94 3 TRP B CA 1
ATOM 2919 C C . TRP B 1 3 ? 14.617 18.328 2.518 1 68.94 3 TRP B C 1
ATOM 2921 O O . TRP B 1 3 ? 14.055 18.125 1.438 1 68.94 3 TRP B O 1
ATOM 2931 N N . PRO B 1 4 ? 14.562 17.562 3.633 1 70.38 4 PRO B N 1
ATOM 2932 C CA . PRO B 1 4 ? 13.602 16.469 3.516 1 70.38 4 PRO B CA 1
ATOM 2933 C C . PRO B 1 4 ? 12.18 16.953 3.25 1 70.38 4 PRO B C 1
ATOM 2935 O O . PRO B 1 4 ? 11.773 17.984 3.783 1 70.38 4 PRO B O 1
ATOM 2938 N N . ALA B 1 5 ? 11.531 16.219 2.482 1 66.38 5 ALA B N 1
ATOM 2939 C CA . ALA B 1 5 ? 10.203 16.625 2.018 1 66.38 5 ALA B CA 1
ATOM 2940 C C . ALA B 1 5 ? 9.156 16.453 3.115 1 66.38 5 ALA B C 1
ATOM 2942 O O . ALA B 1 5 ? 8.078 17.047 3.059 1 66.38 5 ALA B O 1
ATOM 2943 N N . HIS B 1 6 ? 9.43 15.594 3.988 1 72.69 6 HIS B N 1
ATOM 2944 C CA . HIS B 1 6 ? 8.445 15.297 5.023 1 72.69 6 HIS B CA 1
ATOM 2945 C C . HIS B 1 6 ? 9.078 15.32 6.41 1 72.69 6 HIS B C 1
ATOM 2947 O O . HIS B 1 6 ? 10.305 15.211 6.539 1 72.69 6 HIS B O 1
ATOM 2953 N N . GLY B 1 7 ? 8.109 15.695 7.148 1 70.44 7 GLY B N 1
ATOM 2954 C CA . GLY B 1 7 ? 8.516 15.445 8.523 1 70.44 7 GLY B CA 1
ATOM 2955 C C . GLY B 1 7 ? 8.578 13.969 8.859 1 70.44 7 GLY B C 1
ATOM 2956 O O . GLY B 1 7 ? 8.57 13.117 7.965 1 70.44 7 GLY B O 1
ATOM 2957 N N . ALA B 1 8 ? 8.945 13.703 9.797 1 64.94 8 ALA B N 1
ATOM 2958 C CA . ALA B 1 8 ? 9.117 12.32 10.234 1 64.94 8 ALA B CA 1
ATOM 2959 C C . ALA B 1 8 ? 10.484 11.781 9.812 1 64.94 8 ALA B C 1
ATOM 296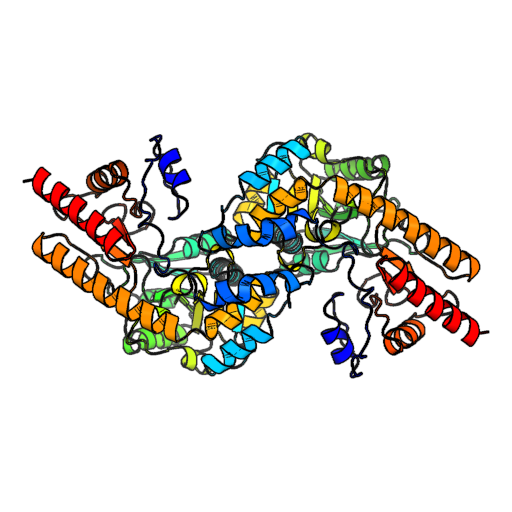1 O O . ALA B 1 8 ? 11.195 12.414 9.023 1 64.94 8 ALA B O 1
ATOM 2962 N N . ASN B 1 9 ? 10.984 10.93 10.391 1 66.19 9 ASN B N 1
ATOM 2963 C CA . ASN B 1 9 ? 12.273 10.305 10.156 1 66.19 9 ASN B CA 1
ATOM 2964 C C . ASN B 1 9 ? 13.422 11.297 10.344 1 66.19 9 ASN B C 1
ATOM 2966 O O . ASN B 1 9 ? 14.125 11.625 9.383 1 66.19 9 ASN B O 1
ATOM 2970 N N . PRO B 1 10 ? 13.516 11.75 11.422 1 72.62 10 PRO B N 1
ATOM 2971 C CA . PRO B 1 10 ? 14.484 12.812 11.727 1 72.62 10 PRO B CA 1
ATOM 2972 C C . PRO B 1 10 ? 15.891 12.477 11.234 1 72.62 10 PRO B C 1
ATOM 2974 O O . PRO B 1 10 ? 16.703 13.383 11.039 1 72.62 10 PRO B O 1
ATOM 2977 N N . HIS B 1 11 ? 16.125 11.188 11.008 1 71.25 11 HIS B N 1
ATOM 2978 C CA . HIS B 1 11 ? 17.453 10.805 10.562 1 71.25 11 HIS B CA 1
ATOM 2979 C C . HIS B 1 11 ? 17.797 11.445 9.227 1 71.25 11 HIS B C 1
ATOM 2981 O O . HIS B 1 11 ? 18.938 11.844 8.992 1 71.25 11 HIS B O 1
ATOM 2987 N N . TYR B 1 12 ? 16.844 11.68 8.438 1 70.56 12 TYR B N 1
ATOM 2988 C CA . TYR B 1 12 ? 17.078 12.305 7.137 1 70.56 12 TYR B CA 1
ATOM 2989 C C . TYR B 1 12 ? 17.422 13.781 7.297 1 70.56 12 TYR B C 1
ATOM 2991 O O . TYR B 1 12 ? 18.25 14.312 6.551 1 70.56 12 TYR B O 1
ATOM 2999 N N . LEU B 1 13 ? 16.766 14.352 8.281 1 73.5 13 LEU B N 1
ATOM 3000 C CA . LEU B 1 13 ? 17.016 15.758 8.547 1 73.5 13 LEU B CA 1
ATOM 3001 C C . LEU B 1 13 ? 18.422 15.969 9.07 1 73.5 13 LEU B C 1
ATOM 3003 O O . LEU B 1 13 ? 19.156 16.828 8.57 1 73.5 13 LEU B O 1
ATOM 3007 N N . PHE B 1 14 ? 18.859 15.117 9.961 1 72.88 14 PHE B N 1
ATOM 3008 C CA . PHE B 1 14 ? 20.188 15.266 10.562 1 72.88 14 PHE B CA 1
ATOM 3009 C C . PHE B 1 14 ? 21.281 14.922 9.562 1 72.88 14 PHE B C 1
ATOM 3011 O O . PHE B 1 14 ? 22.344 15.555 9.547 1 72.88 14 PHE B O 1
ATOM 3018 N N . GLU B 1 15 ? 20.938 13.961 8.68 1 69.81 15 GLU B N 1
ATOM 3019 C CA . GLU B 1 15 ? 21.875 13.641 7.598 1 69.81 15 GLU B CA 1
ATOM 3020 C C . GLU B 1 15 ? 22 14.812 6.625 1 69.81 15 GLU B C 1
ATOM 3022 O O . GLU B 1 15 ? 23.125 15.172 6.234 1 69.81 15 GLU B O 1
ATOM 3027 N N . ALA B 1 16 ? 20.906 15.438 6.383 1 68.88 16 ALA B N 1
ATOM 3028 C CA . ALA B 1 16 ? 20.891 16.578 5.465 1 68.88 16 ALA B CA 1
ATOM 3029 C C . ALA B 1 16 ? 21.656 17.766 6.059 1 68.88 16 ALA B C 1
ATOM 3031 O O . ALA B 1 16 ? 22.328 18.484 5.34 1 68.88 16 ALA B O 1
ATOM 3032 N N . LEU B 1 17 ? 21.516 17.797 7.363 1 69.25 17 LEU B N 1
ATOM 3033 C CA . LEU B 1 17 ? 22.125 18.922 8.047 1 69.25 17 LEU B CA 1
ATOM 3034 C C . LEU B 1 17 ? 23.562 18.594 8.461 1 69.25 17 LEU B C 1
ATOM 3036 O O . LEU B 1 17 ? 24.328 19.484 8.852 1 69.25 17 LEU B O 1
ATOM 3040 N N . ARG B 1 18 ? 24.109 17.359 8.273 1 68.75 18 ARG B N 1
ATOM 3041 C CA . ARG B 1 18 ? 25.438 16.875 8.625 1 68.75 18 ARG B CA 1
ATOM 3042 C C . ARG B 1 18 ? 25.781 17.203 10.078 1 68.75 18 ARG B C 1
ATOM 3044 O O . ARG B 1 18 ? 26.875 17.688 10.383 1 68.75 18 ARG B O 1
ATOM 3051 N N . ILE B 1 19 ? 24.75 17.094 10.914 1 73.69 19 ILE B N 1
ATOM 3052 C CA . ILE B 1 19 ? 24.953 17.266 12.352 1 73.69 19 ILE B CA 1
ATOM 3053 C C . ILE B 1 19 ? 24.594 15.977 13.086 1 73.69 19 ILE B C 1
ATOM 3055 O O . ILE B 1 19 ? 23.734 15.219 12.641 1 73.69 19 ILE B O 1
ATOM 3059 N N . PRO B 1 20 ? 25.297 15.719 14.172 1 74.5 20 PRO B N 1
ATOM 3060 C CA . PRO B 1 20 ? 25 14.508 14.93 1 74.5 20 PRO B CA 1
ATOM 3061 C C . PRO B 1 20 ? 23.625 14.555 15.602 1 74.5 20 PRO B C 1
ATOM 3063 O O . PRO B 1 20 ? 23.188 15.617 16.047 1 74.5 20 PRO B O 1
ATOM 3066 N N . MET B 1 21 ? 23.031 13.469 15.547 1 75.69 21 MET B N 1
ATOM 3067 C CA . MET B 1 21 ? 21.766 13.367 16.25 1 75.69 21 MET B CA 1
ATOM 3068 C C . MET B 1 21 ? 21.969 13.359 17.766 1 75.69 21 MET B C 1
ATOM 3070 O O . MET B 1 21 ? 22.797 12.594 18.281 1 75.69 21 MET B O 1
ATOM 3074 N N . PRO B 1 22 ? 21.234 14.266 18.375 1 76.5 22 PRO B N 1
ATOM 3075 C CA . PRO B 1 22 ? 21.375 14.281 19.844 1 76.5 22 PRO B CA 1
ATOM 3076 C C . PRO B 1 22 ? 20.859 13 20.484 1 76.5 22 PRO B C 1
ATOM 3078 O O . PRO B 1 22 ? 20.047 12.281 19.906 1 76.5 22 PRO B O 1
ATOM 3081 N N . ASP B 1 23 ? 21.328 12.781 21.719 1 77.62 23 ASP B N 1
ATOM 3082 C CA . ASP B 1 23 ? 20.969 11.578 22.469 1 77.62 23 ASP B CA 1
ATOM 3083 C C . ASP B 1 23 ? 19.484 11.57 22.812 1 77.62 23 ASP B C 1
ATOM 3085 O O . ASP B 1 23 ? 18.828 10.539 22.688 1 77.62 23 ASP B O 1
ATOM 3089 N N . GLN B 1 24 ? 19.109 12.828 23.281 1 84.56 24 GLN B N 1
ATOM 3090 C CA . GLN B 1 24 ? 17.703 12.969 23.609 1 84.56 24 GLN B CA 1
ATOM 3091 C C . GLN B 1 24 ? 16.984 13.867 22.609 1 84.56 24 GLN B C 1
ATOM 3093 O O . GLN B 1 24 ? 17.422 14.992 22.359 1 84.56 24 GLN B O 1
ATOM 3098 N N . LYS B 1 25 ? 16.016 13.273 21.953 1 91.31 25 LYS B N 1
ATOM 3099 C CA . LYS B 1 25 ? 15.305 14.055 20.938 1 91.31 25 LYS B CA 1
ATOM 3100 C C . LYS B 1 25 ? 13.797 13.945 21.141 1 91.31 25 LYS B C 1
ATOM 3102 O O . LYS B 1 25 ? 13.289 12.914 21.594 1 91.31 25 LYS B O 1
ATOM 3107 N N . ILE B 1 26 ? 13.125 15.109 21 1 94.19 26 ILE B N 1
ATOM 3108 C CA . ILE B 1 26 ? 11.664 15.188 20.938 1 94.19 26 ILE B CA 1
ATOM 3109 C C . ILE B 1 26 ? 11.227 15.617 19.547 1 94.19 26 ILE B C 1
ATOM 3111 O O . ILE B 1 26 ? 11.586 16.703 19.078 1 94.19 26 ILE B O 1
ATOM 3115 N N . ASP B 1 27 ? 10.477 14.758 18.859 1 93.38 27 ASP B N 1
ATOM 3116 C CA . ASP B 1 27 ? 10.047 15.023 17.484 1 93.38 27 ASP B CA 1
ATOM 3117 C C . ASP B 1 27 ? 8.719 15.781 17.469 1 93.38 27 ASP B C 1
ATOM 3119 O O . ASP B 1 27 ? 7.66 15.18 17.641 1 93.38 27 ASP B O 1
ATOM 3123 N N . PHE B 1 28 ? 8.781 17.094 17.188 1 96.56 28 PHE B N 1
ATOM 3124 C CA . PHE B 1 28 ? 7.59 17.922 17.047 1 96.56 28 PHE B CA 1
ATOM 3125 C C . PHE B 1 28 ? 7.188 18.016 15.57 1 96.56 28 PHE B C 1
ATOM 3127 O O . PHE B 1 28 ? 6.227 18.703 15.234 1 96.56 28 PHE B O 1
ATOM 3134 N N . SER B 1 29 ? 7.898 17.266 14.703 1 93.81 29 SER B N 1
ATOM 3135 C CA . SER B 1 29 ? 7.684 17.438 13.273 1 93.81 29 SER B CA 1
ATOM 3136 C C . SER B 1 29 ? 6.543 16.547 12.781 1 93.81 29 SER B C 1
ATOM 3138 O O . SER B 1 29 ? 5.953 16.812 11.734 1 93.81 29 SER B O 1
ATOM 3140 N N . ALA B 1 30 ? 6.234 15.477 13.5 1 91.12 30 ALA B N 1
ATOM 3141 C CA . ALA B 1 30 ? 5.172 14.562 13.094 1 91.12 30 ALA B CA 1
ATOM 3142 C C . ALA B 1 30 ? 3.877 14.852 13.844 1 91.12 30 ALA B C 1
ATOM 3144 O O . ALA B 1 30 ? 3.873 14.922 15.078 1 91.12 30 ALA B O 1
ATOM 3145 N N . ASN B 1 31 ? 2.834 14.969 13.109 1 95.12 31 ASN B N 1
ATOM 3146 C CA . ASN B 1 31 ? 1.532 15.305 13.672 1 95.12 31 ASN B CA 1
ATOM 3147 C C . ASN B 1 31 ? 0.763 14.055 14.094 1 95.12 31 ASN B C 1
ATOM 3149 O O . ASN B 1 31 ? -0.364 13.836 13.648 1 95.12 31 ASN B O 1
ATOM 3153 N N . ILE B 1 32 ? 1.34 13.32 14.992 1 95.62 32 ILE B N 1
ATOM 3154 C CA . ILE B 1 32 ? 0.742 12.062 15.445 1 95.62 32 ILE B CA 1
ATOM 3155 C C . ILE B 1 32 ? 0.207 12.234 16.859 1 95.62 32 ILE B C 1
ATOM 3157 O O . ILE B 1 32 ? 0.792 12.961 17.672 1 95.62 32 ILE B O 1
ATOM 3161 N N . ASN B 1 33 ? -0.878 11.562 17.203 1 97.88 33 ASN B N 1
ATOM 3162 C CA . ASN B 1 33 ? -1.466 11.586 18.531 1 97.88 33 ASN B CA 1
ATOM 3163 C C . ASN B 1 33 ? -0.436 11.234 19.609 1 97.88 33 ASN B C 1
ATOM 3165 O O . ASN B 1 33 ? 0.108 10.125 19.609 1 97.88 33 ASN B O 1
ATOM 3169 N N . PRO B 1 34 ? -0.199 12.133 20.516 1 96.56 34 PRO B N 1
ATOM 3170 C CA . PRO B 1 34 ? 0.837 11.875 21.516 1 96.56 34 PRO B CA 1
ATOM 3171 C C . PRO B 1 34 ? 0.428 10.812 22.531 1 96.56 34 PRO B C 1
ATOM 3173 O O . PRO B 1 34 ? 1.277 10.289 23.266 1 96.56 34 PRO B O 1
ATOM 3176 N N . LEU B 1 35 ? -0.825 10.492 22.578 1 97.31 35 LEU B N 1
ATOM 3177 C CA . LEU B 1 35 ? -1.281 9.461 23.5 1 97.31 35 LEU B CA 1
ATOM 3178 C C . LEU B 1 35 ? -0.953 8.07 22.969 1 97.31 35 LEU B C 1
ATOM 3180 O O . LEU B 1 35 ? -1.06 7.082 23.703 1 97.31 35 LEU B O 1
ATOM 3184 N N . GLY B 1 36 ? -0.568 8 21.766 1 97.31 36 GLY B N 1
ATOM 3185 C CA . GLY B 1 36 ? -0.309 6.703 21.156 1 97.31 36 GLY B CA 1
ATOM 3186 C C . GLY B 1 36 ? -1.569 6.004 20.688 1 97.31 36 GLY B C 1
ATOM 3187 O O . GLY B 1 36 ? -2.633 6.617 20.594 1 97.31 36 GLY B O 1
ATOM 3188 N N . PRO B 1 37 ? -1.403 4.715 20.328 1 98.38 37 PRO B N 1
ATOM 3189 C CA . PRO B 1 37 ? -2.572 3.963 19.875 1 98.38 37 PRO B CA 1
ATOM 3190 C C . PRO B 1 37 ? -3.561 3.664 21 1 98.38 37 PRO B C 1
ATOM 3192 O O . PRO B 1 37 ? -3.18 3.654 22.172 1 98.38 37 PRO B O 1
ATOM 3195 N N . PRO B 1 38 ? -4.797 3.461 20.594 1 98.31 38 PRO B N 1
ATOM 3196 C CA . PRO B 1 38 ? -5.754 3.033 21.609 1 98.31 38 PRO B CA 1
ATOM 3197 C C . PRO B 1 38 ? -5.301 1.784 22.359 1 98.31 38 PRO B C 1
ATOM 3199 O O . PRO B 1 38 ? -4.684 0.894 21.766 1 98.31 38 PRO B O 1
ATOM 3202 N N . ARG B 1 39 ? -5.688 1.729 23.594 1 97.38 39 ARG B N 1
ATOM 3203 C CA . ARG B 1 39 ? -5.27 0.646 24.484 1 97.38 39 ARG B CA 1
ATOM 3204 C C . ARG B 1 39 ? -5.672 -0.711 23.922 1 97.38 39 ARG B C 1
ATOM 3206 O O . ARG B 1 39 ? -4.945 -1.695 24.078 1 97.38 39 ARG B O 1
ATOM 3213 N N . ILE B 1 40 ? -6.766 -0.76 23.25 1 97.94 40 ILE B N 1
ATOM 3214 C CA . ILE B 1 40 ? -7.316 -2.008 22.719 1 97.94 40 ILE B CA 1
ATOM 3215 C C . ILE B 1 40 ? -6.336 -2.629 21.734 1 97.94 40 ILE B C 1
ATOM 3217 O O . ILE B 1 40 ? -6.27 -3.854 21.594 1 97.94 40 ILE B O 1
ATOM 3221 N N . LEU B 1 41 ? -5.586 -1.849 21.016 1 98.25 41 LEU B N 1
ATOM 3222 C CA . LEU B 1 41 ? -4.621 -2.379 20.047 1 98.25 41 LEU B CA 1
ATOM 3223 C C . LEU B 1 41 ? -3.547 -3.199 20.75 1 98.25 41 LEU B C 1
ATOM 3225 O O . LEU B 1 41 ? -3.227 -4.309 20.328 1 98.25 41 LEU B O 1
ATOM 3229 N N . LYS B 1 42 ? -3.031 -2.66 21.812 1 97.5 42 LYS B N 1
ATOM 3230 C CA . LYS B 1 42 ? -2.031 -3.387 22.594 1 97.5 42 LYS B CA 1
ATOM 3231 C C . LYS B 1 42 ? -2.631 -4.637 23.234 1 97.5 42 LYS B C 1
ATOM 3233 O O . LYS B 1 42 ? -2.014 -5.703 23.219 1 97.5 42 LYS B O 1
ATOM 3238 N N . GLU B 1 43 ? -3.816 -4.492 23.734 1 98 43 GLU B N 1
ATOM 3239 C CA . GLU B 1 43 ? -4.492 -5.59 24.422 1 98 43 GLU B CA 1
ATOM 3240 C C . GLU B 1 43 ? -4.75 -6.758 23.484 1 98 43 GLU B C 1
ATOM 3242 O O . GLU B 1 43 ? -4.648 -7.922 23.875 1 98 43 GLU B O 1
ATOM 3247 N N . LYS B 1 44 ? -5.039 -6.465 22.25 1 98.12 44 LYS B N 1
ATOM 3248 C CA . LYS B 1 44 ? -5.414 -7.504 21.297 1 98.12 44 LYS B CA 1
ATOM 3249 C C . LYS B 1 44 ? -4.297 -7.758 20.281 1 98.12 44 LYS B C 1
ATOM 3251 O O . LYS B 1 44 ? -4.508 -8.438 19.281 1 98.12 44 LYS B O 1
ATOM 3256 N N . TRP B 1 45 ? -3.141 -7.277 20.578 1 98.25 45 TRP B N 1
ATOM 3257 C CA . TRP B 1 45 ? -2.035 -7.277 19.641 1 98.25 45 TRP B CA 1
ATOM 3258 C C . TRP B 1 45 ? -1.754 -8.688 19.125 1 98.25 45 TRP B C 1
ATOM 3260 O O . TRP B 1 45 ? -1.604 -8.898 17.922 1 98.25 45 TRP B O 1
ATOM 3270 N N . ASP B 1 46 ? -1.791 -9.648 19.922 1 97.88 46 ASP B N 1
ATOM 3271 C CA . ASP B 1 46 ? -1.413 -11.016 19.562 1 97.88 46 ASP B CA 1
ATOM 3272 C C . ASP B 1 46 ? -2.412 -11.633 18.594 1 97.88 46 ASP B C 1
ATOM 3274 O O . ASP B 1 46 ? -2.059 -12.516 17.812 1 97.88 46 ASP B O 1
ATOM 3278 N N . GLN B 1 47 ? -3.619 -11.148 18.625 1 97.81 47 GLN B N 1
ATOM 3279 C CA . GLN B 1 47 ? -4.645 -11.656 17.719 1 97.81 47 GLN B CA 1
ATOM 3280 C C . GLN B 1 47 ? -4.32 -11.312 16.281 1 97.81 47 GLN B C 1
ATOM 3282 O O . GLN B 1 47 ? -4.777 -11.992 15.352 1 97.81 47 GLN B O 1
ATOM 3287 N N . LEU B 1 48 ? -3.523 -10.312 16.109 1 98.06 48 LEU B N 1
ATOM 3288 C CA . LEU B 1 48 ? -3.176 -9.891 14.75 1 98.06 48 LEU B CA 1
ATOM 3289 C C . LEU B 1 48 ? -2.27 -10.922 14.078 1 98.06 48 LEU B C 1
ATOM 3291 O O . LEU B 1 48 ? -2.217 -11 12.852 1 98.06 48 LEU B O 1
ATOM 3295 N N . TYR B 1 49 ? -1.57 -11.711 14.844 1 98.12 49 TYR B N 1
ATOM 3296 C CA . TYR B 1 49 ? -0.722 -12.758 14.281 1 98.12 49 TYR B CA 1
ATOM 3297 C C . TYR B 1 49 ? -1.545 -13.742 13.461 1 98.12 49 TYR B C 1
ATOM 3299 O O . TYR B 1 49 ? -1.065 -14.289 12.469 1 98.12 49 TYR B O 1
ATOM 3307 N N . ASP B 1 50 ? -2.785 -13.852 13.781 1 95.94 50 ASP B N 1
ATOM 3308 C CA . ASP B 1 50 ? -3.656 -14.852 13.172 1 95.94 50 ASP B CA 1
ATOM 3309 C C . ASP B 1 50 ? -3.973 -14.5 11.719 1 95.94 50 ASP B C 1
ATOM 3311 O O . ASP B 1 50 ? -4.375 -15.359 10.938 1 95.94 50 ASP B O 1
ATOM 3315 N N . VAL B 1 51 ? -3.771 -13.266 11.359 1 96.25 51 VAL B N 1
ATOM 3316 C CA . VAL B 1 51 ? -4.18 -12.859 10.016 1 96.25 51 VAL B CA 1
ATOM 3317 C C . VAL B 1 51 ? -2.943 -12.617 9.148 1 96.25 51 VAL B C 1
ATOM 3319 O O . VAL B 1 51 ? -3.057 -12.195 7.996 1 96.25 51 VAL B O 1
ATOM 3322 N N . VAL B 1 52 ? -1.788 -12.93 9.664 1 97.5 52 VAL B N 1
ATOM 3323 C CA . VAL B 1 52 ? -0.538 -12.727 8.938 1 97.5 52 VAL B CA 1
ATOM 3324 C C . VAL B 1 52 ? -0.494 -13.656 7.719 1 97.5 52 VAL B C 1
ATOM 3326 O O . VAL B 1 52 ? -0.031 -13.258 6.648 1 97.5 52 VAL B O 1
ATOM 3329 N N . SER B 1 53 ? -1.042 -14.844 7.824 1 95.62 53 SER B N 1
ATOM 3330 C CA . SER B 1 53 ? -0.89 -15.875 6.801 1 95.62 53 SER B CA 1
ATOM 3331 C C . SER B 1 53 ? -2.082 -15.883 5.848 1 95.62 53 SER B C 1
ATOM 3333 O O . SER B 1 53 ? -2.17 -16.734 4.965 1 95.62 53 SER B O 1
ATOM 3335 N N . ASP B 1 54 ? -2.945 -14.93 6 1 89.62 54 ASP B N 1
ATOM 3336 C CA . ASP B 1 54 ? -4.105 -14.828 5.117 1 89.62 54 ASP B CA 1
ATOM 3337 C C . ASP B 1 54 ? -3.986 -13.617 4.199 1 89.62 54 ASP B C 1
ATOM 3339 O O . ASP B 1 54 ? -3.531 -12.547 4.625 1 89.62 54 ASP B O 1
ATOM 3343 N N . TYR B 1 55 ? -4.422 -13.883 2.965 1 90.31 55 TYR B N 1
ATOM 3344 C CA . TYR B 1 55 ? -4.578 -12.695 2.129 1 90.31 55 TYR B CA 1
ATOM 3345 C C . TYR B 1 55 ? -5.641 -11.766 2.693 1 90.31 55 TYR B C 1
ATOM 3347 O O . TYR B 1 55 ? -6.691 -12.219 3.154 1 90.31 55 TYR B O 1
ATOM 3355 N N . PRO B 1 56 ? -5.297 -10.523 2.67 1 93.38 56 PRO B N 1
ATOM 3356 C CA . PRO B 1 56 ? -6.316 -9.578 3.135 1 93.38 56 PRO B CA 1
ATOM 3357 C C . PRO B 1 56 ? -7.559 -9.562 2.248 1 93.38 56 PRO B C 1
ATOM 3359 O O . PRO B 1 56 ? -7.48 -9.906 1.063 1 93.38 56 PRO B O 1
ATOM 3362 N N . ASP B 1 57 ? -8.633 -9.266 2.855 1 89.75 57 ASP B N 1
ATOM 3363 C CA . ASP B 1 57 ? -9.812 -8.992 2.039 1 89.75 57 ASP B CA 1
ATOM 3364 C C . ASP B 1 57 ? -9.555 -7.832 1.078 1 89.75 57 ASP B C 1
ATOM 3366 O O . ASP B 1 57 ? -9.312 -6.703 1.509 1 89.75 57 ASP B O 1
ATOM 3370 N N . PRO B 1 58 ? -9.602 -8.117 -0.169 1 87 58 PRO B N 1
ATOM 3371 C CA . PRO B 1 58 ? -9.242 -7.074 -1.135 1 87 58 PRO B CA 1
ATOM 3372 C C . PRO B 1 58 ? -10.172 -5.863 -1.065 1 87 58 PRO B C 1
ATOM 3374 O O . PRO B 1 58 ? -9.797 -4.77 -1.495 1 87 58 PRO B O 1
ATOM 3377 N N . LYS B 1 59 ? -11.328 -6.039 -0.481 1 88.06 59 LYS B N 1
ATOM 3378 C CA . LYS B 1 59 ? -12.281 -4.934 -0.419 1 88.06 59 LYS B CA 1
ATOM 3379 C C . LYS B 1 59 ? -12.398 -4.387 1 1 88.06 59 LYS B C 1
ATOM 3381 O O . LYS B 1 59 ? -13.094 -3.398 1.234 1 88.06 59 LYS B O 1
ATOM 3386 N N . GLY B 1 60 ? -11.75 -5.039 1.943 1 92.69 60 GLY B N 1
ATOM 3387 C CA . GLY B 1 60 ? -11.875 -4.609 3.326 1 92.69 60 GLY B CA 1
ATOM 3388 C C . GLY B 1 60 ? -13.32 -4.535 3.795 1 92.69 60 GLY B C 1
ATOM 3389 O O . GLY B 1 60 ? -13.734 -3.539 4.387 1 92.69 60 GLY B O 1
ATOM 3390 N N . TYR B 1 61 ? -13.977 -5.523 3.516 1 92.62 61 TYR B N 1
ATOM 3391 C CA . TYR B 1 61 ? -15.43 -5.527 3.629 1 92.62 61 TYR B CA 1
ATOM 3392 C C . TYR B 1 61 ? -15.867 -5.188 5.051 1 92.62 61 TYR B C 1
ATOM 3394 O O . TYR B 1 61 ? -16.719 -4.312 5.25 1 92.62 61 TYR B O 1
ATOM 3402 N N . GLN B 1 62 ? -15.297 -5.859 6.043 1 95.5 62 GLN B N 1
ATOM 3403 C CA . GLN B 1 62 ? -15.727 -5.66 7.422 1 95.5 62 GLN B CA 1
ATOM 3404 C C . GLN B 1 62 ? -15.469 -4.227 7.879 1 95.5 62 GLN B C 1
ATOM 3406 O O . GLN B 1 62 ? -16.344 -3.592 8.477 1 95.5 62 GLN B O 1
ATOM 3411 N N . LEU B 1 63 ? -14.344 -3.717 7.602 1 97.56 63 LEU B N 1
ATOM 3412 C CA . LEU B 1 63 ? -14.023 -2.338 7.957 1 97.56 63 LEU B CA 1
ATOM 3413 C C . LEU B 1 63 ? -14.914 -1.362 7.188 1 97.56 63 LEU B C 1
ATOM 3415 O O . LEU B 1 63 ? -15.406 -0.385 7.754 1 97.56 63 LEU B O 1
ATOM 3419 N N . LYS B 1 64 ? -15.07 -1.629 5.922 1 97.56 64 LYS B N 1
ATOM 3420 C CA . LYS B 1 64 ? -15.914 -0.793 5.074 1 97.56 64 LYS B CA 1
ATOM 3421 C C . LYS B 1 64 ? -17.344 -0.72 5.617 1 97.56 64 LYS B C 1
ATOM 3423 O O . LYS B 1 64 ? -17.938 0.354 5.645 1 97.56 64 LYS B O 1
ATOM 3428 N N . LYS B 1 65 ? -17.828 -1.807 6.043 1 97.75 65 LYS B N 1
ATOM 3429 C CA . LYS B 1 65 ? -19.172 -1.875 6.613 1 97.75 65 LYS B CA 1
ATOM 3430 C C . LYS B 1 65 ? -19.281 -1.021 7.875 1 97.75 65 LYS B C 1
ATOM 3432 O O . LYS B 1 65 ? -20.25 -0.27 8.039 1 97.75 65 LYS B O 1
ATOM 3437 N N . LYS B 1 66 ? -18.344 -1.126 8.719 1 97.94 66 LYS B N 1
ATOM 3438 C CA . LYS B 1 66 ? -18.344 -0.344 9.953 1 97.94 66 LYS B CA 1
ATOM 3439 C C . LYS B 1 66 ? -18.25 1.149 9.656 1 97.94 66 LYS B C 1
ATOM 3441 O O . LYS B 1 66 ? -18.922 1.959 10.297 1 97.94 66 LYS B O 1
ATOM 3446 N N . LEU B 1 67 ? -17.469 1.48 8.68 1 98.31 67 LEU B N 1
ATOM 3447 C CA . LEU B 1 67 ? -17.328 2.877 8.281 1 98.31 67 LEU B CA 1
ATOM 3448 C C . LEU B 1 67 ? -18.625 3.41 7.703 1 98.31 67 LEU B C 1
ATOM 3450 O O . LEU B 1 67 ? -19.016 4.543 7.984 1 98.31 67 LEU B O 1
ATOM 3454 N N . ALA B 1 68 ? -19.219 2.592 6.875 1 98.25 68 ALA B N 1
ATOM 3455 C CA . ALA B 1 68 ? -20.484 2.982 6.258 1 98.25 68 ALA B CA 1
ATOM 3456 C C . ALA B 1 68 ? -21.547 3.285 7.312 1 98.25 68 ALA B C 1
ATOM 3458 O O . ALA B 1 68 ? -22.266 4.273 7.203 1 98.25 68 ALA B O 1
ATOM 3459 N N . ILE B 1 69 ? -21.578 2.463 8.32 1 97.62 69 ILE B N 1
ATOM 3460 C CA . ILE B 1 69 ? -22.531 2.645 9.406 1 97.62 69 ILE B CA 1
ATOM 3461 C C . ILE B 1 69 ? -22.188 3.922 10.18 1 97.62 69 ILE B C 1
ATOM 3463 O O . ILE B 1 69 ? -23.062 4.762 10.414 1 97.62 69 ILE B O 1
ATOM 3467 N N . LYS B 1 70 ? -21 4.102 10.469 1 96.38 70 LYS B N 1
ATOM 3468 C CA . LYS B 1 70 ? -20.547 5.242 11.258 1 96.38 70 LYS B CA 1
ATOM 3469 C C . LYS B 1 70 ? -20.844 6.559 10.539 1 96.38 70 LYS B C 1
ATOM 3471 O O . LYS B 1 70 ? -21.234 7.539 11.164 1 96.38 70 LYS B O 1
ATOM 3476 N N . GLU B 1 71 ? -20.609 6.574 9.211 1 97.19 71 GLU B N 1
ATOM 3477 C CA . GLU B 1 71 ? -20.703 7.809 8.43 1 97.19 71 GLU B CA 1
ATOM 3478 C C . GLU B 1 71 ? -22.094 7.949 7.805 1 97.19 71 GLU B C 1
ATOM 3480 O O . GLU B 1 71 ? -22.391 8.961 7.16 1 97.19 71 GLU B O 1
ATOM 3485 N N . ASP B 1 72 ? -22.891 6.957 7.957 1 97.12 72 ASP B N 1
ATOM 3486 C CA . ASP B 1 72 ? -24.25 6.93 7.445 1 97.12 72 ASP B CA 1
ATOM 3487 C C . ASP B 1 72 ? -24.266 7.098 5.926 1 97.12 72 ASP B C 1
ATOM 3489 O O . ASP B 1 72 ? -24.953 7.98 5.402 1 97.12 72 ASP B O 1
ATOM 3493 N N . ILE B 1 73 ? -23.453 6.32 5.25 1 98.06 73 ILE B N 1
ATOM 3494 C CA . ILE B 1 73 ? -23.438 6.246 3.791 1 98.06 73 ILE B CA 1
ATOM 3495 C C . ILE B 1 73 ? -23.359 4.785 3.354 1 98.06 73 ILE B C 1
ATOM 3497 O O . ILE B 1 73 ? -23.328 3.879 4.191 1 98.06 73 ILE B O 1
ATOM 3501 N N . ARG B 1 74 ? -23.453 4.488 1.981 1 98.06 74 ARG B N 1
ATOM 3502 C CA . ARG B 1 74 ? -23.406 3.133 1.443 1 98.06 74 ARG B CA 1
ATOM 3503 C C . ARG B 1 74 ? -21.969 2.643 1.314 1 98.06 74 ARG B C 1
ATOM 3505 O O . ARG B 1 74 ? -21.062 3.439 1.096 1 98.06 74 ARG B O 1
ATOM 3512 N N . GLU B 1 75 ? -21.828 1.372 1.468 1 98.12 75 GLU B N 1
ATOM 3513 C CA . GLU B 1 75 ? -20.516 0.755 1.298 1 98.12 75 GLU B CA 1
ATOM 3514 C C . GLU B 1 75 ? -19.906 1.102 -0.062 1 98.12 75 GLU B C 1
ATOM 3516 O O . GLU B 1 75 ? -18.703 1.264 -0.186 1 98.12 75 GLU B O 1
ATOM 3521 N N . SER B 1 76 ? -20.75 1.257 -1.066 1 98 76 SER B N 1
ATOM 3522 C CA . SER B 1 76 ? -20.312 1.538 -2.43 1 98 76 SER B CA 1
ATOM 3523 C C . SER B 1 76 ? -19.719 2.939 -2.541 1 98 76 SER B C 1
ATOM 3525 O O . SER B 1 76 ? -19.141 3.293 -3.566 1 98 76 SER B O 1
ATOM 3527 N N . GLN B 1 77 ? -19.766 3.744 -1.444 1 98.69 77 GLN B N 1
ATOM 3528 C CA . GLN B 1 77 ? -19.266 5.117 -1.438 1 98.69 77 GLN B CA 1
ATOM 3529 C C . GLN B 1 77 ? -17.938 5.219 -0.684 1 98.69 77 GLN B C 1
ATOM 3531 O O . GLN B 1 77 ? -17.469 6.32 -0.402 1 98.69 77 GLN B O 1
ATOM 3536 N N . ILE B 1 78 ? -17.406 4.035 -0.376 1 98.81 78 ILE B N 1
ATOM 3537 C CA . ILE B 1 78 ? -16.188 4.031 0.43 1 98.81 78 ILE B CA 1
ATOM 3538 C C . ILE B 1 78 ? -15.109 3.217 -0.276 1 98.81 78 ILE B C 1
ATOM 3540 O O . ILE B 1 78 ? -15.375 2.127 -0.785 1 98.81 78 ILE B O 1
ATOM 3544 N N . LEU B 1 79 ? -13.945 3.758 -0.364 1 98.62 79 LEU B N 1
ATOM 3545 C CA . LEU B 1 79 ? -12.742 3.049 -0.793 1 98.62 79 LEU B CA 1
ATOM 3546 C C . LEU B 1 79 ? -11.68 3.072 0.299 1 98.62 79 LEU B C 1
ATOM 3548 O O . LEU B 1 79 ? -11.227 4.145 0.708 1 98.62 79 LEU B O 1
ATOM 3552 N N . ILE B 1 80 ? -11.312 1.889 0.819 1 98.44 80 ILE B N 1
ATOM 3553 C CA . ILE B 1 80 ? -10.242 1.791 1.806 1 98.44 80 ILE B CA 1
ATOM 3554 C C . ILE B 1 80 ? -8.891 1.841 1.104 1 98.44 80 ILE B C 1
ATOM 3556 O O . ILE B 1 80 ? -8.719 1.265 0.027 1 98.44 80 ILE B O 1
ATOM 3560 N N . GLY B 1 81 ? -7.957 2.529 1.731 1 98.06 81 GLY B N 1
ATOM 3561 C CA . GLY B 1 81 ? -6.656 2.68 1.104 1 98.06 81 GLY B CA 1
ATOM 3562 C C . GLY B 1 81 ? -5.5 2.41 2.051 1 98.06 81 GLY B C 1
ATOM 3563 O O . GLY B 1 81 ? -5.656 2.514 3.27 1 98.06 81 GLY B O 1
ATOM 3564 N N . ASN B 1 82 ? -4.359 2.029 1.447 1 97.75 82 ASN B N 1
ATOM 3565 C CA . ASN B 1 82 ? -3.088 1.916 2.156 1 97.75 82 ASN B CA 1
ATOM 3566 C C . ASN B 1 82 ? -2.566 3.281 2.594 1 97.75 82 ASN B C 1
ATOM 3568 O O . ASN B 1 82 ? -1.502 3.715 2.15 1 97.75 82 ASN B O 1
ATOM 3572 N N . GLY B 1 83 ? -3.326 3.896 3.506 1 96.75 83 GLY B N 1
ATOM 3573 C CA . GLY B 1 83 ? -3.078 5.27 3.912 1 96.75 83 GLY B CA 1
ATOM 3574 C C . GLY B 1 83 ? -3.695 6.293 2.977 1 96.75 83 GLY B C 1
ATOM 3575 O O . GLY B 1 83 ? -4.125 5.949 1.872 1 96.75 83 GLY B O 1
ATOM 3576 N N . GLY B 1 84 ? -3.705 7.516 3.502 1 96.88 84 GLY B N 1
ATOM 3577 C CA . GLY B 1 84 ? -4.172 8.609 2.66 1 96.88 84 GLY B CA 1
ATOM 3578 C C . GLY B 1 84 ? -3.295 8.836 1.441 1 96.88 84 GLY B C 1
ATOM 3579 O O . GLY B 1 84 ? -3.781 9.266 0.395 1 96.88 84 GLY B O 1
ATOM 3580 N N . ALA B 1 85 ? -2.078 8.469 1.535 1 96.44 85 ALA B N 1
ATOM 3581 C CA . ALA B 1 85 ? -1.125 8.664 0.447 1 96.44 85 ALA B CA 1
ATOM 3582 C C . ALA B 1 85 ? -1.534 7.879 -0.794 1 96.44 85 ALA B C 1
ATOM 3584 O O . ALA B 1 85 ? -1.456 8.391 -1.914 1 96.44 85 ALA B O 1
ATOM 3585 N N . GLU B 1 86 ? -1.988 6.645 -0.581 1 97.94 86 GLU B N 1
ATOM 3586 C CA . GLU B 1 86 ? -2.439 5.875 -1.736 1 97.94 86 GLU B CA 1
ATOM 3587 C C . GLU B 1 86 ? -3.668 6.512 -2.381 1 97.94 86 GLU B C 1
ATOM 3589 O O . GLU B 1 86 ? -3.768 6.578 -3.607 1 97.94 86 GLU B O 1
ATOM 3594 N N . ILE B 1 87 ? -4.566 6.98 -1.562 1 98.62 87 ILE B N 1
ATOM 3595 C CA . ILE B 1 87 ? -5.793 7.594 -2.057 1 98.62 87 ILE B CA 1
ATOM 3596 C C . ILE B 1 87 ? -5.449 8.82 -2.9 1 98.62 87 ILE B C 1
ATOM 3598 O O . ILE B 1 87 ? -5.984 8.992 -3.998 1 98.62 87 ILE B O 1
ATOM 3602 N N . ILE B 1 88 ? -4.539 9.609 -2.418 1 98.69 88 ILE B N 1
ATOM 3603 C CA . ILE B 1 88 ? -4.109 10.805 -3.139 1 98.69 88 ILE B CA 1
ATOM 3604 C C . ILE B 1 88 ? -3.471 10.398 -4.465 1 98.69 88 ILE B C 1
ATOM 3606 O O . ILE B 1 88 ? -3.73 11.023 -5.5 1 98.69 88 ILE B O 1
ATOM 3610 N N . SER B 1 89 ? -2.703 9.375 -4.469 1 98.06 89 SER B N 1
ATOM 3611 C CA . SER B 1 89 ? -2.078 8.875 -5.688 1 98.06 89 SER B CA 1
ATOM 3612 C C . SER B 1 89 ? -3.125 8.406 -6.695 1 98.06 89 SER B C 1
ATOM 3614 O O . SER B 1 89 ? -3.014 8.695 -7.891 1 98.06 89 SER B O 1
ATOM 3616 N N . LEU B 1 90 ? -4.117 7.676 -6.219 1 98.38 90 LEU B N 1
ATOM 3617 C CA . LEU B 1 90 ? -5.191 7.195 -7.082 1 98.38 90 LEU B CA 1
ATOM 3618 C C . LEU B 1 90 ? -5.965 8.359 -7.691 1 98.38 90 LEU B C 1
ATOM 3620 O O . LEU B 1 90 ? -6.312 8.328 -8.875 1 98.38 90 LEU B O 1
ATOM 3624 N N . ILE B 1 91 ? -6.195 9.406 -6.891 1 98.75 91 ILE B N 1
ATOM 3625 C CA . ILE B 1 91 ? -6.879 10.602 -7.383 1 98.75 91 ILE B CA 1
ATOM 3626 C C . ILE B 1 91 ? -6.027 11.273 -8.453 1 98.75 91 ILE B C 1
ATOM 3628 O O . ILE B 1 91 ? -6.547 11.711 -9.484 1 98.75 91 ILE B O 1
ATOM 3632 N N . GLY B 1 92 ? -4.746 11.359 -8.195 1 98.19 92 GLY B N 1
ATOM 3633 C CA . GLY B 1 92 ? -3.854 11.891 -9.211 1 98.19 92 GLY B CA 1
ATOM 3634 C C . GLY B 1 92 ? -3.982 11.18 -10.547 1 98.19 92 GLY B C 1
ATOM 3635 O O . GLY B 1 92 ? -4.008 11.82 -11.602 1 98.19 92 GLY B O 1
ATOM 3636 N N . ARG B 1 93 ? -4.09 9.875 -10.477 1 97.06 93 ARG B N 1
ATOM 3637 C CA . ARG B 1 93 ? -4.246 9.086 -11.688 1 97.06 93 ARG B CA 1
ATOM 3638 C C . ARG B 1 93 ? -5.559 9.406 -12.391 1 97.06 93 ARG B C 1
ATOM 3640 O O . ARG B 1 93 ? -5.594 9.562 -13.617 1 97.06 93 ARG B O 1
ATOM 3647 N N . MET B 1 94 ? -6.543 9.484 -11.641 1 97.5 94 MET B N 1
ATOM 3648 C CA . MET B 1 94 ? -7.863 9.812 -12.172 1 97.5 94 MET B CA 1
ATOM 3649 C C . MET B 1 94 ? -7.848 11.172 -12.875 1 97.5 94 MET B C 1
ATOM 3651 O O . MET B 1 94 ? -8.547 11.367 -13.867 1 97.5 94 MET B O 1
ATOM 3655 N N . LEU B 1 95 ? -7.008 12.07 -12.43 1 98.38 95 LEU B N 1
ATOM 3656 C CA . LEU B 1 95 ? -6.973 13.453 -12.906 1 98.38 95 LEU B CA 1
ATOM 3657 C C . LEU B 1 95 ? -5.902 13.625 -13.977 1 98.38 95 LEU B C 1
ATOM 3659 O O . LEU B 1 95 ? -5.551 14.75 -14.328 1 98.38 95 LEU B O 1
ATOM 3663 N N . ALA B 1 96 ? -5.383 12.523 -14.508 1 97.12 96 ALA B N 1
ATOM 3664 C CA . ALA B 1 96 ? -4.273 12.578 -15.453 1 97.12 96 ALA B CA 1
ATOM 3665 C C . ALA B 1 96 ? -4.578 13.539 -16.594 1 97.12 96 ALA B C 1
ATOM 3667 O O . ALA B 1 96 ? -5.625 13.43 -17.25 1 97.12 96 ALA B O 1
ATOM 3668 N N . GLY B 1 97 ? -3.684 14.516 -16.766 1 97.75 97 GLY B N 1
ATOM 3669 C CA . GLY B 1 97 ? -3.77 15.445 -17.875 1 97.75 97 GLY B CA 1
ATOM 3670 C C . GLY B 1 97 ? -4.777 16.562 -17.656 1 97.75 97 GLY B C 1
ATOM 3671 O O . GLY B 1 97 ? -4.949 17.422 -18.516 1 97.75 97 GLY B O 1
ATOM 3672 N N . LYS B 1 98 ? -5.395 16.641 -16.484 1 98.56 98 LYS B N 1
ATOM 3673 C CA . LYS B 1 98 ? -6.445 17.625 -16.219 1 98.56 98 LYS B CA 1
ATOM 3674 C C . LYS B 1 98 ? -5.875 18.859 -15.547 1 98.56 98 LYS B C 1
ATOM 3676 O O . LYS B 1 98 ? -4.676 18.938 -15.273 1 98.56 98 LYS B O 1
ATOM 3681 N N . ARG B 1 99 ? -6.703 19.859 -15.406 1 98.75 99 ARG B N 1
ATOM 3682 C CA . ARG B 1 99 ? -6.34 21.094 -14.734 1 98.75 99 ARG B CA 1
ATOM 3683 C C . ARG B 1 99 ? -6.801 21.094 -13.281 1 98.75 99 ARG B C 1
ATOM 3685 O O . ARG B 1 99 ? -7.984 20.906 -13 1 98.75 99 ARG B O 1
ATOM 3692 N N . VAL B 1 100 ? -5.852 21.312 -12.367 1 98.75 100 VAL B N 1
ATOM 3693 C CA . VAL B 1 100 ? -6.18 21.219 -10.953 1 98.75 100 VAL B CA 1
ATOM 3694 C C . VAL B 1 100 ? -5.762 22.516 -10.25 1 98.75 100 VAL B C 1
ATOM 3696 O O . VAL B 1 100 ? -4.816 23.172 -10.664 1 98.75 100 VAL B O 1
ATOM 3699 N N . VAL B 1 101 ? -6.543 22.906 -9.266 1 98.69 101 VAL B N 1
ATOM 3700 C CA . VAL B 1 101 ? -6.188 24 -8.359 1 98.69 101 VAL B CA 1
ATOM 3701 C C . VAL B 1 101 ? -5.883 23.438 -6.969 1 98.69 101 VAL B C 1
ATOM 3703 O O . VAL B 1 101 ? -6.59 22.547 -6.484 1 98.69 101 VAL B O 1
ATOM 3706 N N . ILE B 1 102 ? -4.82 23.844 -6.375 1 98.31 102 ILE B N 1
ATOM 3707 C CA . ILE B 1 102 ? -4.461 23.453 -5.016 1 98.31 102 ILE B CA 1
ATOM 3708 C C . ILE B 1 102 ? -4.473 24.688 -4.117 1 98.31 102 ILE B C 1
ATOM 3710 O O . ILE B 1 102 ? -3.785 25.688 -4.398 1 98.31 102 ILE B O 1
ATOM 3714 N N . VAL B 1 103 ? -5.289 24.688 -3.096 1 97.94 103 VAL B N 1
ATOM 3715 C CA . VAL B 1 103 ? -5.223 25.75 -2.094 1 97.94 103 VAL B CA 1
ATOM 3716 C C . VAL B 1 103 ? -3.941 25.609 -1.275 1 97.94 103 VAL B C 1
ATOM 3718 O O . VAL B 1 103 ? -3.703 24.562 -0.661 1 97.94 103 VAL B O 1
ATOM 3721 N N . GLN B 1 104 ? -3.168 26.672 -1.214 1 95.06 104 GLN B N 1
ATOM 3722 C CA . GLN B 1 104 ? -1.844 26.625 -0.601 1 95.06 104 GLN B CA 1
ATOM 3723 C C . GLN B 1 104 ? -1.757 27.594 0.582 1 95.06 104 GLN B C 1
ATOM 3725 O O . GLN B 1 104 ? -2.428 28.625 0.599 1 95.06 104 GLN B O 1
ATOM 3730 N N . PRO B 1 105 ? -0.846 27.297 1.621 1 95.31 105 PRO B N 1
ATOM 3731 C CA . PRO B 1 105 ? 0.077 26.172 1.744 1 95.31 105 PRO B CA 1
ATOM 3732 C C . PRO B 1 105 ? -0.642 24.844 1.998 1 95.31 105 PRO B C 1
ATOM 3734 O O . PRO B 1 105 ? -1.702 24.828 2.629 1 95.31 105 PRO B O 1
ATOM 3737 N N . ALA B 1 106 ? -0.057 23.75 1.429 1 93.44 106 ALA B N 1
ATOM 3738 C CA . ALA B 1 106 ? -0.748 22.469 1.493 1 93.44 106 ALA B CA 1
ATOM 3739 C C . ALA B 1 106 ? 0.246 21.312 1.594 1 93.44 106 ALA B C 1
ATOM 3741 O O . ALA B 1 106 ? 1.456 21.516 1.47 1 93.44 106 ALA B O 1
ATOM 3742 N N . PHE B 1 107 ? -0.289 20.203 1.89 1 91.94 107 PHE B N 1
ATOM 3743 C CA . PHE B 1 107 ? 0.445 18.953 1.855 1 91.94 107 PHE B CA 1
ATOM 3744 C C . PHE B 1 107 ? 1.058 18.719 0.479 1 91.94 107 PHE B C 1
ATOM 3746 O O . PHE B 1 107 ? 0.37 18.828 -0.538 1 91.94 107 PHE B O 1
ATOM 3753 N N . SER B 1 108 ? 2.275 18.375 0.361 1 92.56 108 SER B N 1
ATOM 3754 C CA . SER B 1 108 ? 3.057 18.344 -0.872 1 92.56 108 SER B CA 1
ATOM 3755 C C . SER B 1 108 ? 2.609 17.203 -1.776 1 92.56 108 SER B C 1
ATOM 3757 O O . SER B 1 108 ? 2.799 17.25 -2.994 1 92.56 108 SER B O 1
ATOM 3759 N N . GLU B 1 109 ? 1.967 16.219 -1.205 1 93.69 109 GLU B N 1
ATOM 3760 C CA . GLU B 1 109 ? 1.611 15.016 -1.957 1 93.69 109 GLU B CA 1
ATOM 3761 C C . GLU B 1 109 ? 0.567 15.32 -3.025 1 93.69 109 GLU B C 1
ATOM 3763 O O . GLU B 1 109 ? 0.486 14.625 -4.039 1 93.69 109 GLU B O 1
ATOM 3768 N N . TYR B 1 110 ? -0.253 16.391 -2.82 1 97.62 110 TYR B N 1
ATOM 3769 C CA . TYR B 1 110 ? -1.232 16.75 -3.842 1 97.62 110 TYR B CA 1
ATOM 3770 C C . TYR B 1 110 ? -0.547 17.094 -5.156 1 97.62 110 TYR B C 1
ATOM 3772 O O . TYR B 1 110 ? -0.872 16.547 -6.203 1 97.62 110 TYR B O 1
ATOM 3780 N N . GLU B 1 111 ? 0.397 18 -5 1 96.88 111 GLU B N 1
ATOM 3781 C CA . GLU B 1 111 ? 1.116 18.469 -6.18 1 96.88 111 GLU B CA 1
ATOM 3782 C C . GLU B 1 111 ? 1.926 17.344 -6.816 1 96.88 111 GLU B C 1
ATOM 3784 O O . GLU B 1 111 ? 1.961 17.219 -8.047 1 96.88 111 GLU B O 1
ATOM 3789 N N . GLU B 1 112 ? 2.572 16.594 -6.023 1 95.88 112 GLU B N 1
ATOM 3790 C CA . GLU B 1 112 ? 3.385 15.492 -6.535 1 95.88 112 GLU B CA 1
ATOM 3791 C C . GLU B 1 112 ? 2.539 14.5 -7.332 1 95.88 112 GLU B C 1
ATOM 3793 O O . GLU B 1 112 ? 2.928 14.086 -8.43 1 95.88 112 GLU B O 1
ATOM 3798 N N . ALA B 1 113 ? 1.399 14.125 -6.801 1 97.31 113 ALA B N 1
ATOM 3799 C CA . ALA B 1 113 ? 0.499 13.188 -7.465 1 97.31 113 ALA B CA 1
ATOM 3800 C C . ALA B 1 113 ? -0.002 13.758 -8.789 1 97.31 113 ALA B C 1
ATOM 3802 O O . ALA B 1 113 ? -0.12 13.031 -9.781 1 97.31 113 ALA B O 1
ATOM 3803 N N . CYS B 1 114 ? -0.243 15.031 -8.805 1 98.12 114 CYS B N 1
ATOM 3804 C CA . CYS B 1 114 ? -0.743 15.68 -10.016 1 98.12 114 CYS B CA 1
ATOM 3805 C C . CYS B 1 114 ? 0.36 15.805 -11.062 1 98.12 114 CYS B C 1
ATOM 3807 O O . CYS B 1 114 ? 0.14 15.531 -12.242 1 98.12 114 CYS B O 1
ATOM 3809 N N . ARG B 1 115 ? 1.561 16.172 -10.594 1 97.5 115 ARG B N 1
ATOM 3810 C CA . ARG B 1 115 ? 2.68 16.391 -11.5 1 97.5 115 ARG B CA 1
ATOM 3811 C C . ARG B 1 115 ? 3.07 15.102 -12.211 1 97.5 115 ARG B C 1
ATOM 3813 O O . ARG B 1 115 ? 3.273 15.094 -13.43 1 97.5 115 ARG B O 1
ATOM 3820 N N . ILE B 1 116 ? 3.078 14.055 -11.523 1 95.88 116 ILE B N 1
ATOM 3821 C CA . ILE B 1 116 ? 3.531 12.789 -12.086 1 95.88 116 ILE B CA 1
ATOM 3822 C C . ILE B 1 116 ? 2.512 12.281 -13.102 1 95.88 116 ILE B C 1
ATOM 3824 O O . ILE B 1 116 ? 2.84 11.461 -13.961 1 95.88 116 ILE B O 1
ATOM 3828 N N . ASN B 1 117 ? 1.293 12.789 -13.039 1 96.88 117 ASN B N 1
ATOM 3829 C CA . ASN B 1 117 ? 0.235 12.367 -13.953 1 96.88 117 ASN B CA 1
ATOM 3830 C C . ASN B 1 117 ? -0.029 13.414 -15.031 1 96.88 117 ASN B C 1
ATOM 3832 O O . ASN B 1 117 ? -1.041 13.352 -15.727 1 96.88 117 ASN B O 1
ATOM 3836 N N . GLY B 1 118 ? 0.814 14.453 -15.102 1 97.5 118 GLY B N 1
ATOM 3837 C CA . GLY B 1 118 ? 0.775 15.406 -16.203 1 97.5 118 GLY B CA 1
ATOM 3838 C C . GLY B 1 118 ? -0.331 16.438 -16.047 1 97.5 118 GLY B C 1
ATOM 3839 O O . GLY B 1 118 ? -0.815 16.969 -17.047 1 97.5 118 GLY B O 1
ATOM 3840 N N . CYS B 1 119 ? -0.74 16.719 -14.891 1 98.5 119 CYS B N 1
ATOM 3841 C CA . CYS B 1 119 ? -1.766 17.734 -14.656 1 98.5 119 CYS B CA 1
ATOM 3842 C C . CYS B 1 119 ? -1.201 19.125 -14.836 1 98.5 119 CYS B C 1
ATOM 3844 O O . CYS B 1 119 ? -0.002 19.344 -14.664 1 98.5 119 CYS B O 1
ATOM 3846 N N . THR B 1 120 ? -2.086 20.016 -15.305 1 98.56 120 THR B N 1
ATOM 3847 C CA . THR B 1 120 ? -1.802 21.453 -15.18 1 98.56 120 THR B CA 1
ATOM 3848 C C . THR B 1 120 ? -2.217 21.969 -13.805 1 98.56 120 THR B C 1
ATOM 3850 O O . THR B 1 120 ? -3.381 21.844 -13.414 1 98.56 120 THR B O 1
ATOM 3853 N N . ILE B 1 121 ? -1.254 22.562 -13.086 1 98 121 ILE B N 1
ATOM 3854 C CA . ILE B 1 121 ? -1.521 22.891 -11.688 1 98 121 ILE B CA 1
ATOM 3855 C C . ILE B 1 121 ? -1.542 24.406 -11.5 1 98 121 ILE B C 1
ATOM 3857 O O . ILE B 1 121 ? -0.597 25.094 -11.883 1 98 121 ILE B O 1
ATOM 3861 N N . ASP B 1 122 ? -2.643 24.891 -11 1 97.31 122 ASP B N 1
ATOM 3862 C CA . ASP B 1 122 ? -2.771 26.266 -10.516 1 97.31 122 ASP B CA 1
ATOM 3863 C C . ASP B 1 122 ? -2.867 26.312 -8.992 1 97.31 122 ASP B C 1
ATOM 3865 O O . ASP B 1 122 ? -3.162 25.297 -8.359 1 97.31 122 ASP B O 1
ATOM 3869 N N . TYR B 1 123 ? -2.553 27.5 -8.453 1 96.56 123 TYR B N 1
ATOM 3870 C CA . TYR B 1 123 ? -2.543 27.625 -7 1 96.56 123 TYR B CA 1
ATOM 3871 C C . TYR B 1 123 ? -3.477 28.734 -6.543 1 96.56 123 TYR B C 1
ATOM 3873 O O . TYR B 1 123 ? -3.668 29.719 -7.254 1 96.56 123 TYR B O 1
ATOM 3881 N N . HIS B 1 124 ? -4.133 28.484 -5.477 1 97 124 HIS B N 1
ATOM 3882 C CA . HIS B 1 124 ? -4.812 29.531 -4.703 1 97 124 HIS B CA 1
ATOM 3883 C C . HIS B 1 124 ? -4.082 29.797 -3.393 1 97 124 HIS B C 1
ATOM 3885 O O . HIS B 1 124 ? -4.312 29.109 -2.393 1 97 124 HIS B O 1
ATOM 3891 N N . GLN B 1 125 ? -3.312 30.812 -3.367 1 95 125 GLN B N 1
ATOM 3892 C CA . GLN B 1 125 ? -2.402 31.094 -2.262 1 95 125 GLN B CA 1
ATOM 3893 C C . GLN B 1 125 ? -3.121 31.844 -1.135 1 95 125 GLN B C 1
ATOM 3895 O O . GLN B 1 125 ? -3.699 32.906 -1.354 1 95 125 GLN B O 1
ATOM 3900 N N . LEU B 1 126 ? -3.045 31.234 0.038 1 94.56 126 LEU B N 1
ATOM 3901 C CA . LEU B 1 126 ? -3.586 31.906 1.219 1 94.56 126 LEU B CA 1
ATOM 3902 C C . LEU B 1 126 ? -2.535 32.812 1.864 1 94.56 126 LEU B C 1
ATOM 3904 O O . LEU B 1 126 ? -1.354 32.438 1.91 1 94.56 126 LEU B O 1
ATOM 3908 N N . GLU B 1 127 ? -3.004 33.812 2.434 1 88.88 127 GLU B N 1
ATOM 3909 C CA . GLU B 1 127 ? -2.1 34.719 3.111 1 88.88 127 GLU B CA 1
ATOM 3910 C C . GLU B 1 127 ? -1.911 34.344 4.574 1 88.88 127 GLU B C 1
ATOM 3912 O O . GLU B 1 127 ? -2.885 34.062 5.285 1 88.88 127 GLU B O 1
ATOM 3917 N N . PRO B 1 128 ? -0.659 34.219 5.105 1 82.19 128 PRO B N 1
ATOM 3918 C CA . PRO B 1 128 ? -0.34 33.688 6.441 1 82.19 128 PRO B CA 1
ATOM 3919 C C . PRO B 1 128 ? -1.051 34.469 7.551 1 82.19 128 PRO B C 1
ATOM 3921 O O . PRO B 1 128 ? -1.354 33.906 8.602 1 82.19 128 PRO B O 1
ATOM 3924 N N . ASP B 1 129 ? -1.417 35.688 7.453 1 77.25 129 ASP B N 1
ATOM 3925 C CA . ASP B 1 129 ? -2.01 36.469 8.547 1 77.25 129 ASP B CA 1
ATOM 3926 C C . ASP B 1 129 ? -3.518 36.25 8.617 1 77.25 129 ASP B C 1
ATOM 3928 O O . ASP B 1 129 ? -4.105 36.281 9.703 1 77.25 129 ASP B O 1
ATOM 3932 N N . ASN B 1 130 ? -4.066 35.75 7.566 1 84.19 130 ASN B N 1
ATOM 3933 C CA . ASN B 1 130 ? -5.516 35.594 7.512 1 84.19 130 ASN B CA 1
ATOM 3934 C C . ASN B 1 130 ? -5.914 34.156 7.098 1 84.19 130 ASN B C 1
ATOM 3936 O O . ASN B 1 130 ? -6.793 33.562 7.711 1 84.19 130 ASN B O 1
ATOM 3940 N N . TRP B 1 131 ? -5.246 33.562 6.297 1 92.88 131 TRP B N 1
ATOM 3941 C CA . TRP B 1 131 ? -5.426 32.219 5.738 1 92.88 131 TRP B CA 1
ATOM 3942 C C . TRP B 1 131 ? -6.836 32.031 5.188 1 92.88 131 TRP B C 1
ATOM 3944 O O . TRP B 1 131 ? -7.387 30.938 5.207 1 92.88 131 TRP B O 1
ATOM 3954 N N . GLU B 1 132 ? -7.543 33.156 4.785 1 93.06 132 GLU B N 1
ATOM 3955 C CA . GLU B 1 132 ? -8.867 33.094 4.176 1 93.06 132 GLU B CA 1
ATOM 3956 C C . GLU B 1 132 ? -8.781 32.656 2.717 1 93.06 132 GLU B C 1
ATOM 3958 O O . GLU B 1 132 ? -7.867 33.062 1.996 1 93.06 132 GLU B O 1
ATOM 3963 N N . TRP B 1 133 ? -9.75 31.812 2.297 1 93.5 133 TRP B N 1
ATOM 3964 C CA . TRP B 1 133 ? -9.633 31.234 0.965 1 93.5 133 TRP B CA 1
ATOM 3965 C C . TRP B 1 133 ? -10.672 31.828 0.019 1 93.5 133 TRP B C 1
ATOM 3967 O O . TRP B 1 133 ? -10.586 31.656 -1.198 1 93.5 133 TRP B O 1
ATOM 3977 N N . GLN B 1 134 ? -11.609 32.656 0.398 1 91.75 134 GLN B N 1
ATOM 3978 C CA . GLN B 1 134 ? -12.836 32.969 -0.335 1 91.75 134 GLN B CA 1
ATOM 3979 C C . GLN B 1 134 ? -12.555 33.906 -1.51 1 91.75 134 GLN B C 1
ATOM 3981 O O . GLN B 1 134 ? -13.141 33.75 -2.584 1 91.75 134 GLN B O 1
ATOM 3986 N N . GLU B 1 135 ? -11.734 34.75 -1.296 1 90.94 135 GLU B N 1
ATOM 3987 C CA . GLU B 1 135 ? -11.523 35.75 -2.33 1 90.94 135 GLU B CA 1
ATOM 3988 C C . GLU B 1 135 ? -10.781 35.156 -3.529 1 90.94 135 GLU B C 1
ATOM 3990 O O . GLU B 1 135 ? -9.719 34.562 -3.377 1 90.94 135 GLU B O 1
ATOM 3995 N N . GLY B 1 136 ? -11.414 35.188 -4.676 1 92.94 136 GLY B N 1
ATOM 3996 C CA . GLY B 1 136 ? -10.734 34.875 -5.926 1 92.94 136 GLY B CA 1
ATOM 3997 C C . GLY B 1 136 ? -10.836 33.406 -6.316 1 92.94 136 GLY B C 1
ATOM 3998 O O . GLY B 1 136 ? -10.484 33.031 -7.438 1 92.94 136 GLY B O 1
ATOM 3999 N N . ILE B 1 137 ? -11.383 32.625 -5.461 1 95.31 137 ILE B N 1
ATOM 4000 C CA . ILE B 1 137 ? -11.375 31.203 -5.719 1 95.31 137 ILE B CA 1
ATOM 4001 C C . ILE B 1 137 ? -12.383 30.859 -6.812 1 95.31 137 ILE B C 1
ATOM 4003 O O . ILE B 1 137 ? -12.148 29.969 -7.625 1 95.31 137 ILE B O 1
ATOM 4007 N N . ALA B 1 138 ? -13.422 31.578 -6.918 1 93.56 138 ALA B N 1
ATOM 4008 C CA . ALA B 1 138 ? -14.484 31.312 -7.883 1 93.56 138 ALA B CA 1
ATOM 4009 C C . ALA B 1 138 ? -13.969 31.406 -9.312 1 93.56 138 ALA B C 1
ATOM 4011 O O . ALA B 1 138 ? -14.359 30.625 -10.18 1 93.56 138 ALA B O 1
ATOM 4012 N N . SER B 1 139 ? -13.172 32.344 -9.594 1 94.88 139 SER B N 1
ATOM 4013 C CA . SER B 1 139 ? -12.633 32.562 -10.938 1 94.88 139 SER B CA 1
ATOM 4014 C C . SER B 1 139 ? -11.734 31.391 -11.344 1 94.88 139 SER B C 1
ATOM 4016 O O . SER B 1 139 ? -11.672 31.031 -12.523 1 94.88 139 SER B O 1
ATOM 4018 N N . LYS B 1 140 ? -11.086 30.797 -10.398 1 96.44 140 LYS B N 1
ATOM 4019 C CA . LYS B 1 140 ? -10.18 29.703 -10.68 1 96.44 140 LYS B CA 1
ATOM 4020 C C . LYS B 1 140 ? -10.945 28.406 -10.977 1 96.44 140 LYS B C 1
ATOM 4022 O O . LYS B 1 140 ? -10.492 27.562 -11.75 1 96.44 140 LYS B O 1
ATOM 4027 N N . LEU B 1 141 ? -12.117 28.328 -10.461 1 97.25 141 LEU B N 1
ATOM 4028 C CA . LEU B 1 141 ? -12.922 27.125 -10.609 1 97.25 141 LEU B CA 1
ATOM 4029 C C . LEU B 1 141 ? -13.484 27.016 -12.023 1 97.25 141 LEU B C 1
ATOM 4031 O O . LEU B 1 141 ? -13.781 25.906 -12.492 1 97.25 141 LEU B O 1
ATOM 4035 N N . LYS B 1 142 ? -13.562 28.094 -12.742 1 95.62 142 LYS B N 1
ATOM 4036 C CA . LYS B 1 142 ? -14.164 28.109 -14.07 1 95.62 142 LYS B CA 1
ATOM 4037 C C . LYS B 1 142 ? -13.344 27.297 -15.062 1 95.62 142 LYS B C 1
ATOM 4039 O O . LYS B 1 142 ? -13.883 26.75 -16.031 1 95.62 142 LYS B O 1
ATOM 4044 N N . LYS B 1 143 ? -12.125 27.125 -14.742 1 95 143 LYS B N 1
ATOM 4045 C CA . LYS B 1 143 ? -11.227 26.453 -15.68 1 95 143 LYS B CA 1
ATOM 4046 C C . LYS B 1 143 ? -10.641 25.188 -15.062 1 95 143 LYS B C 1
ATOM 4048 O O . LYS B 1 143 ? -9.82 24.516 -15.68 1 95 143 LYS B O 1
ATOM 4053 N N . ALA B 1 144 ? -11.047 24.859 -13.891 1 98.25 144 ALA B N 1
ATOM 4054 C CA . ALA B 1 144 ? -10.406 23.75 -13.172 1 98.25 144 ALA B CA 1
ATOM 4055 C C . ALA B 1 144 ? -11.266 22.5 -13.219 1 98.25 144 ALA B C 1
ATOM 4057 O O . ALA B 1 144 ? -12.492 22.562 -13.117 1 98.25 144 ALA B O 1
ATOM 4058 N N . ASP B 1 145 ? -10.57 21.344 -13.406 1 98.75 145 ASP B N 1
ATOM 4059 C CA . ASP B 1 145 ? -11.25 20.062 -13.328 1 98.75 145 ASP B CA 1
ATOM 4060 C C . ASP B 1 145 ? -11.383 19.578 -11.883 1 98.75 145 ASP B C 1
ATOM 4062 O O . ASP B 1 145 ? -12.273 18.797 -11.555 1 98.75 145 ASP B O 1
ATOM 4066 N N . ALA B 1 146 ? -10.492 20.047 -11.031 1 98.88 146 ALA B N 1
ATOM 4067 C CA . ALA B 1 146 ? -10.508 19.625 -9.641 1 98.88 146 ALA B CA 1
ATOM 4068 C C . ALA B 1 146 ? -9.859 20.672 -8.742 1 98.88 146 ALA B C 1
ATOM 4070 O O . ALA B 1 146 ? -9.016 21.453 -9.195 1 98.88 146 ALA B O 1
ATOM 4071 N N . LEU B 1 147 ? -10.297 20.734 -7.496 1 98.88 147 LEU B N 1
ATOM 4072 C CA . LEU B 1 147 ? -9.75 21.578 -6.438 1 98.88 147 LEU B CA 1
ATOM 4073 C C . LEU B 1 147 ? -9.383 20.75 -5.215 1 98.88 147 LEU B C 1
ATOM 4075 O O . LEU B 1 147 ? -10.211 20 -4.691 1 98.88 147 LEU B O 1
ATOM 4079 N N . PHE B 1 148 ? -8.102 20.828 -4.816 1 98.88 148 PHE B N 1
ATOM 4080 C CA . PHE B 1 148 ? -7.676 20.25 -3.545 1 98.88 148 PHE B CA 1
ATOM 4081 C C . PHE B 1 148 ? -7.832 21.266 -2.418 1 98.88 148 PHE B C 1
ATOM 4083 O O . PHE B 1 148 ? -7.312 22.375 -2.5 1 98.88 148 PHE B O 1
ATOM 4090 N N . PHE B 1 149 ? -8.555 20.891 -1.41 1 98.69 149 PHE B N 1
ATOM 4091 C CA . PHE B 1 149 ? -8.836 21.734 -0.256 1 98.69 149 PHE B CA 1
ATOM 4092 C C . PHE B 1 149 ? -8.68 20.953 1.042 1 98.69 149 PHE B C 1
ATOM 4094 O O . PHE B 1 149 ? -9.445 20.016 1.312 1 98.69 149 PHE B O 1
ATOM 4101 N N . CYS B 1 150 ? -7.68 21.266 1.781 1 98.38 150 CYS B N 1
ATOM 4102 C CA . CYS B 1 150 ? -7.402 20.578 3.037 1 98.38 150 CYS B CA 1
ATOM 4103 C C . CYS B 1 150 ? -8.07 21.297 4.207 1 98.38 150 CYS B C 1
ATOM 4105 O O . CYS B 1 150 ? -7.809 22.469 4.465 1 98.38 150 CYS B O 1
ATOM 4107 N N . ASN B 1 151 ? -8.906 20.547 4.953 1 98.31 151 ASN B N 1
ATOM 4108 C CA . ASN B 1 151 ? -9.656 21.125 6.062 1 98.31 151 ASN B CA 1
ATOM 4109 C C . ASN B 1 151 ? -9.891 20.109 7.176 1 98.31 151 ASN B C 1
ATOM 4111 O O . ASN B 1 151 ? -10.727 19.219 7.039 1 98.31 151 ASN B O 1
ATOM 4115 N N . PRO B 1 152 ? -9.195 20.219 8.336 1 97.94 152 PRO B N 1
ATOM 4116 C CA . PRO B 1 152 ? -8.281 21.281 8.758 1 97.94 152 PRO B CA 1
ATOM 4117 C C . PRO B 1 152 ? -6.996 21.312 7.93 1 97.94 152 PRO B C 1
ATOM 4119 O O . PRO B 1 152 ? -6.5 20.266 7.516 1 97.94 152 PRO B O 1
ATOM 4122 N N . SER B 1 153 ? -6.527 22.516 7.789 1 97.06 153 SER B N 1
ATOM 4123 C CA . SER B 1 153 ? -5.438 22.734 6.844 1 97.06 153 SER B CA 1
ATOM 4124 C C . SER B 1 153 ? -4.102 22.281 7.422 1 97.06 153 SER B C 1
ATOM 4126 O O . SER B 1 153 ? -3.732 22.688 8.523 1 97.06 153 SER B O 1
ATOM 4128 N N . ASN B 1 154 ? -3.424 21.391 6.805 1 96.25 154 ASN B N 1
ATOM 4129 C CA . ASN B 1 154 ? -2 21.141 6.996 1 96.25 154 ASN B CA 1
ATOM 4130 C C . ASN B 1 154 ? -1.148 21.953 6.031 1 96.25 154 ASN B C 1
ATOM 4132 O O . ASN B 1 154 ? -1.206 21.75 4.816 1 96.25 154 ASN B O 1
ATOM 4136 N N . PRO B 1 155 ? -0.53 22.984 6.539 1 96 155 PRO B N 1
ATOM 4137 C CA . PRO B 1 155 ? 0.2 22.938 7.809 1 96 155 PRO B CA 1
ATOM 4138 C C . PRO B 1 155 ? -0.345 23.938 8.828 1 96 155 PRO B C 1
ATOM 4140 O O . PRO B 1 155 ? 0.194 24.047 9.938 1 96 155 PRO B O 1
ATOM 4143 N N . THR B 1 156 ? -1.412 24.656 8.562 1 96.44 156 THR B N 1
ATOM 4144 C CA . THR B 1 156 ? -1.741 25.812 9.383 1 96.44 156 THR B CA 1
ATOM 4145 C C . THR B 1 156 ? -2.566 25.406 10.602 1 96.44 156 THR B C 1
ATOM 4147 O O . THR B 1 156 ? -2.621 26.125 11.594 1 96.44 156 THR B O 1
ATOM 4150 N N . GLY B 1 157 ? -3.246 24.312 10.453 1 97.25 157 GLY B N 1
ATOM 4151 C CA . GLY B 1 157 ? -4.152 23.875 11.5 1 97.25 157 GLY B CA 1
ATOM 4152 C C . GLY B 1 157 ? -5.469 24.625 11.5 1 97.25 157 GLY B C 1
ATOM 4153 O O . GLY B 1 157 ? -6.344 24.359 12.328 1 97.25 157 GLY B O 1
ATOM 4154 N N . VAL B 1 158 ? -5.672 25.531 10.547 1 97.12 158 VAL B N 1
ATOM 4155 C CA . VAL B 1 158 ? -6.891 26.328 10.453 1 97.12 158 VAL B CA 1
ATOM 4156 C C . VAL B 1 158 ? -8.055 25.438 10.008 1 97.12 158 VAL B C 1
ATOM 4158 O O . VAL B 1 158 ? -7.895 24.609 9.117 1 97.12 158 VAL B O 1
ATOM 4161 N N . PHE B 1 159 ? -9.203 25.641 10.664 1 97.38 159 PHE B N 1
ATOM 4162 C CA . PHE B 1 159 ? -10.422 24.922 10.328 1 97.38 159 PHE B CA 1
ATOM 4163 C C . PHE B 1 159 ? -11.5 25.875 9.828 1 97.38 159 PHE B C 1
ATOM 4165 O O . PHE B 1 159 ? -11.75 26.906 10.453 1 97.38 159 PHE B O 1
ATOM 4172 N N . TYR B 1 160 ? -12.047 25.625 8.695 1 97.25 160 TYR B N 1
ATOM 4173 C CA . TYR B 1 160 ? -13.148 26.391 8.133 1 97.25 160 TYR B CA 1
ATOM 4174 C C . TYR B 1 160 ? -14.484 25.719 8.438 1 97.25 160 TYR B C 1
ATOM 4176 O O . TYR B 1 160 ? -14.688 24.547 8.141 1 97.25 160 TYR B O 1
ATOM 4184 N N . PRO B 1 161 ? -15.422 26.438 8.984 1 96.62 161 PRO B N 1
ATOM 4185 C CA . PRO B 1 161 ? -16.703 25.859 9.375 1 96.62 161 PRO B CA 1
ATOM 4186 C C . PRO B 1 161 ? -17.5 25.344 8.172 1 96.62 161 PRO B C 1
ATOM 4188 O O . PRO B 1 161 ? -17.266 25.766 7.043 1 96.62 161 PRO B O 1
ATOM 4191 N N . LYS B 1 162 ? -18.422 24.5 8.445 1 97.81 162 LYS B N 1
ATOM 4192 C CA . LYS B 1 162 ? -19.219 23.797 7.445 1 97.81 162 LYS B CA 1
ATOM 4193 C C . LYS B 1 162 ? -19.891 24.781 6.488 1 97.81 162 LYS B C 1
ATOM 4195 O O . LYS B 1 162 ? -19.938 24.547 5.281 1 97.81 162 LYS B O 1
ATOM 4200 N N . ILE B 1 163 ? -20.328 25.875 6.98 1 96.69 163 ILE B N 1
ATOM 4201 C CA . ILE B 1 163 ? -21.078 26.844 6.176 1 96.69 163 ILE B CA 1
ATOM 4202 C C . ILE B 1 163 ? -20.172 27.375 5.059 1 96.69 163 ILE B C 1
ATOM 4204 O O . ILE B 1 163 ? -20.641 27.578 3.928 1 96.69 163 ILE B O 1
ATOM 4208 N N . LEU B 1 164 ? -18.953 27.594 5.359 1 96.44 164 LEU B N 1
ATOM 4209 C CA . LEU B 1 164 ? -18.016 28.094 4.359 1 96.44 164 LEU B CA 1
ATOM 4210 C C . LEU B 1 164 ? -17.656 26.984 3.363 1 96.44 164 LEU B C 1
ATOM 4212 O O . LEU B 1 164 ? -17.531 27.25 2.162 1 96.44 164 LEU B O 1
ATOM 4216 N N . VAL B 1 165 ? -17.516 25.766 3.818 1 97.62 165 VAL B N 1
ATOM 4217 C CA . VAL B 1 165 ? -17.156 24.656 2.951 1 97.62 165 VAL B CA 1
ATOM 4218 C C . VAL B 1 165 ? -18.312 24.344 2.002 1 97.62 165 VAL B C 1
ATOM 4220 O O . VAL B 1 165 ? -18.094 23.969 0.85 1 97.62 165 VAL B O 1
ATOM 4223 N N . LEU B 1 166 ? -19.516 24.5 2.488 1 97.81 166 LEU B N 1
ATOM 4224 C CA . LEU B 1 166 ? -20.688 24.266 1.66 1 97.81 166 LEU B CA 1
ATOM 4225 C C . LEU B 1 166 ? -20.719 25.219 0.474 1 97.81 166 LEU B C 1
ATOM 4227 O O . LEU B 1 166 ? -21.156 24.844 -0.621 1 97.81 166 LEU B O 1
ATOM 4231 N N . GLU B 1 167 ? -20.297 26.438 0.739 1 97.06 167 GLU B N 1
ATOM 4232 C CA . GLU B 1 167 ? -20.188 27.391 -0.362 1 97.06 167 GLU B CA 1
ATOM 4233 C C . GLU B 1 167 ? -19.234 26.875 -1.438 1 97.06 167 GLU B C 1
ATOM 4235 O O . GLU B 1 167 ? -19.516 27 -2.633 1 97.06 167 GLU B O 1
ATOM 4240 N N . LEU B 1 168 ? -18.203 26.375 -1.009 1 97.69 168 LEU B N 1
ATOM 4241 C CA . LEU B 1 168 ? -17.203 25.844 -1.923 1 97.69 168 LEU B CA 1
ATOM 4242 C C . LEU B 1 168 ? -17.75 24.625 -2.678 1 97.69 168 LEU B C 1
ATOM 4244 O O . LEU B 1 168 ? -17.5 24.469 -3.877 1 97.69 168 LEU B O 1
ATOM 4248 N N . ILE B 1 169 ? -18.469 23.734 -1.973 1 98.44 169 ILE B N 1
ATOM 4249 C CA . ILE B 1 169 ? -19.078 22.547 -2.576 1 98.44 169 ILE B CA 1
ATOM 4250 C C . ILE B 1 169 ? -20.016 22.969 -3.707 1 98.44 169 ILE B C 1
ATOM 4252 O O . ILE B 1 169 ? -19.922 22.453 -4.824 1 98.44 169 ILE B O 1
ATOM 4256 N N . LYS B 1 170 ? -20.828 23.953 -3.441 1 97.75 170 LYS B N 1
ATOM 4257 C CA . LYS B 1 170 ? -21.781 24.438 -4.422 1 97.75 170 LYS B CA 1
ATOM 4258 C C . LYS B 1 170 ? -21.094 25.078 -5.613 1 97.75 170 LYS B C 1
ATOM 4260 O O . LYS B 1 170 ? -21.484 24.875 -6.762 1 97.75 170 LYS B O 1
ATOM 4265 N N . ALA B 1 171 ? -20.094 25.859 -5.312 1 97.5 171 ALA B N 1
ATOM 4266 C CA . ALA B 1 171 ? -19.359 26.516 -6.375 1 97.5 171 ALA B CA 1
ATOM 4267 C C . ALA B 1 171 ? -18.688 25.5 -7.293 1 97.5 171 ALA B C 1
ATOM 4269 O O . ALA B 1 171 ? -18.688 25.656 -8.516 1 97.5 171 ALA B O 1
ATOM 4270 N N . CYS B 1 172 ? -18.109 24.469 -6.738 1 98.25 172 CYS B N 1
ATOM 4271 C CA . CYS B 1 172 ? -17.453 23.422 -7.523 1 98.25 172 CYS B CA 1
ATOM 4272 C C . CYS B 1 172 ? -18.469 22.672 -8.367 1 98.25 172 CYS B C 1
ATOM 4274 O O . CYS B 1 172 ? -18.203 22.375 -9.539 1 98.25 172 CYS B O 1
ATOM 4276 N N . GLU B 1 173 ? -19.562 22.359 -7.75 1 97.38 173 GLU B N 1
ATOM 4277 C CA . GLU B 1 173 ? -20.625 21.656 -8.477 1 97.38 173 GLU B CA 1
ATOM 4278 C C . GLU B 1 173 ? -21.078 22.453 -9.695 1 97.38 173 GLU B C 1
ATOM 4280 O O . GLU B 1 173 ? -21.219 21.906 -10.789 1 97.38 173 GLU B O 1
ATOM 4285 N N . LYS B 1 174 ? -21.25 23.703 -9.492 1 96.94 174 LYS B N 1
ATOM 4286 C CA . LYS B 1 174 ? -21.719 24.609 -10.555 1 96.94 174 LYS B CA 1
ATOM 4287 C C . LYS B 1 174 ? -20.75 24.625 -11.727 1 96.94 174 LYS B C 1
ATOM 4289 O O . LYS B 1 174 ? -21.156 24.781 -12.875 1 96.94 174 LYS B O 1
ATOM 4294 N N . ASN B 1 175 ? -19.516 24.406 -11.477 1 97.75 175 ASN B N 1
ATOM 4295 C CA . ASN B 1 175 ? -18.484 24.5 -12.508 1 97.75 175 ASN B CA 1
ATOM 4296 C C . ASN B 1 175 ? -18.016 23.125 -12.961 1 97.75 175 ASN B C 1
ATOM 4298 O O . ASN B 1 175 ? -17.031 23 -13.68 1 97.75 175 ASN B O 1
ATOM 4302 N N . ASP B 1 176 ? -18.656 22.062 -12.461 1 97.25 176 ASP B N 1
ATOM 4303 C CA . ASP B 1 176 ? -18.281 20.688 -12.758 1 97.25 176 ASP B CA 1
ATOM 4304 C C . ASP B 1 176 ? -16.828 20.422 -12.375 1 97.25 176 ASP B C 1
ATOM 4306 O O . ASP B 1 176 ? -16.062 19.844 -13.156 1 97.25 176 ASP B O 1
ATOM 4310 N N . CYS B 1 177 ? -16.438 21.016 -11.258 1 98.44 177 CYS B N 1
ATOM 4311 C CA . CYS B 1 177 ? -15.117 20.875 -10.664 1 98.44 177 CYS B CA 1
ATOM 4312 C C . CYS B 1 177 ? -15.156 19.922 -9.477 1 98.44 177 CYS B C 1
ATOM 4314 O O . CYS B 1 177 ? -15.953 20.109 -8.555 1 98.44 177 CYS B O 1
ATOM 4316 N N . LEU B 1 178 ? -14.336 18.859 -9.523 1 98.75 178 LEU B N 1
ATOM 4317 C CA . LEU B 1 178 ? -14.242 17.984 -8.359 1 98.75 178 LEU B CA 1
ATOM 4318 C C . LEU B 1 178 ? -13.68 18.734 -7.16 1 98.75 178 LEU B C 1
ATOM 4320 O O . LEU B 1 178 ? -12.711 19.484 -7.297 1 98.75 178 LEU B O 1
ATOM 4324 N N . LEU B 1 179 ? -14.312 18.641 -6.051 1 98.88 179 LEU B N 1
ATOM 4325 C CA . LEU B 1 179 ? -13.773 19.156 -4.797 1 98.88 179 LEU B CA 1
ATOM 4326 C C . LEU B 1 179 ? -13.211 18.016 -3.945 1 98.88 179 LEU B C 1
ATOM 4328 O O . LEU B 1 179 ? -13.969 17.188 -3.432 1 98.88 179 LEU B O 1
ATOM 4332 N N . ILE B 1 180 ? -11.93 17.984 -3.799 1 98.94 180 ILE B N 1
ATOM 4333 C CA . ILE B 1 180 ? -11.258 16.984 -2.957 1 98.94 180 ILE B CA 1
ATOM 4334 C C . ILE B 1 180 ? -10.93 17.609 -1.6 1 98.94 180 ILE B C 1
ATOM 4336 O O . ILE B 1 180 ? -10 18.406 -1.482 1 98.94 180 ILE B O 1
ATOM 4340 N N . VAL B 1 181 ? -11.648 17.219 -0.621 1 98.88 181 VAL B N 1
ATOM 4341 C CA . VAL B 1 181 ? -11.438 17.719 0.733 1 98.88 181 VAL B CA 1
ATOM 4342 C C . VAL B 1 181 ? -10.617 16.703 1.535 1 98.88 181 VAL B C 1
ATOM 4344 O O . VAL B 1 181 ? -11.086 15.586 1.789 1 98.88 181 VAL B O 1
ATOM 4347 N N . ASP B 1 182 ? -9.461 17.078 1.924 1 98.81 182 ASP B N 1
ATOM 4348 C CA . ASP B 1 182 ? -8.625 16.25 2.789 1 98.81 182 ASP B CA 1
ATOM 4349 C C . ASP B 1 182 ? -8.906 16.531 4.262 1 98.81 182 ASP B C 1
ATOM 4351 O O . ASP B 1 182 ? -8.539 17.594 4.77 1 98.81 182 ASP B O 1
ATOM 4355 N N . GLU B 1 183 ? -9.477 15.547 4.887 1 98.75 183 GLU B N 1
ATOM 4356 C CA . GLU B 1 183 ? -9.852 15.664 6.297 1 98.75 183 GLU B CA 1
ATOM 4357 C C . GLU B 1 183 ? -9 14.742 7.164 1 98.75 183 GLU B C 1
ATOM 4359 O O . GLU B 1 183 ? -9.5 14.141 8.117 1 98.75 183 GLU B O 1
ATOM 4364 N N . ALA B 1 184 ? -7.723 14.688 6.879 1 98.12 184 ALA B N 1
ATOM 4365 C CA . ALA B 1 184 ? -6.816 13.789 7.586 1 98.12 184 ALA B CA 1
ATOM 4366 C C . ALA B 1 184 ? -6.805 14.078 9.086 1 98.12 184 ALA B C 1
ATOM 4368 O O . ALA B 1 184 ? -6.527 13.195 9.898 1 98.12 184 ALA B O 1
ATOM 4369 N N . PHE B 1 185 ? -7.18 15.344 9.508 1 98.31 185 PHE B N 1
ATOM 4370 C CA . PHE B 1 185 ? -7.008 15.727 10.906 1 98.31 185 PHE B CA 1
ATOM 4371 C C . PHE B 1 185 ? -8.344 16.141 11.523 1 98.31 185 PHE B C 1
ATOM 4373 O O . PHE B 1 185 ? -8.383 16.688 12.617 1 98.31 185 PHE B O 1
ATOM 4380 N N . TYR B 1 186 ? -9.43 15.789 10.891 1 97.81 186 TYR B N 1
ATOM 4381 C CA . TYR B 1 186 ? -10.742 16.234 11.336 1 97.81 186 TYR B CA 1
ATOM 4382 C C . TYR B 1 186 ? -11.047 15.711 12.742 1 97.81 186 TYR B C 1
ATOM 4384 O O . TYR B 1 186 ? -11.766 16.359 13.508 1 97.81 186 TYR B O 1
ATOM 4392 N N . ASP B 1 187 ? -10.508 14.578 13.039 1 97.25 187 ASP B N 1
ATOM 4393 C CA . ASP B 1 187 ? -10.891 13.867 14.258 1 97.25 187 ASP B CA 1
ATOM 4394 C C . ASP B 1 187 ? -10.305 14.555 15.492 1 97.25 187 ASP B C 1
ATOM 4396 O O . ASP B 1 187 ? -10.672 14.227 16.625 1 97.25 187 ASP B O 1
ATOM 4400 N N . PHE B 1 188 ? -9.469 15.516 15.297 1 98.25 188 PHE B N 1
ATOM 4401 C CA . PHE B 1 188 ? -8.906 16.25 16.422 1 98.25 188 PHE B CA 1
ATOM 4402 C C . PHE B 1 188 ? -9.805 17.422 16.812 1 98.25 188 PHE B C 1
ATOM 4404 O O . PHE B 1 188 ? -9.617 18.031 17.859 1 98.25 188 PHE B O 1
ATOM 4411 N N . LEU B 1 189 ? -10.781 17.734 15.984 1 97.88 189 LEU B N 1
ATOM 4412 C CA . LEU B 1 189 ? -11.672 18.875 16.234 1 97.88 189 LEU B CA 1
ATOM 4413 C C . LEU B 1 189 ? -12.711 18.516 17.297 1 97.88 189 LEU B C 1
ATOM 4415 O O . LEU B 1 189 ? -13.266 17.406 17.281 1 97.88 189 LEU B O 1
ATOM 4419 N N . ILE B 1 190 ? -12.992 19.375 18.172 1 94.5 190 ILE B N 1
ATOM 4420 C CA . ILE B 1 190 ? -14.008 19.172 19.188 1 94.5 190 ILE B CA 1
ATOM 4421 C C . ILE B 1 190 ? -15.391 19.469 18.609 1 94.5 190 ILE B C 1
ATOM 4423 O O . ILE B 1 190 ? -16.328 18.703 18.828 1 94.5 190 ILE B O 1
ATOM 4427 N N . ASP B 1 191 ? -15.555 20.547 17.828 1 90.56 191 ASP B N 1
ATOM 4428 C CA . ASP B 1 191 ? -16.844 20.969 17.266 1 90.56 191 ASP B CA 1
ATOM 4429 C C . ASP B 1 191 ? -16.875 20.719 15.75 1 90.56 191 ASP B C 1
ATOM 4431 O O . ASP B 1 191 ? -17.156 21.641 14.977 1 90.56 191 ASP B O 1
ATOM 4435 N N . TYR B 1 192 ? -16.703 19.453 15.422 1 95.75 192 TYR B N 1
ATOM 4436 C CA . TYR B 1 192 ? -16.719 19.125 14 1 95.75 192 TYR B CA 1
ATOM 4437 C C . TYR B 1 192 ? -18.141 18.859 13.516 1 95.75 192 TYR B C 1
ATOM 4439 O O . TYR B 1 192 ? -18.891 18.125 14.148 1 95.75 192 TYR B O 1
ATOM 4447 N N . GLU B 1 193 ? -18.516 19.562 12.406 1 96.94 193 GLU B N 1
ATOM 4448 C CA . GLU B 1 193 ? -19.75 19.266 11.664 1 96.94 193 GLU B CA 1
ATOM 4449 C C . GLU B 1 193 ? -19.438 18.562 10.352 1 96.94 193 GLU B C 1
ATOM 4451 O O . GLU B 1 193 ? -18.781 19.125 9.469 1 96.94 193 GLU B O 1
ATOM 4456 N N . SER B 1 194 ? -20.031 17.406 10.211 1 97.81 194 SER B N 1
ATOM 4457 C CA . SER B 1 194 ? -19.656 16.531 9.102 1 97.81 194 SER B CA 1
ATOM 4458 C C . SER B 1 194 ? -20.203 17.062 7.777 1 97.81 194 SER B C 1
ATOM 4460 O O . SER B 1 194 ? -21.344 17.5 7.711 1 97.81 194 SER B O 1
ATOM 4462 N N . ILE B 1 195 ? -19.391 16.953 6.73 1 98.25 195 ILE B N 1
ATOM 4463 C CA . ILE B 1 195 ? -19.844 17.297 5.383 1 98.25 195 ILE B CA 1
ATOM 4464 C C . ILE B 1 195 ? -20.078 16.031 4.582 1 98.25 195 ILE B C 1
ATOM 4466 O O . ILE B 1 195 ? -20.453 16.094 3.408 1 98.25 195 ILE B O 1
ATOM 4470 N N . VAL B 1 196 ? -19.984 14.82 5.164 1 98.38 196 VAL B N 1
ATOM 4471 C CA . VAL B 1 196 ? -20.047 13.523 4.496 1 98.38 196 VAL B CA 1
ATOM 4472 C C . VAL B 1 196 ? -21.406 13.352 3.836 1 98.38 196 VAL B C 1
ATOM 4474 O O . VAL B 1 196 ? -21.5 12.914 2.684 1 98.38 196 VAL B O 1
ATOM 4477 N N . PRO B 1 197 ? -22.469 13.789 4.492 1 96.94 197 PRO B N 1
ATOM 4478 C CA . PRO B 1 197 ? -23.781 13.562 3.893 1 96.94 197 PRO B CA 1
ATOM 4479 C C . PRO B 1 197 ? -23.953 14.258 2.545 1 96.94 197 PRO B C 1
ATOM 4481 O O . PRO B 1 197 ? -24.781 13.852 1.726 1 96.94 197 PRO B O 1
ATOM 4484 N N . TYR B 1 198 ? -23.172 15.234 2.252 1 98 198 TYR B N 1
ATOM 4485 C CA . TYR B 1 198 ? -23.328 16.031 1.035 1 98 198 TYR B CA 1
ATOM 4486 C C . TYR B 1 198 ? -22.828 15.258 -0.181 1 98 198 TYR B C 1
ATOM 4488 O O . TYR B 1 198 ? -23.109 15.641 -1.321 1 98 198 TYR B O 1
ATOM 4496 N N . ILE B 1 199 ? -22.172 14.156 0.046 1 97.62 199 ILE B N 1
ATOM 4497 C CA . ILE B 1 199 ? -21.719 13.297 -1.047 1 97.62 199 ILE B CA 1
ATOM 4498 C C . ILE B 1 199 ? -22.922 12.773 -1.819 1 97.62 199 ILE B C 1
ATOM 4500 O O . ILE B 1 199 ? -22.844 12.547 -3.029 1 97.62 199 ILE B O 1
ATOM 4504 N N . ASN B 1 200 ? -24.031 12.656 -1.167 1 96.88 200 ASN B N 1
ATOM 4505 C CA . ASN B 1 200 ? -25.25 12.117 -1.777 1 96.88 200 ASN B CA 1
ATOM 4506 C C . ASN B 1 200 ? -25.859 13.094 -2.775 1 96.88 200 ASN B C 1
ATOM 4508 O O . ASN B 1 200 ? -26.484 12.68 -3.748 1 96.88 200 ASN B O 1
ATOM 4512 N N . ASN B 1 201 ? -25.641 14.375 -2.533 1 96.94 201 ASN B N 1
ATOM 4513 C CA . ASN B 1 201 ? -26.266 15.406 -3.357 1 96.94 201 ASN B CA 1
ATOM 4514 C C . ASN B 1 201 ? -25.266 16.062 -4.301 1 96.94 201 ASN B C 1
ATOM 4516 O O . ASN B 1 201 ? -25.641 16.703 -5.277 1 96.94 201 ASN B O 1
ATOM 4520 N N . PHE B 1 202 ? -24.031 15.898 -3.982 1 98.19 202 PHE B N 1
ATOM 4521 C CA . PHE B 1 202 ? -22.984 16.531 -4.766 1 98.19 202 PHE B CA 1
ATOM 4522 C C . PHE B 1 202 ? -21.953 15.5 -5.211 1 98.19 202 PHE B C 1
ATOM 4524 O O . PHE B 1 202 ? -20.906 15.336 -4.566 1 98.19 202 PHE B O 1
ATOM 4531 N N . PRO B 1 203 ? -22.141 14.906 -6.355 1 97.31 203 PRO B N 1
ATOM 4532 C CA . PRO B 1 203 ? -21.25 13.836 -6.824 1 97.31 203 PRO B CA 1
ATOM 4533 C C . PRO B 1 203 ? -19.828 14.32 -7.086 1 97.31 203 PRO B C 1
ATOM 4535 O O . PRO B 1 203 ? -18.922 13.5 -7.254 1 97.31 203 PRO B O 1
ATOM 4538 N N . THR B 1 204 ? -19.609 15.648 -7.031 1 97.88 204 THR B N 1
ATOM 4539 C CA . THR B 1 204 ? -18.281 16.203 -7.273 1 97.88 204 THR B CA 1
ATOM 4540 C C . THR B 1 204 ? -17.469 16.234 -5.98 1 97.88 204 THR B C 1
ATOM 4542 O O . THR B 1 204 ? -16.281 16.531 -6.004 1 97.88 204 THR B O 1
ATOM 4545 N N . LEU B 1 205 ? -18.078 15.891 -4.883 1 98.81 205 LEU B N 1
ATOM 4546 C CA . LEU B 1 205 ? -17.406 15.977 -3.592 1 98.81 205 LEU B CA 1
ATOM 4547 C C . LEU B 1 205 ? -16.688 14.68 -3.266 1 98.81 205 LEU B C 1
ATOM 4549 O O . LEU B 1 205 ? -17.281 13.602 -3.299 1 98.81 205 LEU B O 1
ATOM 4553 N N . LEU B 1 206 ? -15.398 14.703 -3.004 1 98.94 206 LEU B N 1
ATOM 4554 C CA . LEU B 1 206 ? -14.562 13.633 -2.475 1 98.94 206 LEU B CA 1
ATOM 4555 C C . LEU B 1 206 ? -13.984 14.016 -1.115 1 98.94 206 LEU B C 1
ATOM 4557 O O . LEU B 1 206 ? -13.508 15.133 -0.934 1 98.94 206 LEU B O 1
ATOM 4561 N N . ILE B 1 207 ? -14.031 13.086 -0.166 1 98.94 207 ILE B N 1
ATOM 4562 C CA . ILE B 1 207 ? -13.508 13.344 1.17 1 98.94 207 ILE B CA 1
ATOM 4563 C C . ILE B 1 207 ? -12.477 12.273 1.529 1 98.94 207 ILE B C 1
ATOM 4565 O O . ILE B 1 207 ? -12.781 11.078 1.545 1 98.94 207 ILE B O 1
ATOM 4569 N N . ILE B 1 208 ? -11.273 12.68 1.817 1 98.88 208 ILE B N 1
ATOM 4570 C CA . ILE B 1 208 ? -10.203 11.781 2.236 1 98.88 208 ILE B CA 1
ATOM 4571 C C . ILE B 1 208 ? -10.07 11.812 3.758 1 98.88 208 ILE B C 1
ATOM 4573 O O . ILE B 1 208 ? -10.062 12.883 4.367 1 98.88 208 ILE B O 1
ATOM 4577 N N . ARG B 1 209 ? -9.914 10.648 4.336 1 98.69 209 ARG B N 1
ATOM 4578 C CA . ARG B 1 209 ? -9.664 10.578 5.77 1 98.69 209 ARG B CA 1
ATOM 4579 C C . ARG B 1 209 ? -8.523 9.609 6.078 1 98.69 209 ARG B C 1
ATOM 4581 O O . ARG B 1 209 ? -8.266 8.688 5.305 1 98.69 209 ARG B O 1
ATOM 4588 N N . SER B 1 210 ? -7.855 9.922 7.145 1 97.38 210 SER B N 1
ATOM 4589 C CA . SER B 1 210 ? -6.766 9.094 7.645 1 97.38 210 SER B CA 1
ATOM 4590 C C . SER B 1 210 ? -7.121 8.477 8.992 1 97.38 210 SER B C 1
ATOM 4592 O O . SER B 1 210 ? -7.75 9.117 9.836 1 97.38 210 SER B O 1
ATOM 4594 N N . MET B 1 211 ? -6.68 7.266 9.164 1 97.62 211 MET B N 1
ATOM 4595 C CA . MET B 1 211 ? -6.828 6.641 10.477 1 97.62 211 MET B CA 1
ATOM 4596 C C . MET B 1 211 ? -5.488 6.578 11.203 1 97.62 211 MET B C 1
ATOM 4598 O O . MET B 1 211 ? -5.398 6.027 12.305 1 97.62 211 MET B O 1
ATOM 4602 N N . THR B 1 212 ? -4.457 7.16 10.609 1 97.25 212 THR B N 1
ATOM 4603 C CA . THR B 1 212 ? -3.1 6.977 11.109 1 97.25 212 THR B CA 1
ATOM 4604 C C . THR B 1 212 ? -2.736 8.07 12.109 1 97.25 212 THR B C 1
ATOM 4606 O O . THR B 1 212 ? -1.785 7.922 12.883 1 97.25 212 THR B O 1
ATOM 4609 N N . LYS B 1 213 ? -3.518 9.203 12.062 1 97.81 213 LYS B N 1
ATOM 4610 C CA . LYS B 1 213 ? -3.141 10.359 12.875 1 97.81 213 LYS B CA 1
ATOM 4611 C C . LYS B 1 213 ? -3.762 10.273 14.273 1 97.81 213 LYS B C 1
ATOM 4613 O O . LYS B 1 213 ? -3.049 10.109 15.266 1 97.81 213 LYS B O 1
ATOM 4618 N N . MET B 1 214 ? -5.047 10.18 14.32 1 98.19 214 MET B N 1
ATOM 4619 C CA . MET B 1 214 ? -5.789 10.141 15.578 1 98.19 214 MET B CA 1
ATOM 4620 C C . MET B 1 214 ? -5.441 8.883 16.375 1 98.19 214 MET B C 1
ATOM 4622 O O . MET B 1 214 ? -5.266 8.945 17.594 1 98.19 214 MET B O 1
ATOM 4626 N N . PHE B 1 215 ? -5.238 7.793 15.641 1 98.56 215 PHE B N 1
ATOM 4627 C CA . PHE B 1 215 ? -5.059 6.52 16.328 1 98.56 215 PHE B CA 1
ATOM 4628 C C . PHE B 1 215 ? -3.582 6.16 16.406 1 98.56 215 PHE B C 1
ATOM 4630 O O . PHE B 1 215 ? -3.229 5.086 16.906 1 98.56 215 PHE B O 1
ATOM 4637 N N . ALA B 1 216 ? -2.727 6.992 15.898 1 98.12 216 ALA B N 1
ATOM 4638 C CA . ALA B 1 216 ? -1.276 6.852 16.016 1 98.12 216 ALA B CA 1
ATOM 4639 C C . ALA B 1 216 ? -0.815 5.496 15.484 1 98.12 216 ALA B C 1
ATOM 4641 O O . ALA B 1 216 ? -0.073 4.781 16.156 1 98.12 216 ALA B O 1
ATOM 4642 N N . ILE B 1 217 ? -1.229 5.203 14.25 1 98.19 217 ILE B N 1
ATOM 4643 C CA . ILE B 1 217 ? -0.83 3.932 13.656 1 98.19 217 ILE B CA 1
ATOM 4644 C C . ILE B 1 217 ? -0.276 4.168 12.258 1 98.19 217 ILE B C 1
ATOM 4646 O O . ILE B 1 217 ? -0.653 3.475 11.305 1 98.19 217 ILE B O 1
ATOM 4650 N N . PRO B 1 218 ? 0.575 5.18 12.086 1 97.19 218 PRO B N 1
ATOM 4651 C CA . PRO B 1 218 ? 1.115 5.414 10.75 1 97.19 218 PRO B CA 1
ATOM 4652 C C . PRO B 1 218 ? 1.882 4.211 10.203 1 97.19 218 PRO B C 1
ATOM 4654 O O . PRO B 1 218 ? 1.979 4.039 8.984 1 97.19 218 PRO B O 1
ATOM 4657 N N . GLY B 1 219 ? 2.379 3.359 11.047 1 97.75 219 GLY B N 1
ATOM 4658 C CA . GLY B 1 219 ? 3.123 2.184 10.625 1 97.75 219 GLY B CA 1
ATOM 4659 C C . GLY B 1 219 ? 2.252 1.129 9.969 1 97.75 219 GLY B C 1
ATOM 4660 O O . GLY B 1 219 ? 2.758 0.248 9.273 1 97.75 219 GLY B O 1
ATOM 4661 N N . LEU B 1 220 ? 0.979 1.139 10.203 1 98.25 220 LEU B N 1
ATOM 4662 C CA . LEU B 1 220 ? 0.063 0.15 9.648 1 98.25 220 LEU B CA 1
ATOM 4663 C C . LEU B 1 220 ? -0.471 0.607 8.297 1 98.25 220 LEU B C 1
ATOM 4665 O O . LEU B 1 220 ? -0.845 -0.218 7.457 1 98.25 220 LEU B O 1
ATOM 4669 N N . ARG B 1 221 ? -0.546 1.927 8.086 1 97.75 221 ARG B N 1
ATOM 4670 C CA . ARG B 1 221 ? -1.011 2.518 6.836 1 97.75 221 ARG B CA 1
ATOM 4671 C C . ARG B 1 221 ? -2.496 2.248 6.621 1 97.75 221 ARG B C 1
ATOM 4673 O O . ARG B 1 221 ? -2.873 1.206 6.082 1 97.75 221 ARG B O 1
ATOM 4680 N N . LEU B 1 222 ? -3.307 3.195 6.949 1 98.38 222 LEU B N 1
ATOM 4681 C CA . LEU B 1 222 ? -4.742 2.996 6.789 1 98.38 222 LEU B CA 1
ATOM 4682 C C . LEU B 1 222 ? -5.457 4.328 6.578 1 98.38 222 LEU B C 1
ATOM 4684 O O . LEU B 1 222 ? -5.215 5.289 7.312 1 98.38 222 LEU B O 1
ATOM 4688 N N . GLY B 1 223 ? -6.227 4.418 5.59 1 98.19 223 GLY B N 1
ATOM 4689 C CA . GLY B 1 223 ? -7.09 5.547 5.277 1 98.19 223 GLY B CA 1
ATOM 4690 C C . GLY B 1 223 ? -8.273 5.168 4.398 1 98.19 223 GLY B C 1
ATOM 4691 O O . GLY B 1 223 ? -8.461 3.992 4.082 1 98.19 223 GLY B O 1
ATOM 4692 N N . TYR B 1 224 ? -9.109 6.16 4.125 1 98.75 224 TYR B N 1
ATOM 4693 C CA . TYR B 1 224 ? -10.242 5.848 3.256 1 98.75 224 TYR B CA 1
ATOM 4694 C C . TYR B 1 224 ? -10.75 7.102 2.555 1 98.75 224 TYR B C 1
ATOM 4696 O O . TYR B 1 224 ? -10.445 8.219 2.971 1 98.75 224 TYR B O 1
ATOM 4704 N N . LEU B 1 225 ? -11.406 6.867 1.463 1 98.81 225 LEU B N 1
ATOM 4705 C CA . LEU B 1 225 ? -12.055 7.875 0.635 1 98.81 225 LEU B CA 1
ATOM 4706 C C . LEU B 1 225 ? -13.57 7.672 0.619 1 98.81 225 LEU B C 1
ATOM 4708 O O . LEU B 1 225 ? -14.047 6.535 0.54 1 98.81 225 LEU B O 1
ATOM 4712 N N . MET B 1 226 ? -14.273 8.734 0.749 1 98.88 226 MET B N 1
ATOM 4713 C CA . MET B 1 226 ? -15.727 8.727 0.566 1 98.88 226 MET B CA 1
ATOM 4714 C C . MET B 1 226 ? -16.125 9.594 -0.62 1 98.88 226 MET B C 1
ATOM 4716 O O . MET B 1 226 ? -15.664 10.734 -0.748 1 98.88 226 MET B O 1
ATOM 4720 N N . ALA B 1 227 ? -16.938 9.109 -1.493 1 98.88 227 ALA B N 1
ATOM 4721 C CA . ALA B 1 227 ? -17.344 9.789 -2.721 1 98.88 227 ALA B CA 1
ATOM 4722 C C . ALA B 1 227 ? -18.531 9.086 -3.361 1 98.88 227 ALA B C 1
ATOM 4724 O O . ALA B 1 227 ? -19.062 8.109 -2.814 1 98.88 227 ALA B O 1
ATOM 4725 N N . ALA B 1 228 ? -18.969 9.656 -4.477 1 98.56 228 ALA B N 1
ATOM 4726 C CA . ALA B 1 228 ? -20.016 9 -5.262 1 98.56 228 ALA B CA 1
ATOM 4727 C C . ALA B 1 228 ? -19.547 7.629 -5.75 1 98.56 228 ALA B C 1
ATOM 4729 O O . ALA B 1 228 ? -18.375 7.438 -6.043 1 98.56 228 ALA B O 1
ATOM 4730 N N . PRO B 1 229 ? -20.5 6.664 -5.895 1 98.31 229 PRO B N 1
ATOM 4731 C CA . PRO B 1 229 ? -20.141 5.305 -6.301 1 98.31 229 PRO B CA 1
ATOM 4732 C C . PRO B 1 229 ? -19.359 5.266 -7.617 1 98.31 229 PRO B C 1
ATOM 4734 O O . PRO B 1 229 ? -18.438 4.457 -7.773 1 98.31 229 PRO B O 1
ATOM 4737 N N . SER B 1 230 ? -19.719 6.105 -8.492 1 98 230 SER B N 1
ATOM 4738 C CA . SER B 1 230 ? -19.047 6.113 -9.789 1 98 230 SER B CA 1
ATOM 4739 C C . SER B 1 230 ? -17.578 6.484 -9.656 1 98 230 SER B C 1
ATOM 4741 O O . SER B 1 230 ? -16.719 5.918 -10.344 1 98 230 SER B O 1
ATOM 4743 N N . VAL B 1 231 ? -17.281 7.41 -8.758 1 98.31 231 VAL B N 1
ATOM 4744 C CA . VAL B 1 231 ? -15.914 7.816 -8.492 1 98.31 231 VAL B CA 1
ATOM 4745 C C . VAL B 1 231 ? -15.148 6.672 -7.832 1 98.31 231 VAL B C 1
ATOM 4747 O O . VAL B 1 231 ? -14.008 6.379 -8.203 1 98.31 231 VAL B O 1
ATOM 4750 N N . ILE B 1 232 ? -15.812 5.996 -6.895 1 98.62 232 ILE B N 1
ATOM 4751 C CA . ILE B 1 232 ? -15.211 4.879 -6.18 1 98.62 232 ILE B CA 1
ATOM 4752 C C . ILE B 1 232 ? -14.867 3.764 -7.16 1 98.62 232 ILE B C 1
ATOM 4754 O O . ILE B 1 232 ? -13.781 3.18 -7.094 1 98.62 232 ILE B O 1
ATOM 4758 N N . GLU B 1 233 ? -15.742 3.498 -8.039 1 97.69 233 GLU B N 1
ATOM 4759 C CA . GLU B 1 233 ? -15.523 2.461 -9.047 1 97.69 233 GLU B CA 1
ATOM 4760 C C . GLU B 1 233 ? -14.328 2.801 -9.93 1 97.69 233 GLU B C 1
ATOM 4762 O O . GLU B 1 233 ? -13.492 1.94 -10.211 1 97.69 233 GLU B O 1
ATOM 4767 N N . GLU B 1 234 ? -14.258 4 -10.297 1 97.31 234 GLU B N 1
ATOM 4768 C CA . GLU B 1 234 ? -13.148 4.434 -11.148 1 97.31 234 GLU B CA 1
ATOM 4769 C C . GLU B 1 234 ? -11.812 4.324 -10.406 1 97.31 234 GLU B C 1
ATOM 4771 O O . GLU B 1 234 ? -10.844 3.793 -10.953 1 97.31 234 GLU B O 1
ATOM 4776 N N . LEU B 1 235 ? -11.82 4.777 -9.219 1 98.06 235 LEU B N 1
ATOM 4777 C CA . LEU B 1 235 ? -10.586 4.754 -8.445 1 98.06 235 LEU B CA 1
ATOM 4778 C C . LEU B 1 235 ? -10.18 3.322 -8.109 1 98.06 235 LEU B C 1
ATOM 4780 O O . LEU B 1 235 ? -8.992 2.994 -8.117 1 98.06 235 LEU B O 1
ATOM 4784 N N . SER B 1 236 ? -11.156 2.504 -7.836 1 97.12 236 SER B N 1
ATOM 4785 C CA . SER B 1 236 ? -10.891 1.11 -7.488 1 97.12 236 SER B CA 1
ATOM 4786 C C . SER B 1 236 ? -10.219 0.371 -8.641 1 97.12 236 SER B C 1
ATOM 4788 O O . SER B 1 236 ? -9.422 -0.54 -8.422 1 97.12 236 SER B O 1
ATOM 4790 N N . ALA B 1 237 ? -10.508 0.762 -9.812 1 95.38 237 ALA B N 1
ATOM 4791 C CA . ALA B 1 237 ? -9.922 0.121 -10.992 1 95.38 237 ALA B CA 1
ATOM 4792 C C . ALA B 1 237 ? -8.422 0.369 -11.062 1 95.38 237 ALA B C 1
ATOM 4794 O O . ALA B 1 237 ? -7.672 -0.448 -11.609 1 95.38 237 ALA B O 1
ATOM 4795 N N . PHE B 1 238 ? -7.961 1.497 -10.438 1 96.44 238 PHE B N 1
ATOM 4796 C CA . PHE B 1 238 ? -6.551 1.855 -10.445 1 96.44 238 PHE B CA 1
ATOM 4797 C C . PHE B 1 238 ? -5.816 1.212 -9.273 1 96.44 238 PHE B C 1
ATOM 4799 O O . PHE B 1 238 ? -4.586 1.153 -9.266 1 96.44 238 PHE B O 1
ATOM 4806 N N . GLN B 1 239 ? -6.531 0.788 -8.289 1 97 239 GLN B N 1
ATOM 4807 C CA . GLN B 1 239 ? -5.926 0.303 -7.059 1 97 239 GLN B CA 1
ATOM 4808 C C . GLN B 1 239 ? -5.375 -1.109 -7.23 1 97 239 GLN B C 1
ATOM 4810 O O . GLN B 1 239 ? -6.062 -1.989 -7.754 1 97 239 GLN B O 1
ATOM 4815 N N . PRO B 1 240 ? -4.078 -1.32 -6.824 1 94.88 240 PRO B N 1
ATOM 4816 C CA . PRO B 1 240 ? -3.555 -2.688 -6.863 1 94.88 240 PRO B CA 1
ATOM 4817 C C . PRO B 1 240 ? -4.395 -3.666 -6.043 1 94.88 240 PRO B C 1
ATOM 4819 O O . PRO B 1 240 ? -4.953 -3.289 -5.012 1 94.88 240 PRO B O 1
ATOM 4822 N N . GLN B 1 241 ? -4.402 -4.895 -6.547 1 90.12 241 GLN B N 1
ATOM 4823 C CA . GLN B 1 241 ? -5.07 -5.926 -5.758 1 90.12 241 GLN B CA 1
ATOM 4824 C C . GLN B 1 241 ? -4.375 -6.121 -4.414 1 90.12 241 GLN B C 1
ATOM 4826 O O . GLN B 1 241 ? -3.146 -6.098 -4.336 1 90.12 241 GLN B O 1
ATOM 4831 N N . TRP B 1 242 ? -5.07 -6.262 -3.342 1 92.12 242 TRP B N 1
ATOM 4832 C CA . TRP B 1 242 ? -4.559 -6.48 -1.994 1 92.12 242 TRP B CA 1
ATOM 4833 C C . TRP B 1 242 ? -3.664 -5.324 -1.556 1 92.12 242 TRP B C 1
ATOM 4835 O O . TRP B 1 242 ? -2.559 -5.543 -1.056 1 92.12 242 TRP B O 1
ATOM 4845 N N . SER B 1 243 ? -4.184 -4.18 -1.771 1 95.31 243 SER B N 1
ATOM 4846 C CA . SER B 1 243 ? -3.42 -2.988 -1.415 1 95.31 243 SER B CA 1
ATOM 4847 C C . SER B 1 243 ? -3.336 -2.818 0.099 1 95.31 243 SER B C 1
ATOM 4849 O O . SER B 1 243 ? -2.373 -2.244 0.611 1 95.31 243 SER B O 1
ATOM 4851 N N . MET B 1 244 ? -4.289 -3.363 0.8 1 96.69 244 MET B N 1
ATOM 4852 C CA . MET B 1 244 ? -4.301 -3.244 2.256 1 96.69 244 MET B CA 1
ATOM 4853 C C . MET B 1 244 ? -3.643 -4.453 2.908 1 96.69 244 MET B C 1
ATOM 4855 O O . MET B 1 244 ? -3.725 -5.566 2.387 1 96.69 244 MET B O 1
ATOM 4859 N N . ASN B 1 245 ? -2.998 -4.168 3.994 1 98.06 245 ASN B N 1
ATOM 4860 C CA . ASN B 1 245 ? -2.533 -5.316 4.762 1 98.06 245 ASN B CA 1
ATOM 4861 C C . ASN B 1 245 ? -3.584 -5.781 5.77 1 98.06 245 ASN B C 1
ATOM 4863 O O . ASN B 1 245 ? -4.43 -4.992 6.195 1 98.06 245 ASN B O 1
ATOM 4867 N N . ALA B 1 246 ? -3.537 -7.031 6.113 1 97.88 246 ALA B N 1
ATOM 4868 C CA . ALA B 1 246 ? -4.574 -7.652 6.938 1 97.88 246 ALA B CA 1
ATOM 4869 C C . ALA B 1 246 ? -4.562 -7.086 8.352 1 97.88 246 ALA B C 1
ATOM 4871 O O . ALA B 1 246 ? -5.613 -6.961 8.984 1 97.88 246 ALA B O 1
ATOM 4872 N N . LEU B 1 247 ? -3.402 -6.719 8.852 1 98.44 247 LEU B N 1
ATOM 4873 C CA . LEU B 1 247 ? -3.279 -6.188 10.203 1 98.44 247 LEU B CA 1
ATOM 4874 C C . LEU B 1 247 ? -3.959 -4.828 10.32 1 98.44 247 LEU B C 1
ATOM 4876 O O . LEU B 1 247 ? -4.664 -4.562 11.297 1 98.44 247 LEU B O 1
ATOM 4880 N N . ALA B 1 248 ? -3.766 -4.012 9.305 1 98.38 248 ALA B N 1
ATOM 4881 C CA . ALA B 1 248 ? -4.379 -2.688 9.297 1 98.38 248 ALA B CA 1
ATOM 4882 C C . ALA B 1 248 ? -5.902 -2.787 9.273 1 98.38 248 ALA B C 1
ATOM 4884 O O . ALA B 1 248 ? -6.59 -2.033 9.969 1 98.38 248 ALA B O 1
ATOM 4885 N N . LEU B 1 249 ? -6.418 -3.715 8.484 1 98.19 249 LEU B N 1
ATOM 4886 C CA . LEU B 1 249 ? -7.863 -3.883 8.383 1 98.19 249 LEU B CA 1
ATOM 4887 C C . LEU B 1 249 ? -8.461 -4.277 9.734 1 98.19 249 LEU B C 1
ATOM 4889 O O . LEU B 1 249 ? -9.43 -3.666 10.188 1 98.19 249 LEU B O 1
ATOM 4893 N N . MET B 1 250 ? -7.832 -5.227 10.383 1 98 250 MET B N 1
ATOM 4894 C CA . MET B 1 250 ? -8.336 -5.699 11.672 1 98 250 MET B CA 1
ATOM 4895 C C . MET B 1 250 ? -8.141 -4.641 12.75 1 98 250 MET B C 1
ATOM 4897 O O . MET B 1 250 ? -9.062 -4.344 13.508 1 98 250 MET B O 1
ATOM 4901 N N . ALA B 1 251 ? -6.996 -4.047 12.789 1 98.44 251 ALA B N 1
ATOM 4902 C CA . ALA B 1 251 ? -6.719 -2.98 13.75 1 98.44 251 ALA B CA 1
ATOM 4903 C C . ALA B 1 251 ? -7.664 -1.798 13.539 1 98.44 251 ALA B C 1
ATOM 4905 O O . ALA B 1 251 ? -8.102 -1.171 14.508 1 98.44 251 ALA B O 1
ATOM 4906 N N . GLY B 1 252 ? -7.926 -1.514 12.273 1 98.31 252 GLY B N 1
ATOM 4907 C CA . GLY B 1 252 ? -8.836 -0.424 11.961 1 98.31 252 GLY B CA 1
ATOM 4908 C C . GLY B 1 252 ? -10.211 -0.603 12.555 1 98.31 252 GLY B C 1
ATOM 4909 O O . GLY B 1 252 ? -10.828 0.362 13.016 1 98.31 252 GLY B O 1
ATOM 4910 N N . GLU B 1 253 ? -10.672 -1.816 12.57 1 98 253 GLU B N 1
ATOM 4911 C CA . GLU B 1 253 ? -11.969 -2.109 13.18 1 98 253 GLU B CA 1
ATOM 4912 C C . GLU B 1 253 ? -11.969 -1.78 14.664 1 98 253 GLU B C 1
ATOM 4914 O O . GLU B 1 253 ? -12.922 -1.179 15.172 1 98 253 GLU B O 1
ATOM 4919 N N . TRP B 1 254 ? -10.883 -2.168 15.344 1 98.06 254 TRP B N 1
ATOM 4920 C CA . TRP B 1 254 ? -10.758 -1.902 16.781 1 98.06 254 TRP B CA 1
ATOM 4921 C C . TRP B 1 254 ? -10.648 -0.405 17.047 1 98.06 254 TRP B C 1
ATOM 4923 O O . TRP B 1 254 ? -11.266 0.112 17.984 1 98.06 254 TRP B O 1
ATOM 4933 N N . CYS B 1 255 ? -9.898 0.294 16.219 1 97.62 255 CYS B N 1
ATOM 4934 C CA . CYS B 1 255 ? -9.688 1.729 16.375 1 97.62 255 CYS B CA 1
ATOM 4935 C C . CYS B 1 255 ? -11 2.492 16.219 1 97.62 255 CYS B C 1
ATOM 4937 O O . CYS B 1 255 ? -11.281 3.422 16.969 1 97.62 255 CYS B O 1
ATOM 4939 N N . LEU B 1 256 ? -11.781 2.066 15.273 1 95.88 256 LEU B N 1
ATOM 4940 C CA . LEU B 1 256 ? -13.047 2.729 14.992 1 95.88 256 LEU B CA 1
ATOM 4941 C C . LEU B 1 256 ? -13.969 2.672 16.203 1 95.88 256 LEU B C 1
ATOM 4943 O O . LEU B 1 256 ? -14.797 3.564 16.406 1 95.88 256 LEU B O 1
ATOM 4947 N N . GLU B 1 257 ? -13.773 1.708 17.016 1 94.75 257 GLU B N 1
ATOM 4948 C CA . GLU B 1 257 ? -14.641 1.503 18.172 1 94.75 257 GLU B CA 1
ATOM 4949 C C . GLU B 1 257 ? -14.055 2.174 19.422 1 94.75 257 GLU B C 1
ATOM 4951 O O . GLU B 1 257 ? -14.664 2.133 20.484 1 94.75 257 GLU B O 1
ATOM 4956 N N . SER B 1 258 ? -12.969 2.908 19.312 1 96.5 258 SER B N 1
ATOM 4957 C CA . SER B 1 258 ? -12.266 3.482 20.453 1 96.5 258 SER B CA 1
ATOM 4958 C C . SER B 1 258 ? -12.672 4.938 20.688 1 96.5 258 SER B C 1
ATOM 4960 O O . SER B 1 258 ? -11.812 5.82 20.734 1 96.5 258 SER B O 1
ATOM 4962 N N . GLU B 1 259 ? -13.914 5.164 21.016 1 95.19 259 GLU B N 1
ATOM 4963 C CA . GLU B 1 259 ? -14.453 6.512 21.172 1 95.19 259 GLU B CA 1
ATOM 4964 C C . GLU B 1 259 ? -13.836 7.215 22.375 1 95.19 259 GLU B C 1
ATOM 4966 O O . GLU B 1 259 ? -13.578 8.422 22.344 1 95.19 259 GLU B O 1
ATOM 4971 N N . SER B 1 260 ? -13.648 6.496 23.438 1 97.44 260 SER B N 1
ATOM 4972 C CA . SER B 1 260 ? -13.062 7.082 24.641 1 97.44 260 SER B CA 1
ATOM 4973 C C . SER B 1 260 ? -11.664 7.629 24.359 1 97.44 260 SER B C 1
ATOM 4975 O O . SER B 1 260 ? -11.289 8.688 24.875 1 97.44 260 SER B O 1
ATOM 4977 N N . HIS B 1 261 ? -10.922 6.918 23.578 1 98.12 261 HIS B N 1
ATOM 4978 C CA . HIS B 1 261 ? -9.586 7.348 23.203 1 98.12 261 HIS B CA 1
ATOM 4979 C C . HIS B 1 261 ? -9.625 8.68 22.453 1 98.12 261 HIS B C 1
ATOM 4981 O O . HIS B 1 261 ? -8.797 9.562 22.703 1 98.12 261 HIS B O 1
ATOM 4987 N N . MET B 1 262 ? -10.555 8.859 21.594 1 97.62 262 MET B N 1
ATOM 4988 C CA . MET B 1 262 ? -10.711 10.078 20.812 1 97.62 262 MET B CA 1
ATOM 4989 C C . MET B 1 262 ? -11.086 11.258 21.688 1 97.62 262 MET B C 1
ATOM 4991 O O . MET B 1 262 ? -10.547 12.352 21.547 1 97.62 262 MET B O 1
ATOM 4995 N N . ILE B 1 263 ? -11.969 10.992 22.594 1 97.69 263 ILE B N 1
ATOM 4996 C CA . ILE B 1 263 ? -12.43 12.031 23.516 1 97.69 263 ILE B CA 1
ATOM 4997 C C . ILE B 1 263 ? -11.273 12.492 24.391 1 97.69 263 ILE B C 1
ATOM 4999 O O . ILE B 1 263 ? -11.055 13.695 24.562 1 97.69 263 ILE B O 1
ATOM 5003 N N . GLU B 1 264 ? -10.562 11.516 24.891 1 98.06 264 GLU B N 1
ATOM 5004 C CA . GLU B 1 264 ? -9.406 11.836 25.734 1 98.06 264 GLU B CA 1
ATOM 5005 C C . GLU B 1 264 ? -8.359 12.625 24.953 1 98.06 264 GLU B C 1
ATOM 5007 O O . GLU B 1 264 ? -7.793 13.586 25.469 1 98.06 264 GLU B O 1
ATOM 5012 N N . THR B 1 265 ? -8.117 12.227 23.766 1 98.31 265 THR B N 1
ATOM 5013 C CA . THR B 1 265 ? -7.148 12.898 22.906 1 98.31 265 THR B CA 1
ATOM 5014 C C . THR B 1 265 ? -7.551 14.352 22.672 1 98.31 265 THR B C 1
ATOM 5016 O O . THR B 1 265 ? -6.738 15.266 22.828 1 98.31 265 THR B O 1
ATOM 5019 N N . ARG B 1 266 ? -8.797 14.609 22.312 1 98.38 266 ARG B N 1
ATOM 5020 C CA . ARG B 1 266 ? -9.281 15.953 22.031 1 98.38 266 ARG B CA 1
ATOM 5021 C C . ARG B 1 266 ? -9.148 16.859 23.25 1 98.38 266 ARG B C 1
ATOM 5023 O O . ARG B 1 266 ? -8.75 18.016 23.141 1 98.38 266 ARG B O 1
ATOM 5030 N N . GLY B 1 267 ? -9.516 16.266 24.344 1 98.19 267 GLY B N 1
ATOM 5031 C CA . GLY B 1 267 ? -9.398 17.031 25.578 1 98.19 267 GLY B CA 1
ATOM 5032 C C . GLY B 1 267 ? -7.969 17.438 25.906 1 98.19 267 GLY B C 1
ATOM 5033 O O . GLY B 1 267 ? -7.699 18.594 26.203 1 98.19 267 GLY B O 1
ATOM 5034 N N . MET B 1 268 ? -7.082 16.5 25.797 1 98.19 268 MET B N 1
ATOM 5035 C CA . MET B 1 268 ? -5.672 16.75 26.094 1 98.19 268 MET B CA 1
ATOM 5036 C C . MET B 1 268 ? -5.082 17.75 25.109 1 98.19 268 MET B C 1
ATOM 5038 O O . MET B 1 268 ? -4.375 18.672 25.5 1 98.19 268 MET B O 1
ATOM 5042 N N . ILE B 1 269 ? -5.387 17.609 23.859 1 98.5 269 ILE B N 1
ATOM 5043 C CA . ILE B 1 269 ? -4.867 18.484 22.828 1 98.5 269 ILE B CA 1
ATOM 5044 C C . ILE B 1 269 ? -5.383 19.906 23.047 1 98.5 269 ILE B C 1
ATOM 5046 O O . ILE B 1 269 ? -4.625 20.875 22.938 1 98.5 269 ILE B O 1
ATOM 5050 N N . LYS B 1 270 ? -6.656 20.016 23.359 1 98.19 270 LYS B N 1
ATOM 5051 C CA . LYS B 1 270 ? -7.23 21.328 23.641 1 98.19 270 LYS B CA 1
ATOM 5052 C C . LYS B 1 270 ? -6.523 22.016 24.812 1 98.19 270 LYS B C 1
ATOM 5054 O O . LYS B 1 270 ? -6.148 23.172 24.719 1 98.19 270 LYS B O 1
ATOM 5059 N N . GLN B 1 271 ? -6.316 21.297 25.828 1 98.38 271 GLN B N 1
ATOM 5060 C CA . GLN B 1 271 ? -5.684 21.828 27.016 1 98.38 271 GLN B CA 1
ATOM 5061 C C . GLN B 1 271 ? -4.258 22.297 26.734 1 98.38 271 GLN B C 1
ATOM 5063 O O . GLN B 1 271 ? -3.875 23.406 27.094 1 98.38 271 GLN B O 1
ATOM 5068 N N . GLU B 1 272 ? -3.506 21.484 26.109 1 98.62 272 GLU B N 1
ATOM 5069 C CA . GLU B 1 272 ? -2.111 21.797 25.812 1 98.62 272 GLU B CA 1
ATOM 5070 C C . GLU B 1 272 ? -2.006 22.922 24.781 1 98.62 272 GLU B C 1
ATOM 5072 O O . GLU B 1 272 ? -1.096 23.75 24.859 1 98.62 272 GLU B O 1
ATOM 5077 N N . ARG B 1 273 ? -2.885 22.922 23.828 1 98.5 273 ARG B N 1
ATOM 5078 C CA . ARG B 1 273 ? -2.916 23.984 22.844 1 98.5 273 ARG B CA 1
ATOM 5079 C C . ARG B 1 273 ? -3.145 25.344 23.5 1 98.5 273 ARG B C 1
ATOM 5081 O O . ARG B 1 273 ? -2.447 26.312 23.188 1 98.5 273 ARG B O 1
ATOM 5088 N N . GLU B 1 274 ? -4.094 25.391 24.391 1 98.38 274 GLU B N 1
ATOM 5089 C CA . GLU B 1 274 ? -4.395 26.625 25.094 1 98.38 274 GLU B CA 1
ATOM 5090 C C . GLU B 1 274 ? -3.215 27.062 25.953 1 98.38 274 GLU B C 1
ATOM 5092 O O . GLU B 1 274 ? -2.904 28.266 26.031 1 98.38 274 GLU B O 1
ATOM 5097 N N . ARG B 1 275 ? -2.584 26.109 26.562 1 98.62 275 ARG B N 1
ATOM 5098 C CA . ARG B 1 275 ? -1.396 26.391 27.359 1 98.62 275 ARG B CA 1
ATOM 5099 C C . ARG B 1 275 ? -0.28 26.969 26.5 1 98.62 275 ARG B C 1
ATOM 5101 O O . ARG B 1 275 ? 0.302 28 26.859 1 98.62 275 ARG B O 1
ATOM 5108 N N . LEU B 1 276 ? -0 26.391 25.422 1 98.81 276 LEU B N 1
ATOM 5109 C CA . LEU B 1 276 ? 1.042 26.844 24.5 1 98.81 276 LEU B CA 1
ATOM 5110 C C . LEU B 1 276 ? 0.715 28.219 23.938 1 98.81 276 LEU B C 1
ATOM 5112 O O . LEU B 1 276 ? 1.567 29.109 23.938 1 98.81 276 LEU B O 1
ATOM 5116 N N . PHE B 1 277 ? -0.512 28.406 23.484 1 98.69 277 PHE B N 1
ATOM 5117 C CA . PHE B 1 277 ? -0.912 29.641 22.828 1 98.69 277 PHE B CA 1
ATOM 5118 C C . PHE B 1 277 ? -0.888 30.797 23.812 1 98.69 277 PHE B C 1
ATOM 5120 O O . PHE B 1 277 ? -0.51 31.922 23.469 1 98.69 277 PHE B O 1
ATOM 5127 N N . GLY B 1 278 ? -1.354 30.516 25.031 1 98.62 278 GLY B N 1
ATOM 5128 C CA . GLY B 1 278 ? -1.224 31.516 26.078 1 98.62 278 GLY B CA 1
ATOM 5129 C C . GLY B 1 278 ? 0.21 31.953 26.297 1 98.62 278 GLY B C 1
ATOM 5130 O O . GLY B 1 278 ? 0.491 33.156 26.391 1 98.62 278 GLY B O 1
ATOM 5131 N N . PHE B 1 279 ? 1.116 31.031 26.391 1 98.44 279 PHE B N 1
ATOM 5132 C CA . PHE B 1 279 ? 2.539 31.281 26.578 1 98.44 279 PHE B CA 1
ATOM 5133 C C . PHE B 1 279 ? 3.102 32.094 25.422 1 98.44 279 PHE B C 1
ATOM 5135 O O . PHE B 1 279 ? 3.822 33.094 25.625 1 98.44 279 PHE B O 1
ATOM 5142 N N . TYR B 1 280 ? 2.807 31.719 24.125 1 98.19 280 TYR B N 1
ATOM 5143 C CA . TYR B 1 280 ? 3.324 32.406 22.953 1 98.19 280 TYR B CA 1
ATOM 5144 C C . TYR B 1 280 ? 2.834 33.875 22.922 1 98.19 280 TYR B C 1
ATOM 5146 O O . TYR B 1 280 ? 3.584 34.781 22.562 1 98.19 280 TYR B O 1
ATOM 5154 N N . LYS B 1 281 ? 1.558 34.062 23.297 1 97.62 281 LYS B N 1
ATOM 5155 C CA . LYS B 1 281 ? 1.009 35.406 23.359 1 97.62 281 LYS B CA 1
ATOM 5156 C C . LYS B 1 281 ? 1.794 36.281 24.344 1 97.62 281 LYS B C 1
ATOM 5158 O O . LYS B 1 281 ? 2.125 37.406 24.047 1 97.62 281 LYS B O 1
ATOM 5163 N N . GLU B 1 282 ? 2.08 35.719 25.422 1 96.94 282 GLU B N 1
ATOM 5164 C CA . GLU B 1 282 ? 2.83 36.438 26.453 1 96.94 282 GLU B CA 1
ATOM 5165 C C . GLU B 1 282 ? 4.23 36.781 25.969 1 96.94 282 GLU B C 1
ATOM 5167 O O . GLU B 1 282 ? 4.762 37.844 26.328 1 96.94 282 GLU B O 1
ATOM 5172 N N . LYS B 1 283 ? 4.797 35.969 25.141 1 96.12 283 LYS B N 1
ATOM 5173 C CA . LYS B 1 283 ? 6.18 36.156 24.703 1 96.12 283 LYS B CA 1
ATOM 5174 C C . LYS B 1 283 ? 6.246 36.938 23.406 1 96.12 283 LYS B C 1
ATOM 5176 O O . LYS B 1 283 ? 7.336 37.25 22.906 1 96.12 283 LYS B O 1
ATOM 5181 N N . GLY B 1 284 ? 5.082 37.25 22.844 1 95.38 284 GLY B N 1
ATOM 5182 C CA . GLY B 1 284 ? 5.051 38 21.594 1 95.38 284 GLY B CA 1
ATOM 5183 C C . GLY B 1 284 ? 5.402 37.156 20.391 1 95.38 284 GLY B C 1
ATOM 5184 O O . GLY B 1 284 ? 5.895 37.656 19.391 1 95.38 284 GLY B O 1
ATOM 5185 N N . ILE B 1 285 ? 5.312 35.875 20.5 1 96.62 285 ILE B N 1
ATOM 5186 C CA . ILE B 1 285 ? 5.527 34.938 19.422 1 96.62 285 ILE B CA 1
ATOM 5187 C C . ILE B 1 285 ? 4.23 34.75 18.625 1 96.62 285 ILE B C 1
ATOM 5189 O O . ILE B 1 285 ? 3.15 34.656 19.219 1 96.62 285 ILE B O 1
ATOM 5193 N N . GLN B 1 286 ? 4.328 34.75 17.312 1 96.12 286 GLN B N 1
ATOM 5194 C CA . GLN B 1 286 ? 3.15 34.594 16.469 1 96.12 286 GLN B CA 1
ATOM 5195 C C . GLN B 1 286 ? 2.871 33.125 16.188 1 96.12 286 GLN B C 1
ATOM 5197 O O . GLN B 1 286 ? 3.797 32.312 16.109 1 96.12 286 GLN B O 1
ATOM 5202 N N . PHE B 1 287 ? 1.653 32.781 16.031 1 97.19 287 PHE B N 1
ATOM 5203 C CA . PHE B 1 287 ? 1.245 31.422 15.742 1 97.19 287 PHE B CA 1
ATOM 5204 C C . PHE B 1 287 ? -0.041 31.406 14.922 1 97.19 287 PHE B C 1
ATOM 5206 O O . PHE B 1 287 ? -0.799 32.375 14.93 1 97.19 287 PHE B O 1
ATOM 5213 N N . SER B 1 288 ? -0.294 30.375 14.102 1 96.88 288 SER B N 1
ATOM 5214 C CA . SER B 1 288 ? -1.543 30.219 13.367 1 96.88 288 SER B CA 1
ATOM 5215 C C . SER B 1 288 ? -2.695 29.859 14.305 1 96.88 288 SER B C 1
ATOM 5217 O O . SER B 1 288 ? -2.49 29.203 15.328 1 96.88 288 SER B O 1
ATOM 5219 N N . PRO B 1 289 ? -3.887 30.328 13.992 1 96.38 289 PRO B N 1
ATOM 5220 C CA . PRO B 1 289 ? -5.039 30 14.836 1 96.38 289 PRO B CA 1
ATOM 5221 C C . PRO B 1 289 ? -5.527 28.562 14.633 1 96.38 289 PRO B C 1
ATOM 5223 O O . PRO B 1 289 ? -6.668 28.344 14.219 1 96.38 289 PRO B O 1
ATOM 5226 N N . SER B 1 290 ? -4.68 27.609 15.023 1 97.5 290 SER B N 1
ATOM 5227 C CA . SER B 1 290 ? -4.941 26.188 14.836 1 97.5 290 SER B CA 1
ATOM 5228 C C . SER B 1 290 ? -6.035 25.703 15.781 1 97.5 290 SER B C 1
ATOM 5230 O O . SER B 1 290 ? -6.164 26.188 16.906 1 97.5 290 SER B O 1
ATOM 5232 N N . GLN B 1 291 ? -6.805 24.75 15.273 1 97.62 291 GLN B N 1
ATOM 5233 C CA . GLN B 1 291 ? -7.812 24.109 16.109 1 97.62 291 GLN B CA 1
ATOM 5234 C C . GLN B 1 291 ? -7.535 22.609 16.25 1 97.62 291 GLN B C 1
ATOM 5236 O O . GLN B 1 291 ? -8.375 21.875 16.766 1 97.62 291 GLN B O 1
ATOM 5241 N N . VAL B 1 292 ? -6.352 22.172 15.789 1 98.19 292 VAL B N 1
ATOM 5242 C CA . VAL B 1 292 ? -6.043 20.75 15.805 1 98.19 292 VAL B CA 1
ATOM 5243 C C . VAL B 1 292 ? -4.719 20.516 16.531 1 98.19 292 VAL B C 1
ATOM 5245 O O . VAL B 1 292 ? -4.355 21.2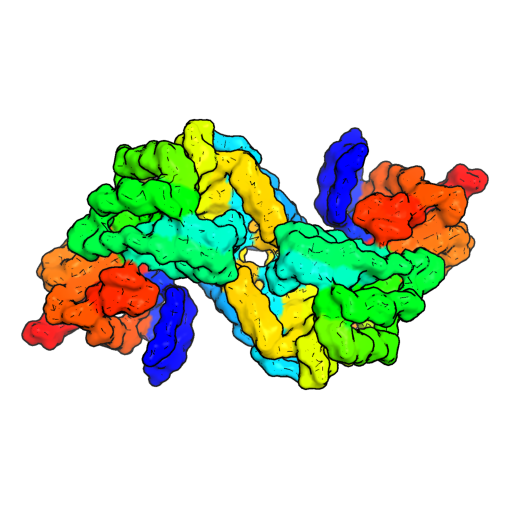81 17.422 1 98.19 292 VAL B O 1
ATOM 5248 N N . ASN B 1 293 ? -3.984 19.406 16.234 1 98.5 293 ASN B N 1
ATOM 5249 C CA . ASN B 1 293 ? -2.867 18.938 17.047 1 98.5 293 ASN B CA 1
ATOM 5250 C C . ASN B 1 293 ? -1.532 19.453 16.516 1 98.5 293 ASN B C 1
ATOM 5252 O O . ASN B 1 293 ? -0.482 18.875 16.797 1 98.5 293 ASN B O 1
ATOM 5256 N N . PHE B 1 294 ? -1.556 20.516 15.727 1 98.62 294 PHE B N 1
ATOM 5257 C CA . PHE B 1 294 ? -0.337 21.172 15.266 1 98.62 294 PHE B CA 1
ATOM 5258 C C . PHE B 1 294 ? -0.602 22.625 14.938 1 98.62 294 PHE B C 1
ATOM 5260 O O . PHE B 1 294 ? -1.756 23.062 14.875 1 98.62 294 PHE B O 1
ATOM 5267 N N . TYR B 1 295 ? 0.475 23.391 14.766 1 98.19 295 TYR B N 1
ATOM 5268 C CA . TYR B 1 295 ? 0.357 24.812 14.5 1 98.19 295 TYR B CA 1
ATOM 5269 C C . TYR B 1 295 ? 1.64 25.359 13.883 1 98.19 295 TYR B C 1
ATOM 5271 O O . TYR B 1 295 ? 2.695 24.734 13.969 1 98.19 295 TYR B O 1
ATOM 5279 N N . LEU B 1 296 ? 1.476 26.5 13.203 1 97.25 296 LEU B N 1
ATOM 5280 C CA . LEU B 1 296 ? 2.625 27.266 12.734 1 97.25 296 LEU B CA 1
ATOM 5281 C C . LEU B 1 296 ? 3.076 28.281 13.789 1 97.25 296 LEU B C 1
ATOM 5283 O O . LEU B 1 296 ? 2.248 28.828 14.516 1 97.25 296 LEU B O 1
ATOM 5287 N N . LEU B 1 297 ? 4.402 28.484 13.828 1 97.38 297 LEU B N 1
ATOM 5288 C CA . LEU B 1 297 ? 5 29.406 14.797 1 97.38 297 LEU B CA 1
ATOM 5289 C C . LEU B 1 297 ? 6.094 30.234 14.141 1 97.38 297 LEU B C 1
ATOM 5291 O O . LEU B 1 297 ? 6.871 29.734 13.328 1 97.38 297 LEU B O 1
ATOM 5295 N N . LYS B 1 298 ? 6.109 31.5 14.492 1 95.62 298 LYS B N 1
ATOM 5296 C CA . LYS B 1 298 ? 7.18 32.344 13.977 1 95.62 298 LYS B CA 1
ATOM 5297 C C . LYS B 1 298 ? 7.586 33.406 15.008 1 95.62 298 LYS B C 1
ATOM 5299 O O . LYS B 1 298 ? 6.734 33.969 15.703 1 95.62 298 LYS B O 1
ATOM 5304 N N . ASP B 1 299 ? 8.867 33.594 15.133 1 96.06 299 ASP B N 1
ATOM 5305 C CA . ASP B 1 299 ? 9.398 34.781 15.766 1 96.06 299 ASP B CA 1
ATOM 5306 C C . ASP B 1 299 ? 9.305 36 14.82 1 96.06 299 ASP B C 1
ATOM 5308 O O . ASP B 1 299 ? 10.008 36.062 13.805 1 96.06 299 ASP B O 1
ATOM 5312 N N . PRO B 1 300 ? 8.484 36.938 15.156 1 93.75 300 PRO B N 1
ATOM 5313 C CA . PRO B 1 300 ? 8.227 38.031 14.227 1 93.75 300 PRO B CA 1
ATOM 5314 C C . PRO B 1 300 ? 9.461 38.906 13.977 1 93.75 300 PRO B C 1
ATOM 5316 O O . PRO B 1 300 ? 9.5 39.656 13.023 1 93.75 300 PRO B O 1
ATOM 5319 N N . VAL B 1 301 ? 10.453 38.75 14.797 1 92.5 301 VAL B N 1
ATOM 5320 C CA . VAL B 1 301 ? 11.656 39.562 14.641 1 92.5 301 VAL B CA 1
ATOM 5321 C C . VAL B 1 301 ? 12.523 38.969 13.523 1 92.5 301 VAL B C 1
ATOM 5323 O O . VAL B 1 301 ? 13.352 39.688 12.938 1 92.5 301 VAL B O 1
ATOM 5326 N N . LEU B 1 302 ? 12.266 37.75 13.234 1 92.31 302 LEU B N 1
ATOM 5327 C CA . LEU B 1 302 ? 13.055 37.062 12.227 1 92.31 302 LEU B CA 1
ATOM 5328 C C . LEU B 1 302 ? 12.336 37.062 10.875 1 92.31 302 LEU B C 1
ATOM 5330 O O . LEU B 1 302 ? 11.117 36.875 10.812 1 92.31 302 LEU B O 1
ATOM 5334 N N . LYS B 1 303 ? 13.055 37.344 9.859 1 85.88 303 LYS B N 1
ATOM 5335 C CA . LYS B 1 303 ? 12.5 37.188 8.516 1 85.88 303 LYS B CA 1
ATOM 5336 C C . LYS B 1 303 ? 12.367 35.719 8.164 1 85.88 303 LYS B C 1
ATOM 5338 O O . LYS B 1 303 ? 11.328 35.281 7.656 1 85.88 303 LYS B O 1
ATOM 5343 N N . ASP B 1 304 ? 13.406 35 8.359 1 91.31 304 ASP B N 1
ATOM 5344 C CA . ASP B 1 304 ? 13.406 33.562 8.203 1 91.31 304 ASP B CA 1
ATOM 5345 C C . ASP B 1 304 ? 13.648 32.844 9.531 1 91.31 304 ASP B C 1
ATOM 5347 O O . ASP B 1 304 ? 14.422 33.344 10.359 1 91.31 304 ASP B O 1
ATOM 5351 N N . GLN B 1 305 ? 13.016 31.688 9.742 1 95.12 305 GLN B N 1
ATOM 5352 C CA . GLN B 1 305 ? 13.031 31.047 11.047 1 95.12 305 GLN B CA 1
ATOM 5353 C C . GLN B 1 305 ? 14.195 30.078 11.172 1 95.12 305 GLN B C 1
ATOM 5355 O O . GLN B 1 305 ? 14.273 29.297 12.133 1 95.12 305 GLN B O 1
ATOM 5360 N N . LEU B 1 306 ? 15.125 30.125 10.203 1 92.88 306 LEU B N 1
ATOM 5361 C CA . LEU B 1 306 ? 16.25 29.203 10.195 1 92.88 306 LEU B CA 1
ATOM 5362 C C . LEU B 1 306 ? 17.062 29.312 11.484 1 92.88 306 LEU B C 1
ATOM 5364 O O . LEU B 1 306 ? 17.453 28.297 12.07 1 92.88 306 LEU B O 1
ATOM 5368 N N . PRO B 1 307 ? 17.328 30.531 12.031 1 93.81 307 PRO B N 1
ATOM 5369 C CA . PRO B 1 307 ? 18.062 30.625 13.297 1 93.81 307 PRO B CA 1
ATOM 5370 C C . PRO B 1 307 ? 17.328 29.953 14.453 1 93.81 307 PRO B C 1
ATOM 5372 O O . PRO B 1 307 ? 17.953 29.266 15.266 1 93.81 307 PRO B O 1
ATOM 5375 N N . LEU B 1 308 ? 16.031 30.188 14.531 1 95.5 308 LEU B N 1
ATOM 5376 C CA . LEU B 1 308 ? 15.242 29.531 15.562 1 95.5 308 LEU B CA 1
ATOM 5377 C C . LEU B 1 308 ? 15.242 28.016 15.375 1 95.5 308 LEU B C 1
ATOM 5379 O O . LEU B 1 308 ? 15.359 27.266 16.344 1 95.5 308 LEU B O 1
ATOM 5383 N N . PHE B 1 309 ? 15.141 27.609 14.148 1 94.62 309 PHE B N 1
ATOM 5384 C CA . PHE B 1 309 ? 15.18 26.203 13.797 1 94.62 309 PHE B CA 1
ATOM 5385 C C . PHE B 1 309 ? 16.469 25.562 14.281 1 94.62 309 PHE B C 1
ATOM 5387 O O . PHE B 1 309 ? 16.453 24.531 14.953 1 94.62 309 PHE B O 1
ATOM 5394 N N . GLN B 1 310 ? 17.562 26.094 14.008 1 91.44 310 GLN B N 1
ATOM 5395 C CA . GLN B 1 310 ? 18.875 25.594 14.391 1 91.44 310 GLN B CA 1
ATOM 5396 C C . GLN B 1 310 ? 19.016 25.562 15.914 1 91.44 310 GLN B C 1
ATOM 5398 O O . GLN B 1 310 ? 19.531 24.594 16.469 1 91.44 310 GLN B O 1
ATOM 5403 N N . PHE B 1 311 ? 18.594 26.641 16.516 1 93.56 311 PHE B N 1
ATOM 5404 C CA . PHE B 1 311 ? 18.641 26.75 17.969 1 93.56 311 PHE B CA 1
ATOM 5405 C C . PHE B 1 311 ? 17.922 25.578 18.625 1 93.56 311 PHE B C 1
ATOM 5407 O O . PHE B 1 311 ? 18.453 24.953 19.547 1 93.56 311 PHE B O 1
ATOM 5414 N N . LEU B 1 312 ? 16.734 25.219 18.156 1 95.5 312 LEU B N 1
ATOM 5415 C CA . LEU B 1 312 ? 15.898 24.172 18.719 1 95.5 312 LEU B CA 1
ATOM 5416 C C . LEU B 1 312 ? 16.5 22.797 18.453 1 95.5 312 LEU B C 1
ATOM 5418 O O . LEU B 1 312 ? 16.547 21.953 19.359 1 95.5 312 LEU B O 1
ATOM 5422 N N . ILE B 1 313 ? 16.984 22.531 17.25 1 92.94 313 ILE B N 1
ATOM 5423 C CA . ILE B 1 313 ? 17.5 21.219 16.891 1 92.94 313 ILE B CA 1
ATOM 5424 C C . ILE B 1 313 ? 18.766 20.922 17.703 1 92.94 313 ILE B C 1
ATOM 5426 O O . ILE B 1 313 ? 19 19.766 18.062 1 92.94 313 ILE B O 1
ATOM 5430 N N . GLU B 1 314 ? 19.516 21.891 17.984 1 90 314 GLU B N 1
ATOM 5431 C CA . GLU B 1 314 ? 20.703 21.719 18.812 1 90 314 GLU B CA 1
ATOM 5432 C C . GLU B 1 314 ? 20.344 21.25 20.219 1 90 314 GLU B C 1
ATOM 5434 O O . GLU B 1 314 ? 21.156 20.625 20.906 1 90 314 GLU B O 1
ATOM 5439 N N . ARG B 1 315 ? 19.172 21.547 20.594 1 91.81 315 ARG B N 1
ATOM 5440 C CA . ARG B 1 315 ? 18.703 21.188 21.922 1 91.81 315 ARG B CA 1
ATOM 5441 C C . ARG B 1 315 ? 17.859 19.906 21.875 1 91.81 315 ARG B C 1
ATOM 5443 O O . ARG B 1 315 ? 17.234 19.531 22.859 1 91.81 315 ARG B O 1
ATOM 5450 N N . GLY B 1 316 ? 17.75 19.312 20.703 1 93.06 316 GLY B N 1
ATOM 5451 C CA . GLY B 1 316 ? 17.047 18.047 20.547 1 93.06 316 GLY B CA 1
ATOM 5452 C C . GLY B 1 316 ? 15.555 18.234 20.297 1 93.06 316 GLY B C 1
ATOM 5453 O O . GLY B 1 316 ? 14.789 17.266 20.406 1 93.06 316 GLY B O 1
ATOM 5454 N N . ILE B 1 317 ? 15.109 19.438 20.109 1 96.12 317 ILE B N 1
ATOM 5455 C CA . ILE B 1 317 ? 13.719 19.734 19.766 1 96.12 317 ILE B CA 1
ATOM 5456 C C . ILE B 1 317 ? 13.578 19.891 18.266 1 96.12 317 ILE B C 1
ATOM 5458 O O . ILE B 1 317 ? 14.141 20.828 17.672 1 96.12 317 ILE B O 1
ATOM 5462 N N . ILE B 1 318 ? 12.758 19.016 17.609 1 94.5 318 ILE B N 1
ATOM 5463 C CA . ILE B 1 318 ? 12.773 18.953 16.156 1 94.5 318 ILE B CA 1
ATOM 5464 C C . ILE B 1 318 ? 11.43 19.406 15.602 1 94.5 318 ILE B C 1
ATOM 5466 O O . ILE B 1 318 ? 10.508 18.594 15.453 1 94.5 318 ILE B O 1
ATOM 5470 N N . PRO B 1 319 ? 11.344 20.703 15.25 1 96.25 319 PRO B N 1
ATOM 5471 C CA . PRO B 1 319 ? 10.141 21.141 14.539 1 96.25 319 PRO B CA 1
ATOM 5472 C C . PRO B 1 319 ? 10.148 20.766 13.062 1 96.25 319 PRO B C 1
ATOM 5474 O O . PRO B 1 319 ? 11.133 20.188 12.57 1 96.25 319 PRO B O 1
ATOM 5477 N N . ARG B 1 320 ? 9.078 20.953 12.406 1 95 320 ARG B N 1
ATOM 5478 C CA . ARG B 1 320 ? 9.008 20.812 10.953 1 95 320 ARG B CA 1
ATOM 5479 C C . ARG B 1 320 ? 9.359 22.125 10.266 1 95 320 ARG B C 1
ATOM 5481 O O . ARG B 1 320 ? 8.703 23.141 10.492 1 95 320 ARG B O 1
ATOM 5488 N N . HIS B 1 321 ? 10.398 22.031 9.414 1 91.88 321 HIS B N 1
ATOM 5489 C CA . HIS B 1 321 ? 10.688 23.188 8.578 1 91.88 321 HIS B CA 1
ATOM 5490 C C . HIS B 1 321 ? 9.609 23.391 7.52 1 91.88 321 HIS B C 1
ATOM 5492 O O . HIS B 1 321 ? 8.867 22.453 7.199 1 91.88 321 HIS B O 1
ATOM 5498 N N . THR B 1 322 ? 9.508 24.625 6.984 1 92.38 322 THR B N 1
ATOM 5499 C CA . THR B 1 322 ? 8.469 24.891 5.992 1 92.38 322 THR B CA 1
ATOM 5500 C C . THR B 1 322 ? 9.086 25.344 4.672 1 92.38 322 THR B C 1
ATOM 5502 O O . THR B 1 322 ? 8.414 25.969 3.85 1 92.38 322 THR B O 1
ATOM 5505 N N . MET B 1 323 ? 10.328 25 4.457 1 87.62 323 MET B N 1
ATOM 5506 C CA . MET B 1 323 ? 11.047 25.422 3.262 1 87.62 323 MET B CA 1
ATOM 5507 C C . MET B 1 323 ? 10.391 24.859 2.004 1 87.62 323 MET B C 1
ATOM 5509 O O . MET B 1 323 ? 10.445 25.484 0.942 1 87.62 323 MET B O 1
ATOM 5513 N N . ASN B 1 324 ? 9.742 23.75 2.189 1 85.38 324 ASN B N 1
ATOM 5514 C CA . ASN B 1 324 ? 9.18 23.078 1.024 1 85.38 324 ASN B CA 1
ATOM 5515 C C . ASN B 1 324 ? 7.676 23.328 0.902 1 85.38 324 ASN B C 1
ATOM 5517 O O . ASN B 1 324 ? 6.988 22.656 0.14 1 85.38 324 ASN B O 1
ATOM 5521 N N . PHE B 1 325 ? 7.195 24.25 1.698 1 87.62 325 PHE B N 1
ATOM 5522 C CA . PHE B 1 325 ? 5.801 24.656 1.571 1 87.62 325 PHE B CA 1
ATOM 5523 C C . PHE B 1 325 ? 5.691 25.969 0.791 1 87.62 325 PHE B C 1
ATOM 5525 O O . PHE B 1 325 ? 6.066 27.031 1.289 1 87.62 325 PHE B O 1
ATOM 5532 N N . PRO B 1 326 ? 5.145 25.844 -0.319 1 84.5 326 PRO B N 1
ATOM 5533 C CA . PRO B 1 326 ? 4.918 27.109 -1.031 1 84.5 326 PRO B CA 1
ATOM 5534 C C . PRO B 1 326 ? 4.098 28.109 -0.219 1 84.5 326 PRO B C 1
ATOM 5536 O O . PRO B 1 326 ? 3.156 27.719 0.474 1 84.5 326 PRO B O 1
ATOM 5539 N N . GLY B 1 327 ? 4.543 29.344 -0.196 1 85.38 327 GLY B N 1
ATOM 5540 C CA . GLY B 1 327 ? 3.83 30.375 0.526 1 85.38 327 GLY B CA 1
ATOM 5541 C C . GLY B 1 327 ? 4.387 30.625 1.914 1 85.38 327 GLY B C 1
ATOM 5542 O O . GLY B 1 327 ? 4.141 31.688 2.506 1 85.38 327 GLY B O 1
ATOM 5543 N N . LEU B 1 328 ? 5.066 29.672 2.445 1 90.12 328 LEU B N 1
ATOM 5544 C CA . LEU B 1 328 ? 5.688 29.844 3.752 1 90.12 328 LEU B CA 1
ATOM 5545 C C . LEU B 1 328 ? 7.195 30.047 3.613 1 90.12 328 LEU B C 1
ATOM 5547 O O . LEU B 1 328 ? 7.754 30.984 4.191 1 90.12 328 LEU B O 1
ATOM 5551 N N . ARG B 1 329 ? 7.848 29.203 2.859 1 88.31 329 ARG B N 1
ATOM 5552 C CA . ARG B 1 329 ? 9.227 29.328 2.408 1 88.31 329 ARG B CA 1
ATOM 5553 C C . ARG B 1 329 ? 10.172 29.578 3.584 1 88.31 329 ARG B C 1
ATOM 5555 O O . ARG B 1 329 ? 11 30.484 3.537 1 88.31 329 ARG B O 1
ATOM 5562 N N . GLY B 1 330 ? 9.852 28.984 4.652 1 91.19 330 GLY B N 1
ATOM 5563 C CA . GLY B 1 330 ? 10.758 29.047 5.785 1 91.19 330 GLY B CA 1
ATOM 5564 C C . GLY B 1 330 ? 10.438 30.172 6.75 1 91.19 330 GLY B C 1
ATOM 5565 O O . GLY B 1 330 ? 11.086 30.312 7.785 1 91.19 330 GLY B O 1
ATOM 5566 N N . GLU B 1 331 ? 9.391 30.859 6.551 1 93.94 331 GLU B N 1
ATOM 5567 C CA . GLU B 1 331 ? 9.016 32 7.398 1 93.94 331 GLU B CA 1
ATOM 5568 C C . GLU B 1 331 ? 8.289 31.516 8.656 1 93.94 331 GLU B C 1
ATOM 5570 O O . GLU B 1 331 ? 8.109 32.281 9.602 1 93.94 331 GLU B O 1
ATOM 5575 N N . TRP B 1 332 ? 7.938 30.312 8.648 1 95.38 332 TRP B N 1
ATOM 5576 C CA . TRP B 1 332 ? 7.258 29.672 9.766 1 95.38 332 TRP B CA 1
ATOM 5577 C C . TRP B 1 332 ? 7.895 28.328 10.094 1 95.38 332 TRP B C 1
ATOM 5579 O O . TRP B 1 332 ? 8.594 27.75 9.258 1 95.38 332 TRP B O 1
ATOM 5589 N N . LEU B 1 333 ? 7.727 27.859 11.258 1 96.88 333 LEU B N 1
ATOM 5590 C CA . LEU B 1 333 ? 7.953 26.484 11.664 1 96.88 333 LEU B CA 1
ATOM 5591 C C . LEU B 1 333 ? 6.645 25.828 12.094 1 96.88 333 LEU B C 1
ATOM 5593 O O . LEU B 1 333 ? 5.727 26.5 12.562 1 96.88 333 LEU B O 1
ATOM 5597 N N . ARG B 1 334 ? 6.562 24.562 11.852 1 97.69 334 ARG B N 1
ATOM 5598 C CA . ARG B 1 334 ? 5.375 23.844 12.305 1 97.69 334 ARG B CA 1
ATOM 5599 C C . ARG B 1 334 ? 5.699 22.953 13.5 1 97.69 334 ARG B C 1
ATOM 5601 O O . ARG B 1 334 ? 6.727 22.281 13.516 1 97.69 334 ARG B O 1
ATOM 5608 N N . PHE B 1 335 ? 4.785 22.969 14.469 1 98.31 335 PHE B N 1
ATOM 5609 C CA . PHE B 1 335 ? 4.957 22.172 15.68 1 98.31 335 PHE B CA 1
ATOM 5610 C C . PHE B 1 335 ? 3.727 21.312 15.938 1 98.31 335 PHE B C 1
ATOM 5612 O O . PHE B 1 335 ? 2.596 21.797 15.852 1 98.31 335 PHE B O 1
ATOM 5619 N N . ALA B 1 336 ? 4.012 20.062 16.234 1 98.06 336 ALA B N 1
ATOM 5620 C CA . ALA B 1 336 ? 2.951 19.219 16.781 1 98.06 336 ALA B CA 1
ATOM 5621 C C . ALA B 1 336 ? 2.695 19.547 18.25 1 98.06 336 ALA B C 1
ATOM 5623 O O . ALA B 1 336 ? 3.596 20.016 18.953 1 98.06 336 ALA B O 1
ATOM 5624 N N . ILE B 1 337 ? 1.479 19.375 18.656 1 98.56 337 ILE B N 1
ATOM 5625 C CA . ILE B 1 337 ? 1.161 19.438 20.078 1 98.56 337 ILE B CA 1
ATOM 5626 C C . ILE B 1 337 ? 1.43 18.094 20.734 1 98.56 337 ILE B C 1
ATOM 5628 O O . ILE B 1 337 ? 0.912 17.062 20.297 1 98.56 337 ILE B O 1
ATOM 5632 N N . LYS B 1 338 ? 2.297 18.094 21.766 1 97.69 338 LYS B N 1
ATOM 5633 C CA . LYS B 1 338 ? 2.672 16.875 22.453 1 97.69 338 LYS B CA 1
ATOM 5634 C C . LYS B 1 338 ? 2.117 16.859 23.875 1 97.69 338 LYS B C 1
ATOM 5636 O O . LYS B 1 338 ? 1.18 17.594 24.188 1 97.69 338 LYS B O 1
ATOM 5641 N N . GLY B 1 339 ? 2.555 15.875 24.688 1 96.56 339 GLY B N 1
ATOM 5642 C CA . GLY B 1 339 ? 2.16 15.836 26.078 1 96.56 339 GLY B CA 1
ATOM 5643 C C . GLY B 1 339 ? 2.762 16.953 26.906 1 96.56 339 GLY B C 1
ATOM 5644 O O . GLY B 1 339 ? 3.631 17.688 26.422 1 96.56 339 GLY B O 1
ATOM 5645 N N . SER B 1 340 ? 2.283 17.047 28.141 1 97.62 340 SER B N 1
ATOM 5646 C CA . SER B 1 340 ? 2.619 18.156 29.016 1 97.62 340 SER B CA 1
ATOM 5647 C C . SER B 1 340 ? 4.129 18.281 29.203 1 97.62 340 SER B C 1
ATOM 5649 O O . SER B 1 340 ? 4.684 19.375 29.141 1 97.62 340 SER B O 1
ATOM 5651 N N . LYS B 1 341 ? 4.801 17.188 29.375 1 97.44 341 LYS B N 1
ATOM 5652 C CA . LYS B 1 341 ? 6.238 17.188 29.625 1 97.44 341 LYS B CA 1
ATOM 5653 C C . LYS B 1 341 ? 7 17.719 28.406 1 97.44 341 LYS B C 1
ATOM 5655 O O . LYS B 1 341 ? 7.855 18.594 28.531 1 97.44 341 LYS B O 1
ATOM 5660 N N . ASP B 1 342 ? 6.707 17.188 27.266 1 97.62 342 ASP B N 1
ATOM 5661 C CA . ASP B 1 342 ? 7.383 17.578 26.031 1 97.62 342 ASP B CA 1
ATOM 5662 C C . ASP B 1 342 ? 7.082 19.047 25.688 1 97.62 342 ASP B C 1
ATOM 5664 O O . ASP B 1 342 ? 7.973 19.781 25.281 1 97.62 342 ASP B O 1
ATOM 5668 N N . ASN B 1 343 ? 5.859 19.484 25.875 1 98.5 343 ASN B N 1
ATOM 5669 C CA . ASN B 1 343 ? 5.484 20.859 25.625 1 98.5 343 ASN B CA 1
ATOM 5670 C C . ASN B 1 343 ? 6.203 21.828 26.562 1 98.5 343 ASN B C 1
ATOM 5672 O O . ASN B 1 343 ? 6.578 22.922 26.172 1 98.5 343 ASN B O 1
ATOM 5676 N N . SER B 1 344 ? 6.371 21.391 27.781 1 98.44 344 SER B N 1
ATOM 5677 C CA . SER B 1 344 ? 7.09 22.234 28.75 1 98.44 344 SER B CA 1
ATOM 5678 C C . SER B 1 344 ? 8.539 22.438 28.328 1 98.44 344 SER B C 1
ATOM 5680 O O . SER B 1 344 ? 9.086 23.531 28.469 1 98.44 344 SER B O 1
ATOM 5682 N N . ARG B 1 345 ? 9.125 21.391 27.828 1 97.75 345 ARG B N 1
ATOM 5683 C CA . ARG B 1 345 ? 10.492 21.484 27.344 1 97.75 345 ARG B CA 1
ATOM 5684 C C . ARG B 1 345 ? 10.586 22.484 26.188 1 97.75 345 ARG B C 1
ATOM 5686 O O . ARG B 1 345 ? 11.539 23.266 26.094 1 97.75 345 ARG B O 1
ATOM 5693 N N . LEU B 1 346 ? 9.625 22.438 25.328 1 98.31 346 LEU B N 1
ATOM 5694 C CA . LEU B 1 346 ? 9.578 23.375 24.219 1 98.31 346 LEU B CA 1
ATOM 5695 C C . LEU B 1 346 ? 9.43 24.812 24.719 1 98.31 346 LEU B C 1
ATOM 5697 O O . LEU B 1 346 ? 10.133 25.719 24.266 1 98.31 346 LEU B O 1
ATOM 5701 N N . MET B 1 347 ? 8.562 25 25.672 1 98.38 347 MET B N 1
ATOM 5702 C CA . MET B 1 347 ? 8.328 26.328 26.219 1 98.38 347 MET B CA 1
ATOM 5703 C C . MET B 1 347 ? 9.594 26.875 26.875 1 98.38 347 MET B C 1
ATOM 5705 O O . MET B 1 347 ? 9.914 28.047 26.719 1 98.38 347 MET B O 1
ATOM 5709 N N . GLU B 1 348 ? 10.297 26 27.547 1 97.81 348 GLU B N 1
ATOM 5710 C CA . GLU B 1 348 ? 11.555 26.422 28.172 1 97.81 348 GLU B CA 1
ATOM 5711 C C . GLU B 1 348 ? 12.57 26.844 27.125 1 97.81 348 GLU B C 1
ATOM 5713 O O . GLU B 1 348 ? 13.266 27.859 27.297 1 97.81 348 GLU B O 1
ATOM 5718 N N . ALA B 1 349 ? 12.672 26.078 26.125 1 97 349 ALA B N 1
ATOM 5719 C CA . ALA B 1 349 ? 13.602 26.422 25.047 1 97 349 ALA B CA 1
ATOM 5720 C C . ALA B 1 349 ? 13.234 27.75 24.391 1 97 349 ALA B C 1
ATOM 5722 O O . ALA B 1 349 ? 14.109 28.562 24.078 1 97 349 ALA B O 1
ATOM 5723 N N . ILE B 1 350 ? 11.969 28 24.172 1 97.38 350 ILE B N 1
ATOM 5724 C CA . ILE B 1 350 ? 11.5 29.234 23.562 1 97.38 350 ILE B CA 1
ATOM 5725 C C . ILE B 1 350 ? 11.773 30.406 24.5 1 97.38 350 ILE B C 1
ATOM 5727 O O . ILE B 1 350 ? 12.125 31.5 24.031 1 97.38 350 ILE B O 1
ATOM 5731 N N . LYS B 1 351 ? 11.578 30.172 25.766 1 96.5 351 LYS B N 1
ATOM 5732 C CA . LYS B 1 351 ? 11.891 31.203 26.75 1 96.5 351 LYS B CA 1
ATOM 5733 C C . LYS B 1 351 ? 13.367 31.594 26.672 1 96.5 351 LYS B C 1
ATOM 5735 O O . LYS B 1 351 ? 13.695 32.781 26.703 1 96.5 351 LYS B O 1
ATOM 5740 N N . GLU B 1 352 ? 14.172 30.578 26.625 1 96.31 352 GLU B N 1
ATOM 5741 C CA . GLU B 1 352 ? 15.609 30.828 26.484 1 96.31 352 GLU B CA 1
ATOM 5742 C C . GLU B 1 352 ? 15.922 31.594 25.219 1 96.31 352 GLU B C 1
ATOM 5744 O O . GLU B 1 352 ? 16.734 32.531 25.234 1 96.31 352 GLU B O 1
ATOM 5749 N N . TRP B 1 353 ? 15.328 31.25 24.172 1 95.38 353 TRP B N 1
ATOM 5750 C CA . TRP B 1 353 ? 15.5 31.922 22.891 1 95.38 353 TRP B CA 1
ATOM 5751 C C . TRP B 1 353 ? 15.094 33.375 22.984 1 95.38 353 TRP B C 1
ATOM 5753 O O . TRP B 1 353 ? 15.828 34.281 22.547 1 95.38 353 TRP B O 1
ATOM 5763 N N . SER B 1 354 ? 14.008 33.625 23.562 1 91.75 354 SER B N 1
ATOM 5764 C CA . SER B 1 354 ? 13.469 34.969 23.672 1 91.75 354 SER B CA 1
ATOM 5765 C C . SER B 1 354 ? 14.352 35.875 24.547 1 91.75 354 SER B C 1
ATOM 5767 O O . SER B 1 354 ? 14.43 37.062 24.344 1 91.75 354 SER B O 1
ATOM 5769 N N . SER B 1 355 ? 15.023 35.219 25.484 1 89.06 355 SER B N 1
ATOM 5770 C CA . SER B 1 355 ? 15.898 35.969 26.391 1 89.06 355 SER B CA 1
ATOM 5771 C C . SER B 1 355 ? 17.234 36.281 25.734 1 89.06 355 SER B C 1
ATOM 5773 O O . SER B 1 355 ? 17.891 37.25 26.094 1 89.06 355 SER B O 1
ATOM 5775 N N . SER B 1 356 ? 17.656 35.375 24.859 1 79.94 356 SER B N 1
ATOM 5776 C CA . SER B 1 356 ? 18.953 35.594 24.203 1 79.94 356 SER B CA 1
ATOM 5777 C C . SER B 1 356 ? 18.891 36.719 23.188 1 79.94 356 SER B C 1
ATOM 5779 O O . SER B 1 356 ? 19.906 37.281 22.828 1 79.94 356 SER B O 1
ATOM 5781 N N . HIS B 1 357 ? 17.797 36.969 22.625 1 65.69 357 HIS B N 1
ATOM 5782 C CA . HIS B 1 357 ? 17.656 38.031 21.641 1 65.69 357 HIS B CA 1
ATOM 5783 C C . HIS B 1 357 ? 17.203 39.344 22.297 1 65.69 357 HIS B C 1
ATOM 5785 O O . HIS B 1 357 ? 17.016 40.344 21.625 1 65.69 357 HIS B O 1
ATOM 5791 N N . LEU B 1 358 ? 17.047 39.344 23.734 1 50.56 358 LEU B N 1
ATOM 5792 C CA . LEU B 1 358 ? 16.875 40.594 24.469 1 50.56 358 LEU B CA 1
ATOM 5793 C C . LEU B 1 358 ? 18.219 41.125 24.969 1 50.56 358 LEU B C 1
ATOM 5795 O O . LEU B 1 358 ? 19.078 40.344 25.391 1 50.56 358 LEU B O 1
#

InterPro domains:
  IPR004838 Aminotransferases, class-I, pyridoxal-phosphate-binding site [PS00105] (210-223)
  IPR004839 Aminotransferase, class I/classII, large domain [PF00155] (24-349)
  IPR005860 L-threonine-O-3-phosphate decarboxylase [TIGR01140] (6-351)
  IPR015421 Pyridoxal phosphate-dependent transferase, major domain [G3DSA:3.40.640.10] (37-258)
  IPR015422 Pyridoxal phosphate-dependent transferase, small domain [G3DSA:3.90.1150.10] (26-351)
  IPR015424 Pyridoxal phosphate-dependent transferase [SSF53383] (3-353)

Secondary structure (DSSP, 8-state):
----SSSS-HHHHHHHHT-PPPSS-EE-SS---TT-S-HHHHHTGGGGGGGTTS---TT-HHHHHHHHHHHTS-GGGEEEESSHHHHHHHHHHHTTT-EEEEEES--HHHHHHHHHTT-EEEEEEPPTTT----TTHHHHHTT-SEEEEESS-TTT-----HHHHHHHHHHHHHTT-EEEEE-TTGGG-SS----GGGGGT-TTEEEEEESTTTTT-TTT--EEEE--HHHHHHHHHHSPTT-S-HHHHHHHHHHHT-HHHHHHHHHHHHHHHHHHHHHHHHHT-EE----SSEEEEE-TT-SSSHHHHHHHHHTTEEPEE-TTSTTTTTS-EEEE---HHHHHHHHHHHHHHHHHT-/----SSSS-HHHHHHHHT-PPPSS-EE-SS---TT-S-HHHHHTGGGGGGGTTSPPPTT-HHHHHHHHHHHTS-GGGEEEESSHHHHHHHHHHHTTT-EEEEEES--HHHHHHHHHTT-EEEEEEPPTTT----TTHHHHHTT-SEEEEESS-TTT-----HHHHHHHHHHHHHTT-EEEEE-TTGGG-SS----GGGGGT-TTEEEEEESTTTTT-TTT--EEEE--HHHHHHHHHHSPTT-S-HHHHHHHHHHHT-HHHHHHHHHHHHHHHHHHHHHHHHHT-EE----SSEEEEE-TT-SSSHHHHHHHHHTTEEPEE-TTSTTTTTS-EEEE---HHHHHHHHHHHHHHHHHT-

Solvent-accessible surface area (backbone atoms only — not comparable to full-atom values): 37107 Å² total; per-residue (Å²): 132,78,72,66,90,54,57,54,64,62,66,57,49,31,59,60,64,74,45,84,78,60,94,61,68,48,76,25,31,43,70,44,38,67,82,40,47,52,69,64,55,68,74,47,44,74,63,46,64,74,37,29,65,32,72,30,63,70,72,40,57,71,45,40,49,54,48,18,61,75,61,69,52,57,55,64,24,51,42,76,26,36,13,48,43,36,48,49,39,40,50,16,56,75,42,48,61,34,34,34,33,36,47,31,53,44,63,63,63,61,58,53,28,27,53,74,31,54,32,45,80,45,75,47,78,35,46,91,91,70,59,61,68,73,80,71,45,69,70,54,38,71,71,21,49,28,35,44,41,53,47,35,21,47,61,41,18,40,68,74,55,58,75,62,51,50,52,50,53,51,54,25,53,74,43,67,13,32,38,39,34,35,28,50,49,42,79,42,39,87,85,71,68,84,66,64,68,48,27,80,80,33,68,41,37,34,38,36,32,38,53,22,28,74,39,15,28,41,4,44,29,33,18,35,37,39,30,26,46,71,56,37,54,57,41,52,69,70,51,43,68,43,56,47,32,25,51,32,50,56,49,46,48,56,55,73,68,40,58,67,54,48,53,52,48,33,52,52,45,51,52,49,48,52,53,50,50,54,52,31,56,74,69,65,39,47,62,45,79,38,60,43,52,32,24,26,39,30,58,77,88,45,80,54,38,59,66,60,50,51,58,34,45,75,70,18,38,36,60,20,79,25,65,86,25,62,88,46,60,23,41,34,33,31,36,31,54,54,50,72,69,61,45,49,54,51,51,52,53,50,52,52,52,59,53,68,77,97,132,76,70,66,89,53,58,53,62,62,65,55,48,30,60,60,65,73,46,82,77,60,92,62,68,48,75,24,30,44,70,45,36,66,82,39,47,53,67,64,54,68,75,48,44,73,63,45,62,73,38,29,63,33,70,31,64,70,71,38,57,71,44,40,49,52,49,18,62,75,62,68,52,58,55,63,24,52,42,78,28,36,13,47,43,37,48,48,38,42,50,16,56,74,42,47,62,33,34,34,32,37,46,30,52,44,63,63,62,61,57,51,27,27,53,76,31,53,31,47,78,47,75,47,77,34,48,89,92,71,59,62,67,72,81,69,44,69,71,55,38,71,71,19,49,28,36,43,43,53,49,34,21,48,62,40,16,39,66,75,57,56,74,61,50,50,52,51,52,52,55,24,52,76,44,66,12,32,37,38,34,36,29,51,49,43,78,41,38,86,87,69,68,84,68,65,70,47,28,80,79,33,67,38,36,34,39,36,30,38,52,22,28,73,38,15,28,39,4,46,28,32,18,36,37,38,30,26,47,70,58,36,54,56,42,53,69,71,50,42,69,42,55,50,32,26,52,33,49,56,50,47,49,56,56,72,68,40,58,68,53,48,53,53,48,34,51,52,44,51,53,46,48,52,52,50,51,54,51,32,56,74,71,65,39,46,63,43,80,38,60,43,52,31,24,28,38,30,59,76,88,45,77,54,38,59,66,59,50,52,58,35,44,75,71,19,38,35,59,20,79,26,64,84,24,63,90,46,59,24,41,35,35,29,36,31,53,54,50,73,69,61,44,48,54,52,50,51,52,51,50,51,52,59,53,69,78,98

Sequence (716 aa):
MKWPAHGANPHYLFEALRIPMPDQKIDFSANINPLGPPRILKEKWDQLYDVVSDYPDPKGYQLKKKLAIKEDIRESQILIGNGGAEIISLIGRMLAGKRVVIVQPAFSEYEEACRINGCTIDYHQLEPDNWEWQEGIASKLKKADALFFCNPSNPTGVFYPKILVLELIKACEKNDCLLIVDEAFYDFLIDYESIVPYINNFPTLLIIRSMTKMFAIPGLRLGYLMAAPSVIEELSAFQPQWSMNALALMAGEWCLESESHMIETRGMIKQERERLFGFYKEKGIQFSPSQVNFYLLKDPVLKDQLPLFQFLIERGIIPRHTMNFPGLRGEWLRFAIKGSKDNSRLMEAIKEWSSSHLMKWPAHGANPHYLFEALRIPMPDQKIDFSANINPLGPPRILKEKWDQLYDVVSDYPDPKGYQLKKKLAIKEDIRESQILIGNGGAEIISLIGRMLAGKRVVIVQPAFSEYEEACRINGCTIDYHQLEPDNWEWQEGIASKLKKADALFFCNPSNPTGVFYPKILVLELIKACEKNDCLLIVDEAFYDFLIDYESIVPYINNFPTLLIIRSMTKMFAIPGLRLGYLMAAPSVIEELSAFQPQWSMNALALMAGEWCLESESHMIETRGMIKQERERLFGFYKEKGIQFSPSQVNFYLLKDPVLKDQLPLFQFLIERGIIPRHTMNFPGLRGEWLRFAIKGSKDNSRLMEAIKEWSSSHL

Radius of gyration: 27.39 Å; Cα contacts (8 Å, |Δi|>4): 1425; chains: 2; bounding box: 52×88×64 Å

pLDDT: mean 94.33, std 7.82, range [50.34, 98.94]

Foldseek 3Di:
DDADQAFDDCVVVCVVVVHDADPAFDRFRDQAQQVAFDPVCVVCVVVLVVCQPPQADQQLVVLLVLVCVVLVHDSLQKGKFLALLLVLLLVLQVQQQFEEEEEPLARCSNVVSVVVRNYHYHYQYAAQVGRDRPPPVLVVLLRGQEYEAEAVGPPAQDHDAPVVVVVVLVSNQVNNYAYEYEDQFQLLFPDDDDPLVCLVVRQSYKYKYGPCHLRVPVVQGIIMMGGDSVVSVSSSVVDDGSRHDNSCSVSSVVRSVRVVSSVVSNVQQVVQVVVLVVLCVVLVWDWRPHRGFKIKTADPVDQACVVVQVLQSVVNYHWAACCVGPNCNRRITMGGHHGPVSSVVVSVSVVVVSVVVD/DDADQAFDDCVVVCVVVVHDADPAFDRQADQAQQVAFDPVCVVCVVVLVVCQPPQADQQLVVLLVLVCVVLVHDSLQKGKFLALLLVLLLVLQVQQQFEEEEEPLARCSNVVSVVVRNYHYHYQYAAQVPRDRPPPVLVVLLRGQEYEAEAVGPPAQDHDAPVVVVVVLVSNQVNNYAYEYEDQFQLLFPDDDDPLVCLVVRQSYKYKYGPCHLRVPVVQGIIMMGGDSVVSVSSSVVDDGSRHDNSCSVSSVVRSVRVVSSVVSNVQQVVQVVVLVVLCVVLVWDWRPHRGFKIKTADPVDQACVVVQVLQSVVNYHWAACCVGPNCNRRITMGGHHGPVSSVVVSVSVVVVSVVVD

Nearest PDB structures (foldseek):
  1lc7-assembly1_A  TM=9.358E-01  e=8.284E-39  Salmonella enterica
  8bj2-assembly1_B  TM=9.121E-01  e=7.182E-31  Medicago truncatula
  3cq5-assembly2_C  TM=8.736E-01  e=4.733E-27  unclassified
  4wbt-assembly2_B-3  TM=8.880E-01  e=1.808E-25  Sinorhizobium meliloti 1021
  4wbt-assembly1_C-2  TM=8.888E-01  e=4.940E-25  Sinorhizobium meliloti 1021